Protein 8WKJ (pdb70)

Structure (mmCIF, N/CA/C/O backbone):
data_8WKJ
#
_entry.id   8WKJ
#
_cell.length_a   105.425
_cell.length_b   105.425
_cell.length_c   165.471
_cell.angle_alpha   90.000
_cell.angle_beta   90.000
_cell.angle_gamma   90.000
#
_symmetry.space_group_name_H-M   'I 41 2 2'
#
loop_
_entity.id
_entity.type
_entity.pdbx_description
1 polymer Aminotransferase
2 non-polymer "PYRIDOXAL-5'-PHOSPHATE"
3 water water
#
loop_
_atom_site.group_PDB
_atom_site.id
_atom_site.type_symbol
_atom_site.label_atom_id
_atom_site.label_alt_id
_atom_site.label_comp_id
_atom_site.label_asym_id
_atom_site.label_entity_id
_atom_site.label_seq_id
_atom_site.pdbx_PDB_ins_code
_atom_site.Cartn_x
_atom_site.Cartn_y
_atom_site.Cartn_z
_atom_site.occupancy
_atom_site.B_iso_or_equiv
_atom_site.auth_seq_id
_atom_site.auth_comp_id
_atom_site.auth_asym_id
_atom_site.auth_atom_id
_atom_site.pdbx_PDB_model_num
ATOM 1 N N . MET A 1 8 ? -26.051 -52.302 15.893 1.000 43.739 1 MET A N 1
ATOM 2 C CA . MET A 1 8 ? -24.842 -51.624 16.357 1.000 42.658 1 MET A CA 1
ATOM 3 C C . MET A 1 8 ? -23.874 -51.358 15.216 1.000 35.454 1 MET A C 1
ATOM 4 O O . MET A 1 8 ? -23.664 -52.210 14.355 1.000 42.066 1 MET A O 1
ATOM 9 N N . ASP A 1 9 ? -23.292 -50.165 15.223 1.000 34.694 2 ASP A N 1
ATOM 10 C CA . ASP A 1 9 ? -22.213 -49.854 14.305 1.000 33.875 2 ASP A CA 1
ATOM 11 C C . ASP A 1 9 ? -20.991 -50.705 14.625 1.000 36.544 2 ASP A C 1
ATOM 12 O O . ASP A 1 9 ? -20.707 -51.024 15.783 1.000 34.333 2 ASP A O 1
ATOM 17 N N . ILE A 1 10 ? -20.276 -51.095 13.574 1.000 30.283 3 ILE A N 1
ATOM 18 C CA . ILE A 1 10 ? -19.013 -51.793 13.764 1.000 29.211 3 ILE A CA 1
ATOM 19 C C . ILE A 1 10 ? -18.002 -50.817 14.349 1.000 27.877 3 ILE A C 1
ATOM 20 O O . ILE A 1 10 ? -17.791 -49.722 13.813 1.000 27.030 3 ILE A O 1
ATOM 25 N N . ALA A 1 11 ? -17.394 -51.197 15.470 1.000 23.308 4 ALA A N 1
ATOM 26 C CA . ALA A 1 11 ? -16.361 -50.378 16.086 1.000 24.069 4 ALA A CA 1
ATOM 27 C C . ALA A 1 11 ? -15.056 -50.476 15.305 1.000 26.382 4 ALA A C 1
ATOM 28 O O . ALA A 1 11 ? -14.772 -51.479 14.640 1.000 27.466 4 ALA A O 1
ATOM 30 N N . LEU A 1 12 ? -14.245 -49.424 15.406 1.000 24.553 5 LEU A N 1
ATOM 31 C CA . LEU A 1 12 ? -12.961 -49.369 14.723 1.000 19.610 5 LEU A CA 1
ATOM 32 C C . LEU A 1 12 ? -11.820 -49.618 15.705 1.000 22.655 5 LEU A C 1
ATOM 33 O O . LEU A 1 12 ? -11.893 -49.240 16.877 1.000 24.316 5 LEU A O 1
ATOM 38 N N . ALA A 1 13 ? -10.769 -50.278 15.213 1.000 19.960 6 ALA A N 1
ATOM 39 C CA . ALA A 1 13 ? -9.593 -50.545 16.030 1.000 18.344 6 ALA A CA 1
ATOM 40 C C . ALA A 1 13 ? -9.069 -49.265 16.672 1.000 22.182 6 ALA A C 1
ATOM 41 O O . ALA A 1 13 ? -9.103 -48.181 16.081 1.000 21.584 6 ALA A O 1
ATOM 43 N N . LYS A 1 14 ? -8.551 -49.404 17.892 1.000 19.287 7 LYS A N 1
ATOM 44 C CA . LYS A 1 14 ? -7.962 -48.257 18.573 1.000 20.989 7 LYS A CA 1
ATOM 45 C C . LYS A 1 14 ? -6.860 -47.604 17.737 1.000 18.455 7 LYS A C 1
ATOM 46 O O . LYS A 1 14 ? -6.730 -46.373 17.737 1.000 20.763 7 LYS A O 1
ATOM 52 N N . ARG A 1 15 ? -6.061 -48.399 17.009 1.000 18.889 8 ARG A N 1
ATOM 53 C CA . ARG A 1 15 ? -4.958 -47.794 16.264 1.000 20.692 8 ARG A CA 1
ATOM 54 C C . ARG A 1 15 ? -5.463 -46.870 15.157 1.000 19.552 8 ARG A C 1
ATOM 55 O O . ARG A 1 15 ? -4.833 -45.844 14.872 1.000 21.181 8 ARG A O 1
ATOM 63 N N . VAL A 1 16 ? -6.590 -47.199 14.531 1.000 19.473 9 VAL A N 1
ATOM 64 C CA . VAL A 1 16 ? -7.045 -46.368 13.419 1.000 22.158 9 VAL A CA 1
ATOM 65 C C . VAL A 1 16 ? -7.770 -45.125 13.937 1.000 26.869 9 VAL A C 1
ATOM 66 O O . VAL A 1 16 ? -7.859 -44.119 13.223 1.000 25.421 9 VAL A O 1
ATOM 70 N N . GLN A 1 17 ? -8.229 -45.133 15.186 1.000 23.316 10 GLN A N 1
ATOM 71 C CA . GLN A 1 17 ? -8.765 -43.914 15.781 1.000 25.335 10 GLN A CA 1
ATOM 72 C C . GLN A 1 17 ? -7.684 -42.874 16.047 1.000 24.306 10 GLN A C 1
ATOM 73 O O . GLN A 1 17 ? -8.011 -41.702 16.275 1.000 31.206 10 GLN A O 1
ATOM 79 N N . LYS A 1 18 ? -6.409 -43.261 15.992 1.000 26.440 11 LYS A N 1
ATOM 80 C CA . LYS A 1 18 ? -5.313 -42.327 16.214 1.000 27.090 11 LYS A CA 1
ATOM 81 C C . LYS A 1 18 ? -5.053 -41.421 15.022 1.000 25.474 11 LYS A C 1
ATOM 82 O O . LYS A 1 18 ? -4.360 -40.411 15.174 1.000 28.361 11 LYS A O 1
ATOM 88 N N . VAL A 1 19 ? -5.559 -41.761 13.841 1.000 25.603 12 VAL A N 1
ATOM 89 C CA . VAL A 1 19 ? -5.162 -41.066 12.625 1.000 30.172 12 VAL A CA 1
ATOM 90 C C . VAL A 1 19 ? -6.375 -40.380 12.009 1.000 38.765 12 VAL A C 1
ATOM 91 O O . VAL A 1 19 ? -7.512 -40.823 12.178 1.000 34.354 12 VAL A O 1
ATOM 95 N N . LYS A 1 20 ? -6.118 -39.257 11.303 1.000 64.650 13 LYS A N 1
ATOM 96 C CA . LYS A 1 20 ? -7.061 -38.481 10.507 1.000 80.446 13 LYS A CA 1
ATOM 97 C C . LYS A 1 20 ? -6.721 -38.635 9.028 1.000 93.177 13 LYS A C 1
ATOM 98 O O . LYS A 1 20 ? -5.544 -38.535 8.659 1.000 97.754 13 LYS A O 1
ATOM 104 N N . SER A 1 22 ? -5.768 -38.809 5.073 1.000 74.477 15 SER A N 1
ATOM 105 C CA . SER A 1 22 ? -4.729 -38.124 4.301 1.000 77.649 15 SER A CA 1
ATOM 106 C C . SER A 1 22 ? -5.260 -36.865 3.622 1.000 75.422 15 SER A C 1
ATOM 107 O O . SER A 1 22 ? -6.029 -36.958 2.655 1.000 71.101 15 SER A O 1
ATOM 110 N N . PRO A 1 23 ? -4.866 -35.673 4.086 1.000 68.548 16 PRO A N 1
ATOM 111 C CA . PRO A 1 23 ? -5.440 -34.435 3.526 1.000 68.300 16 PRO A CA 1
ATOM 112 C C . PRO A 1 23 ? -4.918 -34.061 2.140 1.000 59.410 16 PRO A C 1
ATOM 113 O O . PRO A 1 23 ? -5.542 -33.217 1.481 1.000 53.427 16 PRO A O 1
ATOM 117 N N . THR A 1 24 ? -3.808 -34.643 1.674 1.000 55.930 17 THR A N 1
ATOM 118 C CA . THR A 1 24 ? -3.398 -34.409 0.290 1.000 54.691 17 THR A CA 1
ATOM 119 C C . THR A 1 24 ? -4.298 -35.163 -0.683 1.000 63.558 17 THR A C 1
ATOM 120 O O . THR A 1 24 ? -4.735 -34.603 -1.696 1.000 58.999 17 THR A O 1
ATOM 124 N N . LEU A 1 25 ? -4.586 -36.435 -0.395 1.000 71.482 18 LEU A N 1
ATOM 125 C CA . LEU A 1 25 ? -5.541 -37.179 -1.208 1.000 75.246 18 LEU A CA 1
ATOM 126 C C . LEU A 1 25 ? -6.967 -36.669 -1.021 1.000 68.550 18 LEU A C 1
ATOM 127 O O . LEU A 1 25 ? -7.809 -36.878 -1.903 1.000 73.275 18 LEU A O 1
ATOM 132 N N . ALA A 1 26 ? -7.250 -35.992 0.096 1.000 49.732 19 ALA A N 1
ATOM 133 C CA . ALA A 1 26 ? -8.579 -35.435 0.330 1.000 52.201 19 ALA A CA 1
ATOM 134 C C . ALA A 1 26 ? -8.820 -34.179 -0.504 1.000 52.738 19 ALA A C 1
ATOM 135 O O . ALA A 1 26 ? -9.902 -34.012 -1.079 1.000 55.236 19 ALA A O 1
ATOM 137 N N . VAL A 1 27 ? -7.838 -33.270 -0.559 1.000 42.576 20 VAL A N 1
ATOM 138 C CA . VAL A 1 27 ? -7.948 -32.119 -1.455 1.000 42.329 20 VAL A CA 1
ATOM 139 C C . VAL A 1 27 ? -8.120 -32.595 -2.893 1.000 46.198 20 VAL A C 1
ATOM 140 O O . VAL A 1 27 ? -8.909 -32.032 -3.665 1.000 44.647 20 VAL A O 1
ATOM 144 N N . ALA A 1 28 ? -7.401 -33.658 -3.268 1.000 44.784 21 ALA A N 1
ATOM 145 C CA . ALA A 1 28 ? -7.520 -34.191 -4.622 1.000 49.982 21 ALA A CA 1
ATOM 146 C C . ALA A 1 28 ? -8.939 -34.665 -4.905 1.000 48.901 21 ALA A C 1
ATOM 147 O O . ALA A 1 28 ? -9.459 -34.462 -6.009 1.000 43.845 21 ALA A O 1
ATOM 149 N N . ALA A 1 29 ? -9.582 -35.292 -3.914 1.000 55.309 22 ALA A N 1
ATOM 150 C CA . ALA A 1 29 ? -10.946 -35.778 -4.097 1.000 61.615 22 ALA A CA 1
ATOM 151 C C . ALA A 1 29 ? -11.944 -34.626 -4.146 1.000 60.989 22 ALA A C 1
ATOM 152 O O . ALA A 1 29 ? -12.920 -34.678 -4.905 1.000 57.294 22 ALA A O 1
ATOM 154 N N . LYS A 1 30 ? -11.722 -33.580 -3.343 1.000 60.576 23 LYS A N 1
ATOM 155 C CA . LYS A 1 30 ? -12.598 -32.413 -3.400 1.000 65.942 23 LYS A CA 1
ATOM 156 C C . LYS A 1 30 ? -12.438 -31.665 -4.722 1.000 57.025 23 LYS A C 1
ATOM 157 O O . LYS A 1 30 ? -13.428 -31.204 -5.305 1.000 47.561 23 LYS A O 1
ATOM 163 N N . ALA A 1 31 ? -11.202 -31.538 -5.213 1.000 48.264 24 ALA A N 1
ATOM 164 C CA . ALA A 1 31 ? -10.978 -30.851 -6.484 1.000 48.758 24 ALA A CA 1
ATOM 165 C C . ALA A 1 31 ? -11.640 -31.598 -7.639 1.000 53.946 24 ALA A C 1
ATOM 166 O O . ALA A 1 31 ? -12.306 -30.992 -8.488 1.000 49.606 24 ALA A O 1
ATOM 168 N N . ALA A 1 32 ? -11.460 -32.923 -7.689 1.000 46.777 25 ALA A N 1
ATOM 169 C CA . ALA A 1 32 ? -12.100 -33.722 -8.727 1.000 52.246 25 ALA A CA 1
ATOM 170 C C . ALA A 1 32 ? -13.614 -33.617 -8.640 1.000 55.054 25 ALA A C 1
ATOM 171 O O . ALA A 1 32 ? -14.305 -33.624 -9.667 1.000 45.821 25 ALA A O 1
ATOM 173 N N . GLN A 1 33 ? -14.133 -33.493 -7.419 1.000 62.489 26 GLN A N 1
ATOM 174 C CA . GLN A 1 33 ? -15.571 -33.407 -7.205 1.000 74.214 26 GLN A CA 1
ATOM 175 C C . GLN A 1 33 ? -16.131 -32.087 -7.732 1.000 69.606 26 GLN A C 1
ATOM 176 O O . GLN A 1 33 ? -17.127 -32.075 -8.464 1.000 63.466 26 GLN A O 1
ATOM 182 N N . MET A 1 34 ? -15.498 -30.963 -7.379 1.000 63.015 27 MET A N 1
ATOM 183 C CA . MET A 1 34 ? -15.992 -29.662 -7.832 1.000 61.407 27 MET A CA 1
ATOM 184 C C . MET A 1 34 ? -15.807 -29.469 -9.333 1.000 51.643 27 MET A C 1
ATOM 185 O O . MET A 1 34 ? -16.620 -28.789 -9.975 1.000 51.298 27 MET A O 1
ATOM 190 N N . LYS A 1 35 ? -14.747 -30.047 -9.908 1.000 43.158 28 LYS A N 1
ATOM 191 C CA . LYS A 1 35 ? -14.637 -30.089 -11.364 1.000 49.711 28 LYS A CA 1
ATOM 192 C C . LYS A 1 35 ? -15.788 -30.880 -11.971 1.000 56.786 28 LYS A C 1
ATOM 193 O O . LYS A 1 35 ? -16.311 -30.516 -13.031 1.000 58.952 28 LYS A O 1
ATOM 199 N N . ALA A 1 36 ? -16.199 -31.966 -11.306 1.000 57.670 29 ALA A N 1
ATOM 200 C CA . ALA A 1 36 ? -17.307 -32.771 -11.811 1.000 60.873 29 ALA A CA 1
ATOM 201 C C . ALA A 1 36 ? -18.609 -31.979 -11.850 1.000 63.455 29 ALA A C 1
ATOM 202 O O . ALA A 1 36 ? -19.424 -32.175 -12.757 1.000 63.963 29 ALA A O 1
ATOM 204 N N . GLN A 1 37 ? -18.825 -31.077 -10.887 1.000 47.714 30 GLN A N 1
ATOM 205 C CA . GLN A 1 37 ? -20.001 -30.210 -10.930 1.000 56.020 30 GLN A CA 1
ATOM 206 C C . GLN A 1 37 ? -19.935 -29.152 -12.015 1.000 55.383 30 GLN A C 1
ATOM 207 O O . GLN A 1 37 ? -20.865 -28.344 -12.115 1.000 59.118 30 GLN A O 1
ATOM 213 N N . GLY A 1 38 ? -18.867 -29.112 -12.801 1.000 45.829 31 GLY A N 1
ATOM 214 C CA . GLY A 1 38 ? -18.759 -28.144 -1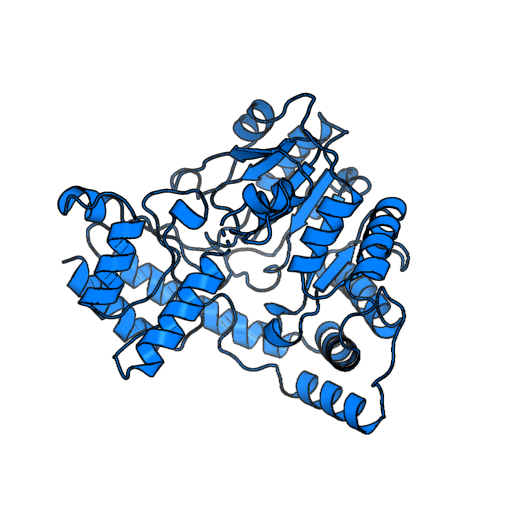3.868 1.000 44.842 31 GLY A CA 1
ATOM 215 C C . GLY A 1 38 ? -18.167 -26.806 -13.483 1.000 49.243 31 GLY A C 1
ATOM 216 O O . GLY A 1 38 ? -18.217 -25.876 -14.294 1.000 42.542 31 GLY A O 1
ATOM 217 N N . LEU A 1 39 ? -17.600 -26.677 -12.286 1.000 44.545 32 LEU A N 1
ATOM 218 C CA . LEU A 1 39 ? -17.070 -25.392 -11.857 1.000 47.192 32 LEU A CA 1
ATOM 219 C C . LEU A 1 39 ? -15.659 -25.171 -12.402 1.000 36.081 32 LEU A C 1
ATOM 220 O O . LEU A 1 39 ? -14.963 -26.107 -12.805 1.000 35.065 32 LEU A O 1
ATOM 225 N N . ASP A 1 40 ? -15.241 -23.903 -12.398 1.000 38.663 33 ASP A N 1
ATOM 226 C CA . ASP A 1 40 ? -13.961 -23.479 -12.971 1.000 37.007 33 ASP A CA 1
ATOM 227 C C . ASP A 1 40 ? -12.882 -23.629 -11.902 1.000 33.130 33 ASP A C 1
ATOM 228 O O . ASP A 1 40 ? -12.572 -22.691 -11.166 1.000 38.226 33 ASP A O 1
ATOM 233 N N . ILE A 1 41 ? -12.288 -24.820 -11.835 1.000 30.819 34 ILE A N 1
ATOM 234 C CA . ILE A 1 41 ? -11.360 -25.201 -10.772 1.000 27.756 34 ILE A CA 1
ATOM 235 C C . ILE A 1 41 ? -9.976 -25.419 -11.367 1.000 33.441 34 ILE A C 1
ATOM 236 O O . ILE A 1 41 ? -9.827 -26.128 -12.369 1.000 34.091 34 ILE A O 1
ATOM 241 N N . ILE A 1 42 ? -8.959 -24.828 -10.743 1.000 27.903 35 ILE A N 1
ATOM 242 C CA . ILE A 1 42 ? -7.565 -25.129 -11.057 1.000 25.714 35 ILE A CA 1
ATOM 243 C C . ILE A 1 42 ? -6.967 -25.852 -9.863 1.000 28.869 35 ILE A C 1
ATOM 244 O O . ILE A 1 42 ? -6.980 -25.326 -8.744 1.000 30.201 35 ILE A O 1
ATOM 249 N N . GLY A 1 43 ? -6.431 -27.041 -10.102 1.000 28.369 36 GLY A N 1
ATOM 250 C CA . GLY A 1 43 ? -5.866 -27.839 -9.037 1.000 30.575 36 GLY A CA 1
ATOM 251 C C . GLY A 1 43 ? -4.381 -27.616 -8.857 1.000 35.141 36 GLY A C 1
ATOM 252 O O . GLY A 1 43 ? -3.568 -28.119 -9.641 1.000 37.765 36 GLY A O 1
ATOM 253 N N . LEU A 1 44 ? -4.016 -26.847 -7.830 1.000 23.958 37 LEU A N 1
ATOM 254 C CA . LEU A 1 44 ? -2.624 -26.667 -7.438 1.000 21.534 37 LEU A CA 1
ATOM 255 C C . LEU A 1 44 ? -2.261 -27.525 -6.232 1.000 22.318 37 LEU A C 1
ATOM 256 O O . LEU A 1 44 ? -1.278 -27.237 -5.535 1.000 25.332 37 LEU A O 1
ATOM 261 N N . GLY A 1 45 ? -3.035 -28.574 -5.965 1.000 21.300 38 GLY A N 1
ATOM 262 C CA . GLY A 1 45 ? -2.752 -29.448 -4.848 1.000 23.287 38 GLY A CA 1
ATOM 263 C C . GLY A 1 45 ? -2.163 -30.782 -5.244 1.000 22.653 38 GLY A C 1
ATOM 264 O O . GLY A 1 45 ? -1.990 -31.643 -4.374 1.000 23.792 38 GLY A O 1
ATOM 265 N N . THR A 1 46 ? -1.821 -30.978 -6.517 1.000 24.271 39 THR A N 1
ATOM 266 C CA . THR A 1 46 ? -1.465 -32.303 -7.006 1.000 26.524 39 THR A CA 1
ATOM 267 C C . THR A 1 46 ? -0.132 -32.775 -6.425 1.000 25.514 39 THR A C 1
ATOM 268 O O . THR A 1 46 ? 0.745 -31.977 -6.082 1.000 24.900 39 THR A O 1
ATOM 272 N N . GLY A 1 47 ? 0.002 -34.093 -6.290 1.000 21.679 40 GLY A N 1
ATOM 273 C CA . GLY A 1 47 ? 1.207 -34.664 -5.728 1.000 23.950 40 GLY A CA 1
ATOM 274 C C . GLY A 1 47 ? 1.913 -35.573 -6.711 1.000 23.258 40 GLY A C 1
ATOM 275 O O . GLY A 1 47 ? 2.623 -36.497 -6.308 1.000 24.308 40 GLY A O 1
ATOM 276 N N . GLU A 1 48 ? 1.732 -35.320 -8.005 1.000 22.000 41 GLU A N 1
ATOM 277 C CA . GLU A 1 48 ? 2.319 -36.159 -9.041 1.000 21.963 41 GLU A CA 1
ATOM 278 C C . GLU A 1 48 ? 2.667 -35.290 -10.234 1.000 22.879 41 GLU A C 1
ATOM 279 O O . GLU A 1 48 ? 2.046 -34.243 -10.447 1.000 23.324 41 GLU A O 1
ATOM 285 N N . PRO A 1 49 ? 3.627 -35.717 -11.053 1.000 22.700 42 PRO A N 1
ATOM 286 C CA . PRO A 1 49 ? 3.904 -35.014 -12.312 1.000 23.055 42 PRO A CA 1
ATOM 287 C C . PRO A 1 49 ? 2.692 -34.980 -13.232 1.000 24.356 42 PRO A C 1
ATOM 288 O O . PRO A 1 49 ? 1.887 -35.915 -13.274 1.000 25.658 42 PRO A O 1
ATOM 292 N N . ASP A 1 50 ? 2.585 -33.894 -14.007 1.000 21.418 43 ASP A N 1
ATOM 293 C CA . ASP A 1 50 ? 1.544 -33.840 -15.028 1.000 22.205 43 ASP A CA 1
ATOM 294 C C . ASP A 1 50 ? 1.932 -34.619 -16.282 1.000 25.037 43 ASP A C 1
ATOM 295 O O . ASP A 1 50 ? 1.050 -35.058 -17.027 1.000 27.556 43 ASP A O 1
ATOM 300 N N . PHE A 1 51 ? 3.228 -34.787 -16.528 1.000 22.213 44 PHE A N 1
ATOM 301 C CA . PHE A 1 51 ? 3.703 -35.572 -17.660 1.000 23.995 44 PHE A CA 1
ATOM 302 C C . PHE A 1 51 ? 3.217 -37.013 -17.545 1.000 22.626 44 PHE A C 1
ATOM 303 O O . PHE A 1 51 ? 3.090 -37.554 -16.445 1.000 23.737 44 PHE A O 1
ATOM 311 N N . ASP A 1 52 ? 2.954 -37.637 -18.700 1.000 20.052 45 ASP A N 1
ATOM 312 C CA . ASP A 1 52 ? 2.648 -39.067 -18.734 1.000 20.631 45 ASP A CA 1
ATOM 313 C C . ASP A 1 52 ? 3.925 -39.885 -18.521 1.000 24.513 45 ASP A C 1
ATOM 314 O O . ASP A 1 52 ? 5.050 -39.382 -18.619 1.000 23.361 45 ASP A O 1
ATOM 319 N N . THR A 1 53 ? 3.739 -41.163 -18.218 1.000 20.373 46 THR A N 1
ATOM 320 C CA . THR A 1 53 ? 4.863 -42.084 -18.161 1.000 20.068 46 THR A CA 1
ATOM 321 C C . THR A 1 53 ? 5.603 -42.070 -19.498 1.000 20.724 46 THR A C 1
ATOM 322 O O . THR A 1 53 ? 4.959 -42.144 -20.554 1.000 21.745 46 THR A O 1
ATOM 326 N N . PRO A 1 54 ? 6.936 -41.976 -19.499 1.000 22.076 47 PRO A N 1
ATOM 327 C CA . PRO A 1 54 ? 7.691 -41.984 -20.761 1.000 24.495 47 PRO A CA 1
ATOM 328 C C . PRO A 1 54 ? 7.370 -43.195 -21.638 1.000 24.661 47 PRO A C 1
ATOM 329 O O . PRO A 1 54 ? 7.088 -44.296 -21.151 1.000 22.258 47 PRO A O 1
ATOM 333 N N . GLN A 1 55 ? 7.424 -42.974 -22.959 1.000 23.198 48 GLN A N 1
ATOM 334 C CA . GLN A 1 55 ? 6.968 -43.986 -23.912 1.000 21.160 48 GLN A CA 1
ATOM 335 C C . GLN A 1 55 ? 7.764 -45.287 -23.807 1.000 23.032 48 GLN A C 1
ATOM 336 O O . GLN A 1 55 ? 7.195 -46.378 -23.945 1.000 22.192 48 GLN A O 1
ATOM 342 N N . HIS A 1 56 ? 9.080 -45.209 -23.580 1.000 24.556 49 HIS A N 1
ATOM 343 C CA . HIS A 1 56 ? 9.843 -46.458 -23.533 1.000 23.074 49 HIS A CA 1
ATOM 344 C C . HIS A 1 56 ? 9.447 -47.309 -22.334 1.000 24.003 49 HIS A C 1
ATOM 345 O O . HIS A 1 56 ? 9.507 -48.543 -22.401 1.000 24.345 49 HIS A O 1
ATOM 352 N N . ILE A 1 57 ? 9.032 -46.672 -21.240 1.000 21.368 50 ILE A N 1
ATOM 353 C CA . ILE A 1 57 ? 8.533 -47.429 -20.094 1.000 18.673 50 ILE A CA 1
ATOM 354 C C . ILE A 1 57 ? 7.172 -48.043 -20.408 1.000 23.374 50 ILE A C 1
ATOM 355 O O . ILE A 1 57 ? 6.918 -49.216 -20.103 1.000 22.969 50 ILE A O 1
ATOM 360 N N . LYS A 1 58 ? 6.274 -47.266 -21.022 1.000 19.884 51 LYS A N 1
ATOM 361 C CA . LYS A 1 58 ? 4.991 -47.813 -21.453 1.000 18.352 51 LYS A CA 1
ATOM 362 C C . LYS A 1 58 ? 5.183 -49.025 -22.353 1.000 24.606 51 LYS A C 1
ATOM 363 O O . LYS A 1 58 ? 4.497 -50.040 -22.196 1.000 22.805 51 LYS A O 1
ATOM 369 N N . LEU A 1 59 ? 6.114 -48.933 -23.308 1.000 23.221 52 LEU A N 1
ATOM 370 C CA . LEU A 1 59 ? 6.313 -50.032 -24.247 1.000 23.158 52 LEU A CA 1
ATOM 371 C C . LEU A 1 59 ? 6.792 -51.286 -23.532 1.000 23.579 52 LEU A C 1
ATOM 372 O O . LEU A 1 59 ? 6.418 -52.404 -23.908 1.000 25.690 52 LEU A O 1
ATOM 377 N N . ALA A 1 60 ? 7.632 -51.119 -22.505 1.000 22.208 53 ALA A N 1
ATOM 378 C CA . ALA A 1 60 ? 8.091 -52.265 -21.729 1.000 22.726 53 ALA A CA 1
ATOM 379 C C . ALA A 1 60 ? 6.946 -52.895 -20.955 1.000 24.116 53 ALA A C 1
ATOM 380 O O . ALA A 1 60 ? 6.897 -54.123 -20.800 1.000 24.732 53 ALA A O 1
ATOM 382 N N . ALA A 1 61 ? 6.024 -52.072 -20.449 1.000 20.268 54 ALA A N 1
ATOM 383 C CA . ALA A 1 61 ? 4.864 -52.624 -19.758 1.000 19.408 54 ALA A CA 1
ATOM 384 C C . ALA A 1 61 ? 3.975 -53.388 -20.728 1.000 27.106 54 ALA A C 1
ATOM 385 O O . ALA A 1 61 ? 3.529 -54.501 -20.427 1.000 23.329 54 ALA A O 1
ATOM 387 N N . ILE A 1 62 ? 3.739 -52.824 -21.911 1.000 21.105 55 ILE A N 1
ATOM 388 C CA . ILE A 1 62 ? 2.909 -53.510 -22.891 1.000 19.771 55 ILE A CA 1
ATOM 389 C C . ILE A 1 62 ? 3.562 -54.822 -23.316 1.000 23.492 55 ILE A C 1
ATOM 390 O O . ILE A 1 62 ? 2.886 -55.851 -23.447 1.000 22.708 55 ILE A O 1
ATOM 395 N N . SER A 1 63 ? 4.888 -54.821 -23.504 1.000 24.811 56 SER A N 1
ATOM 396 C CA . SER A 1 63 ? 5.581 -56.057 -23.870 1.000 21.808 56 SER A CA 1
ATOM 397 C C . SER A 1 63 ? 5.431 -57.117 -22.789 1.000 23.803 56 SER A C 1
ATOM 398 O O . SER A 1 63 ? 5.309 -58.312 -23.093 1.000 23.374 56 SER A O 1
ATOM 401 N N . ALA A 1 64 ? 5.462 -56.699 -21.516 1.000 21.060 57 ALA A N 1
ATOM 402 C CA . ALA A 1 64 ? 5.272 -57.640 -20.412 1.000 22.866 57 ALA A CA 1
ATOM 403 C C . ALA A 1 64 ? 3.862 -58.217 -20.410 1.000 21.855 57 ALA A C 1
ATOM 404 O O . ALA A 1 64 ? 3.670 -59.405 -20.127 1.000 22.655 57 ALA A O 1
ATOM 406 N N . ILE A 1 65 ? 2.859 -57.386 -20.700 1.000 22.874 58 ILE A N 1
ATOM 407 C CA . ILE A 1 65 ? 1.484 -57.876 -20.769 1.000 21.750 58 ILE A CA 1
ATOM 408 C C . ILE A 1 65 ? 1.362 -58.912 -21.874 1.000 22.011 58 ILE A C 1
ATOM 409 O O . ILE A 1 65 ? 0.805 -59.999 -21.683 1.000 23.395 58 ILE A O 1
ATOM 414 N N . GLU A 1 66 ? 1.906 -58.591 -23.047 1.000 22.897 59 GLU A N 1
ATOM 415 C CA . GLU A 1 66 ? 1.818 -59.506 -24.177 1.000 21.250 59 GLU A CA 1
ATOM 416 C C . GLU A 1 66 ? 2.576 -60.797 -23.902 1.000 25.624 59 GLU A C 1
ATOM 417 O O . GLU A 1 66 ? 2.173 -61.867 -24.372 1.000 30.851 59 GLU A O 1
ATOM 423 N N . ALA A 1 67 ? 3.654 -60.729 -23.123 1.000 24.169 60 ALA A N 1
ATOM 424 C CA . ALA A 1 67 ? 4.424 -61.931 -22.821 1.000 26.358 60 ALA A CA 1
ATOM 425 C C . ALA A 1 67 ? 3.801 -62.789 -21.724 1.000 28.938 60 ALA A C 1
ATOM 426 O O . ALA A 1 67 ? 4.318 -63.876 -21.447 1.000 29.106 60 ALA A O 1
ATOM 428 N N . GLY A 1 68 ? 2.721 -62.336 -21.091 1.000 26.708 61 GLY A N 1
ATOM 429 C CA . GLY A 1 68 ? 2.103 -63.116 -20.033 1.000 22.603 61 GLY A CA 1
ATOM 430 C C . GLY A 1 68 ? 2.763 -62.989 -18.678 1.000 24.324 61 GLY A C 1
ATOM 431 O O . GLY A 1 68 ? 2.692 -63.923 -17.865 1.000 25.179 61 GLY A O 1
ATOM 432 N N . ASP A 1 69 ? 3.390 -61.846 -18.402 1.000 24.137 62 ASP A N 1
ATOM 433 C CA . ASP A 1 69 ? 4.030 -61.576 -17.115 1.000 23.948 62 ASP A CA 1
ATOM 434 C C . ASP A 1 69 ? 2.983 -61.130 -16.092 1.000 22.750 62 ASP A C 1
ATOM 435 O O . ASP A 1 69 ? 3.037 -60.036 -15.528 1.000 23.495 62 ASP A O 1
ATOM 440 N N . THR A 1 70 ? 2.026 -62.028 -15.854 1.000 22.761 63 THR A N 1
ATOM 441 C CA . THR A 1 70 ? 0.808 -61.725 -15.112 1.000 21.024 63 THR A CA 1
ATOM 442 C C . THR A 1 70 ? 0.678 -62.554 -13.839 1.000 20.002 63 THR A C 1
ATOM 443 O O . THR A 1 70 ? -0.438 -62.712 -13.321 1.000 21.995 63 THR A O 1
ATOM 447 N N . LYS A 1 71 ? 1.782 -63.094 -13.332 1.000 19.202 64 LYS A N 1
ATOM 448 C CA . LYS A 1 71 ? 1.790 -64.043 -12.225 1.000 22.803 64 LYS A CA 1
ATOM 449 C C . LYS A 1 71 ? 2.387 -63.415 -10.975 1.000 22.113 64 LYS A C 1
ATOM 450 O O . LYS A 1 71 ? 3.041 -62.371 -11.026 1.000 20.497 64 LYS A O 1
ATOM 456 N N . TYR A 1 72 ? 2.188 -64.094 -9.842 1.000 19.150 65 TYR A N 1
ATOM 457 C CA . TYR A 1 72 ? 2.970 -63.770 -8.656 1.000 18.858 65 TYR A CA 1
ATOM 458 C C . TYR A 1 72 ? 4.458 -63.790 -8.991 1.000 19.223 65 TYR A C 1
ATOM 459 O O . TYR A 1 72 ? 4.927 -64.586 -9.810 1.000 21.695 65 TYR A O 1
ATOM 468 N N . THR A 1 73 ? 5.199 -62.908 -8.342 1.000 20.284 66 THR A N 1
ATOM 469 C CA . THR A 1 73 ? 6.647 -62.853 -8.417 1.000 19.018 66 THR A CA 1
ATOM 470 C C . THR A 1 73 ? 7.197 -63.015 -7.004 1.000 20.129 66 THR A C 1
ATOM 471 O O . THR A 1 73 ? 6.442 -63.092 -6.027 1.000 21.095 66 THR A O 1
ATOM 475 N N . ALA A 1 74 ? 8.523 -63.052 -6.889 1.000 20.624 67 ALA A N 1
ATOM 476 C CA . ALA A 1 74 ? 9.131 -62.892 -5.572 1.000 18.163 67 ALA A CA 1
ATOM 477 C C . ALA A 1 74 ? 8.522 -61.677 -4.890 1.000 20.839 67 ALA A C 1
ATOM 478 O O . ALA A 1 74 ? 8.339 -60.631 -5.516 1.000 20.137 67 ALA A O 1
ATOM 480 N N . VAL A 1 75 ? 8.193 -61.825 -3.602 1.000 19.226 68 VAL A N 1
ATOM 481 C CA . VAL A 1 75 ? 7.482 -60.765 -2.890 1.000 23.048 68 VAL A CA 1
ATOM 482 C C . VAL A 1 75 ? 8.263 -59.463 -2.941 1.000 20.345 68 VAL A C 1
ATOM 483 O O . VAL A 1 75 ? 7.677 -58.378 -3.066 1.000 20.000 68 VAL A O 1
ATOM 487 N N . ASP A 1 76 ? 9.592 -59.549 -2.863 1.000 19.105 69 ASP A N 1
ATOM 488 C CA . ASP A 1 76 ? 10.449 -58.377 -2.779 1.000 18.223 69 ASP A CA 1
ATOM 489 C C . ASP A 1 76 ? 10.927 -57.879 -4.145 1.000 17.771 69 ASP A C 1
ATOM 490 O O . ASP A 1 76 ? 11.781 -56.990 -4.201 1.000 18.434 69 ASP A O 1
ATOM 495 N N . GLY A 1 77 ? 10.386 -58.418 -5.236 1.000 18.958 70 GLY A N 1
ATOM 496 C CA . GLY A 1 77 ? 10.686 -57.919 -6.566 1.000 17.692 70 GLY A CA 1
ATOM 497 C C . GLY A 1 77 ? 11.367 -58.942 -7.452 1.000 17.423 70 GLY A C 1
ATOM 498 O O . GLY A 1 77 ? 12.187 -59.733 -6.976 1.000 19.358 70 GLY A O 1
ATOM 499 N N . ILE A 1 78 ? 11.024 -58.936 -8.745 1.000 18.844 71 ILE A N 1
ATOM 500 C CA . ILE A 1 78 ? 11.727 -59.789 -9.702 1.000 17.599 71 ILE A CA 1
ATOM 501 C C . ILE A 1 78 ? 13.214 -59.452 -9.694 1.000 21.632 71 ILE A C 1
ATOM 502 O O . ILE A 1 78 ? 13.619 -58.313 -9.428 1.000 21.295 71 ILE A O 1
ATOM 507 N N . VAL A 1 79 ? 14.042 -60.454 -9.996 1.000 22.705 72 VAL A N 1
ATOM 508 C CA . VAL A 1 79 ? 15.479 -60.261 -9.838 1.000 21.716 72 VAL A CA 1
ATOM 509 C C . VAL A 1 79 ? 15.991 -59.157 -10.759 1.000 20.108 72 VAL A C 1
ATOM 510 O O . VAL A 1 79 ? 16.903 -58.410 -10.386 1.000 22.755 72 VAL A O 1
ATOM 514 N N . GLU A 1 80 ? 15.398 -59.006 -11.952 1.000 22.666 73 GLU A N 1
ATOM 515 C CA . GLU A 1 80 ? 15.829 -57.931 -12.847 1.000 20.945 73 GLU A CA 1
ATOM 516 C C . GLU A 1 80 ? 15.603 -56.564 -12.228 1.000 20.879 73 GLU A C 1
ATOM 517 O O . GLU A 1 80 ? 16.361 -55.627 -12.505 1.000 22.282 73 GLU A O 1
ATOM 523 N N . LEU A 1 81 ? 14.558 -56.422 -11.408 1.000 19.729 74 LEU A N 1
ATOM 524 C CA . LEU A 1 81 ? 14.294 -55.119 -10.809 1.000 19.223 74 LEU A CA 1
ATOM 525 C C . LEU A 1 81 ? 15.155 -54.903 -9.574 1.000 20.358 74 LEU A C 1
ATOM 526 O O . LEU A 1 81 ? 15.675 -53.807 -9.370 1.000 19.437 74 LEU A O 1
ATOM 531 N N . LYS A 1 82 ? 15.340 -55.943 -8.753 1.000 20.013 75 LYS A N 1
ATOM 532 C CA . LYS A 1 82 ? 16.254 -55.807 -7.624 1.000 22.982 75 LYS A CA 1
ATOM 533 C C . LYS A 1 82 ? 17.668 -55.498 -8.105 1.000 21.439 75 LYS A C 1
ATOM 534 O O . LYS A 1 82 ? 18.371 -54.683 -7.497 1.000 22.492 75 LYS A O 1
ATOM 540 N N . GLU A 1 83 ? 18.089 -56.116 -9.214 1.000 19.508 76 GLU A N 1
ATOM 541 C CA . GLU A 1 83 ? 19.396 -55.800 -9.788 1.000 21.855 76 GLU A CA 1
ATOM 542 C C . GLU A 1 83 ? 19.446 -54.367 -10.314 1.000 25.385 76 GLU A C 1
ATOM 543 O O . GLU A 1 83 ? 20.457 -53.673 -10.147 1.000 22.921 76 GLU A O 1
ATOM 549 N N . ALA A 1 84 ? 18.375 -53.910 -10.968 1.000 19.744 77 ALA A N 1
ATOM 550 C CA . ALA A 1 84 ? 18.351 -52.533 -11.455 1.000 19.592 77 ALA A CA 1
ATOM 551 C C . ALA A 1 84 ? 18.445 -51.539 -10.306 1.000 22.858 77 ALA A C 1
ATOM 552 O O . ALA A 1 84 ? 19.083 -50.488 -10.432 1.000 21.824 77 ALA A O 1
ATOM 554 N N . VAL A 1 85 ? 17.799 -51.850 -9.182 1.000 19.987 78 VAL A N 1
ATOM 555 C CA . VAL A 1 85 ? 17.887 -50.994 -8.001 1.000 18.839 78 VAL A CA 1
ATOM 556 C C . VAL A 1 85 ? 19.305 -50.993 -7.449 1.000 20.950 78 VAL A C 1
ATOM 557 O O . VAL A 1 85 ? 19.863 -49.939 -7.122 1.000 22.155 78 VAL A O 1
ATOM 561 N N . LYS A 1 86 ? 19.900 -52.181 -7.318 1.000 18.081 79 LYS A N 1
ATOM 562 C CA . LYS A 1 86 ? 21.283 -52.277 -6.858 1.000 23.813 79 LYS A CA 1
ATOM 563 C C . LYS A 1 86 ? 22.207 -51.414 -7.711 1.000 24.745 79 LYS A C 1
ATOM 564 O O . LYS A 1 86 ? 23.029 -50.644 -7.191 1.000 22.492 79 LYS A O 1
ATOM 570 N N . ASN A 1 87 ? 22.073 -51.520 -9.033 1.000 22.108 80 ASN A N 1
ATOM 571 C CA . ASN A 1 87 ? 22.935 -50.755 -9.925 1.000 21.326 80 ASN A CA 1
ATOM 572 C C . ASN A 1 87 ? 22.633 -49.262 -9.845 1.000 21.089 80 ASN A C 1
ATOM 573 O O . ASN A 1 87 ? 23.547 -48.437 -9.934 1.000 25.169 80 ASN A O 1
ATOM 578 N N . LYS A 1 88 ? 21.360 -48.898 -9.665 1.000 20.395 81 LYS 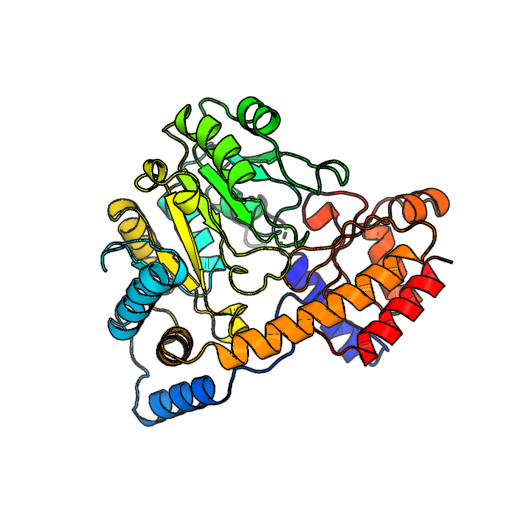A N 1
ATOM 579 C CA . LYS A 1 88 ? 21.001 -47.491 -9.521 1.000 20.168 81 LYS A CA 1
ATOM 580 C C . LYS A 1 88 ? 21.657 -46.878 -8.290 1.000 22.700 81 LYS A C 1
ATOM 581 O O . LYS A 1 88 ? 22.164 -45.751 -8.342 1.000 22.600 81 LYS A O 1
ATOM 587 N N . PHE A 1 89 ? 21.624 -47.583 -7.158 1.000 20.134 82 PHE A N 1
ATOM 588 C CA . PHE A 1 89 ? 22.207 -47.014 -5.943 1.000 21.563 82 PHE A CA 1
ATOM 589 C C . PHE A 1 89 ? 23.711 -46.831 -6.089 1.000 24.911 82 PHE A C 1
ATOM 590 O O . PHE A 1 89 ? 24.275 -45.857 -5.578 1.000 23.527 82 PHE A O 1
ATOM 598 N N . LYS A 1 90 ? 24.376 -47.745 -6.801 1.000 21.926 83 LYS A N 1
ATOM 599 C CA . LYS A 1 90 ? 25.816 -47.606 -7.013 1.000 23.092 83 LYS A CA 1
ATOM 600 C C . LYS A 1 90 ? 26.112 -46.474 -7.986 1.000 22.045 83 LYS A C 1
ATOM 601 O O . LYS A 1 90 ? 26.984 -45.628 -7.737 1.000 24.211 83 LYS A O 1
ATOM 607 N N . ARG A 1 91 ? 25.376 -46.441 -9.095 1.000 22.292 84 ARG A N 1
ATOM 608 C CA . ARG A 1 91 ? 25.627 -45.488 -10.171 1.000 31.512 84 ARG A CA 1
ATOM 609 C C . ARG A 1 91 ? 25.321 -44.057 -9.736 1.000 25.916 84 ARG A C 1
ATOM 610 O O . ARG A 1 91 ? 26.137 -43.146 -9.941 1.000 25.345 84 ARG A O 1
ATOM 618 N N . ASP A 1 92 ? 24.153 -43.843 -9.123 1.000 25.145 85 ASP A N 1
ATOM 619 C CA . ASP A 1 92 ? 23.676 -42.516 -8.739 1.000 24.956 85 ASP A CA 1
ATOM 620 C C . ASP A 1 92 ? 24.204 -42.052 -7.388 1.000 25.674 85 ASP A C 1
ATOM 621 O O . ASP A 1 92 ? 24.518 -40.869 -7.221 1.000 26.266 85 ASP A O 1
ATOM 626 N N . ASN A 1 93 ? 24.275 -42.946 -6.406 1.000 24.498 86 ASN A N 1
ATOM 627 C CA . ASN A 1 93 ? 24.494 -42.540 -5.027 1.000 24.787 86 ASN A CA 1
ATOM 628 C C . ASN A 1 93 ? 25.785 -43.074 -4.426 1.000 26.316 86 ASN A C 1
ATOM 629 O O . ASN A 1 93 ? 26.059 -42.803 -3.251 1.000 24.982 86 ASN A O 1
ATOM 634 N N . GLU A 1 94 ? 26.585 -43.807 -5.199 1.000 22.784 87 GLU A N 1
ATOM 635 C CA . GLU A 1 94 ? 27.834 -44.398 -4.717 1.000 24.103 87 GLU A CA 1
ATOM 636 C C . GLU A 1 94 ? 27.606 -45.210 -3.447 1.000 23.834 87 GLU A C 1
ATOM 637 O O . GLU A 1 94 ? 28.385 -45.150 -2.492 1.000 29.454 87 GLU A O 1
ATOM 643 N N . LEU A 1 95 ? 26.519 -45.979 -3.436 1.000 21.529 88 LEU A N 1
ATOM 644 C CA . LEU A 1 95 ? 26.181 -46.852 -2.322 1.000 23.319 88 LEU A CA 1
ATOM 645 C C . LEU A 1 95 ? 26.174 -48.300 -2.787 1.000 25.332 88 LEU A C 1
ATOM 646 O O . LEU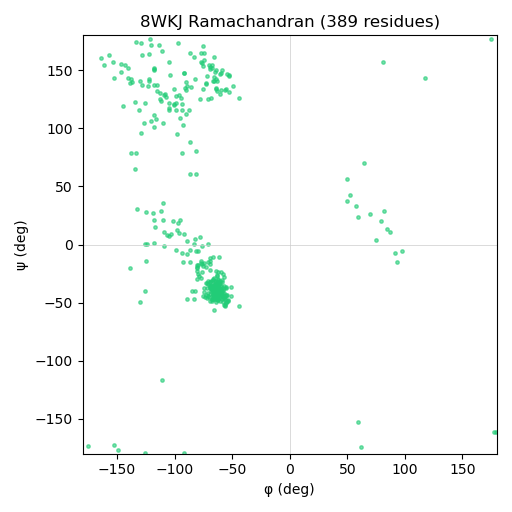 A 1 95 ? 25.629 -48.613 -3.848 1.000 24.958 88 LEU A O 1
ATOM 651 N N . ASP A 1 96 ? 26.751 -49.180 -1.968 1.000 23.040 89 ASP A N 1
ATOM 652 C CA . ASP A 1 96 ? 26.873 -50.601 -2.274 1.000 22.347 89 ASP A CA 1
ATOM 653 C C . ASP A 1 96 ? 25.857 -51.391 -1.456 1.000 23.519 89 ASP A C 1
ATOM 654 O O . ASP A 1 96 ? 25.923 -51.398 -0.222 1.000 25.935 89 ASP A O 1
ATOM 659 N N . TYR A 1 97 ? 24.927 -52.057 -2.142 1.000 24.321 90 TYR A N 1
ATOM 660 C CA . TYR A 1 97 ? 23.931 -52.906 -1.501 1.000 23.340 90 TYR A CA 1
ATOM 661 C C . TYR A 1 97 ? 23.897 -54.267 -2.173 1.000 24.013 90 TYR A C 1
ATOM 662 O O . TYR A 1 97 ? 24.022 -54.366 -3.397 1.000 29.896 90 TYR A O 1
ATOM 671 N N . GLN A 1 98 ? 23.737 -55.311 -1.366 1.000 22.503 91 GLN A N 1
ATOM 672 C CA . GLN A 1 98 ? 23.522 -56.650 -1.891 1.000 25.361 91 GLN A CA 1
ATOM 673 C C . GLN A 1 98 ? 22.033 -56.866 -2.143 1.000 22.068 91 GLN A C 1
ATOM 674 O O . GLN A 1 98 ? 21.183 -56.119 -1.654 1.000 21.526 91 GLN A O 1
ATOM 680 N N . LEU A 1 99 ? 21.720 -57.913 -2.910 1.000 23.242 92 LEU A N 1
ATOM 681 C CA . LEU A 1 99 ? 20.321 -58.180 -3.220 1.000 23.845 92 LEU A CA 1
ATOM 682 C C . LEU A 1 99 ? 19.500 -58.432 -1.959 1.000 26.203 92 LEU A C 1
ATOM 683 O O . LEU A 1 99 ? 18.320 -58.064 -1.907 1.000 22.845 92 LEU A O 1
ATOM 688 N N . ASN A 1 100 ? 20.095 -59.030 -0.923 1.000 22.992 93 ASN A N 1
ATOM 689 C CA . ASN A 1 100 ? 19.315 -59.255 0.290 1.000 20.292 93 ASN A CA 1
ATOM 690 C C . ASN A 1 100 ? 19.164 -58.001 1.136 1.000 24.298 93 ASN A C 1
ATOM 691 O O . ASN A 1 100 ? 18.589 -58.078 2.229 1.000 23.069 93 ASN A O 1
ATOM 696 N N . GLN A 1 101 ? 19.626 -56.852 0.638 1.000 20.079 94 GLN A N 1
ATOM 697 C CA . GLN A 1 101 ? 19.410 -55.564 1.285 1.000 19.442 94 GLN A CA 1
ATOM 698 C C . GLN A 1 101 ? 18.386 -54.704 0.560 1.000 18.281 94 GLN A C 1
ATOM 699 O O . GLN A 1 101 ? 18.244 -53.528 0.897 1.000 18.439 94 GLN A O 1
ATOM 705 N N . ILE A 1 102 ? 17.691 -55.249 -0.440 1.000 19.163 95 ILE A N 1
ATOM 706 C CA . ILE A 1 102 ? 16.817 -54.472 -1.310 1.000 16.310 95 ILE A CA 1
ATOM 707 C C . ILE A 1 102 ? 15.409 -55.049 -1.256 1.000 16.123 95 ILE A C 1
ATOM 708 O O . ILE A 1 102 ? 15.223 -56.275 -1.276 1.000 18.205 95 ILE A O 1
ATOM 713 N N . LEU A 1 103 ? 14.421 -54.154 -1.170 1.000 18.244 96 LEU A N 1
ATOM 714 C CA . LEU A 1 103 ? 13.009 -54.518 -1.155 1.000 17.278 96 LEU A CA 1
ATOM 715 C C . LEU A 1 103 ? 12.253 -53.604 -2.107 1.000 15.970 96 LEU A C 1
ATOM 716 O O . LEU A 1 103 ? 12.297 -52.375 -1.957 1.000 18.065 96 LEU A O 1
ATOM 721 N N . VAL A 1 104 ? 11.564 -54.197 -3.088 1.000 15.694 97 VAL A N 1
ATOM 722 C CA . VAL A 1 104 ? 10.634 -53.463 -3.946 1.000 15.523 97 VAL A CA 1
ATOM 723 C C . VAL A 1 104 ? 9.251 -53.538 -3.307 1.000 19.100 97 VAL A C 1
ATOM 724 O O . VAL A 1 104 ? 8.826 -54.611 -2.866 1.000 18.607 97 VAL A O 1
ATOM 728 N N . SER A 1 105 ? 8.544 -52.403 -3.251 1.000 18.479 98 SER A N 1
ATOM 729 C CA . SER A 1 105 ? 7.261 -52.317 -2.557 1.000 17.186 98 SER A CA 1
ATOM 730 C C . SER A 1 105 ? 6.223 -51.602 -3.422 1.000 19.171 98 SER A C 1
ATOM 731 O O . SER A 1 105 ? 6.530 -51.067 -4.493 1.000 18.513 98 SER A O 1
ATOM 734 N N . VAL A 1 106 ? 4.980 -51.585 -2.925 1.000 16.147 99 VAL A N 1
ATOM 735 C CA . VAL A 1 106 ? 3.835 -50.983 -3.622 1.000 13.804 99 VAL A CA 1
ATOM 736 C C . VAL A 1 106 ? 3.854 -49.480 -3.383 1.000 18.407 99 VAL A C 1
ATOM 737 O O . VAL A 1 106 ? 3.125 -48.960 -2.524 1.000 19.402 99 VAL A O 1
ATOM 741 N N . GLY A 1 107 ? 4.683 -48.775 -4.140 1.000 17.128 100 GLY A N 1
ATOM 742 C CA . GLY A 1 107 ? 4.928 -47.374 -3.890 1.000 17.981 100 GLY A CA 1
ATOM 743 C C . GLY A 1 107 ? 5.937 -47.159 -2.773 1.000 19.231 100 GLY A C 1
ATOM 744 O O . GLY A 1 107 ? 6.175 -48.022 -1.928 1.000 19.544 100 GLY A O 1
ATOM 745 N N . GLY A 1 108 ? 6.561 -45.976 -2.792 1.000 17.818 101 GLY A N 1
ATOM 746 C CA . GLY A 1 108 ? 7.396 -45.583 -1.670 1.000 17.478 101 GLY A CA 1
ATOM 747 C C . GLY A 1 108 ? 6.614 -45.430 -0.376 1.000 19.213 101 GLY A C 1
ATOM 748 O O . GLY A 1 108 ? 7.168 -45.602 0.717 1.000 19.215 101 GLY A O 1
ATOM 749 N N . LYS A 1 109 ? 5.319 -45.116 -0.471 1.000 17.765 102 LYS A N 1
ATOM 750 C CA . LYS A 1 109 ? 4.498 -45.101 0.740 1.000 17.407 102 LYS A CA 1
ATOM 751 C C . LYS A 1 109 ? 4.548 -46.449 1.442 1.000 16.215 102 LYS A C 1
ATOM 752 O O . LYS A 1 109 ? 4.657 -46.510 2.672 1.000 18.836 102 LYS A O 1
ATOM 758 N N . GLN A 1 110 ? 4.493 -47.549 0.676 1.000 16.570 103 GLN A N 1
ATOM 759 C CA . GLN A 1 110 ? 4.545 -48.859 1.325 1.000 16.497 103 GLN A CA 1
ATOM 760 C C . GLN A 1 110 ? 5.929 -49.162 1.884 1.000 16.818 103 GLN A C 1
ATOM 761 O O . GLN A 1 110 ? 6.036 -49.823 2.919 1.000 18.552 103 GLN A O 1
ATOM 767 N N . SER A 1 111 ? 6.998 -48.698 1.229 1.000 17.594 104 SER A N 1
ATOM 768 C CA . SER A 1 111 ? 8.310 -48.813 1.855 1.000 16.944 104 SER A CA 1
ATOM 769 C C . SER A 1 111 ? 8.284 -48.198 3.250 1.000 19.252 104 SER A C 1
ATOM 770 O O . SER A 1 111 ? 8.740 -48.805 4.229 1.000 20.342 104 SER A O 1
ATOM 773 N N . CYS A 1 112 ? 7.738 -46.982 3.353 1.000 16.291 105 CYS A N 1
ATOM 774 C CA . CYS A 1 112 ? 7.711 -46.285 4.639 1.000 16.534 105 CYS A CA 1
ATOM 775 C C . CYS A 1 112 ? 6.813 -47.002 5.638 1.000 17.755 105 CYS A C 1
ATOM 776 O O . CYS A 1 112 ? 7.165 -47.145 6.819 1.000 17.005 105 CYS A O 1
ATOM 779 N N . TYR A 1 113 ? 5.639 -47.442 5.184 1.000 15.883 106 TYR A N 1
ATOM 780 C CA . TYR A 1 113 ? 4.699 -48.111 6.078 1.000 14.975 106 TYR A CA 1
ATOM 781 C C . TYR A 1 113 ? 5.262 -49.448 6.552 1.000 16.684 106 TYR A C 1
ATOM 782 O O . TYR A 1 113 ? 5.202 -49.772 7.748 1.000 15.873 106 TYR A O 1
ATOM 791 N N . ASN A 1 114 ? 5.826 -50.237 5.627 1.000 16.878 107 ASN A N 1
ATOM 792 C CA . ASN A 1 114 ? 6.470 -51.498 6.003 1.000 16.162 107 ASN A CA 1
ATOM 793 C C . ASN A 1 114 ? 7.582 -51.270 7.020 1.000 17.178 107 ASN A C 1
ATOM 794 O O . ASN A 1 114 ? 7.744 -52.052 7.963 1.000 17.902 107 ASN A O 1
ATOM 799 N N . LEU A 1 115 ? 8.382 -50.225 6.816 1.000 16.923 108 LEU A N 1
ATOM 800 C CA . LEU A 1 115 ? 9.429 -49.876 7.768 1.000 16.531 108 LEU A CA 1
ATOM 801 C C . LEU A 1 115 ? 8.859 -49.660 9.167 1.000 17.073 108 LEU A C 1
ATOM 802 O O . LEU A 1 115 ? 9.358 -50.219 10.157 1.000 16.810 108 LEU A O 1
ATOM 807 N N . CYS A 1 116 ? 7.833 -48.823 9.279 1.000 14.752 109 CYS A N 1
ATOM 808 C CA . CYS A 1 116 ? 7.246 -48.567 10.595 1.000 15.760 109 CYS A CA 1
ATOM 809 C C . CYS A 1 116 ? 6.734 -49.854 11.235 1.000 17.921 109 CYS A C 1
ATOM 810 O O . CYS A 1 116 ? 6.963 -50.104 12.426 1.000 18.292 109 CYS A O 1
ATOM 813 N N . GLN A 1 117 ? 6.046 -50.692 10.456 1.000 17.247 110 GLN A N 1
ATOM 814 C CA . GLN A 1 117 ? 5.501 -51.920 11.022 1.000 15.965 110 GLN A CA 1
ATOM 815 C C . GLN A 1 117 ? 6.588 -52.937 11.350 1.000 18.889 110 GLN A C 1
ATOM 816 O O . GLN A 1 117 ? 6.424 -53.725 12.284 1.000 17.694 110 GLN A O 1
ATOM 822 N N . ALA A 1 118 ? 7.689 -52.951 10.588 1.000 15.707 111 ALA A N 1
ATOM 823 C CA . ALA A 1 118 ? 8.761 -53.909 10.835 1.000 16.581 111 ALA A CA 1
ATOM 824 C C . ALA A 1 118 ? 9.680 -53.507 11.978 1.000 17.115 111 ALA A C 1
ATOM 825 O O . ALA A 1 118 ? 10.400 -54.369 12.501 1.000 19.215 111 ALA A O 1
ATOM 827 N N . TYR A 1 119 ? 9.669 -52.234 12.381 1.000 16.249 112 TYR A N 1
ATOM 828 C CA . TYR A 1 119 ? 10.721 -51.703 13.248 1.000 16.223 112 TYR A CA 1
ATOM 829 C C . TYR A 1 119 ? 10.213 -51.046 14.528 1.000 18.836 112 TYR A C 1
ATOM 830 O O . TYR A 1 119 ? 10.826 -51.231 15.588 1.000 18.105 112 TYR A O 1
ATOM 839 N N . LEU A 1 120 ? 9.122 -50.288 14.466 1.000 18.207 113 LEU A N 1
ATOM 840 C CA . LEU A 1 120 ? 8.693 -49.465 15.595 1.000 15.128 113 LEU A CA 1
ATOM 841 C C . LEU A 1 120 ? 7.843 -50.265 16.574 1.000 18.708 113 LEU A C 1
ATOM 842 O O . LEU A 1 120 ? 6.931 -50.991 16.175 1.000 19.589 113 LEU A O 1
ATOM 847 N N . ASN A 1 121 ? 8.131 -50.090 17.875 1.000 17.068 114 ASN A N 1
ATOM 848 C CA . ASN A 1 121 ? 7.331 -50.668 18.947 1.000 17.226 114 ASN A CA 1
ATOM 849 C C . ASN A 1 121 ? 6.482 -49.592 19.598 1.000 17.457 114 ASN A C 1
ATOM 850 O O . ASN A 1 121 ? 6.820 -48.407 19.543 1.000 19.302 114 ASN A O 1
ATOM 855 N N . PRO A 1 122 ? 5.381 -49.965 20.239 1.000 20.792 115 PRO A N 1
ATOM 856 C CA . PRO A 1 122 ? 4.551 -48.963 20.912 1.000 18.307 115 PRO A CA 1
ATOM 857 C C . PRO A 1 122 ? 5.377 -48.101 21.859 1.000 15.970 115 PRO A C 1
ATOM 858 O O . PRO A 1 122 ? 6.192 -48.599 22.653 1.000 19.658 115 PRO A O 1
ATOM 862 N N . GLY A 1 123 ? 5.191 -46.792 21.743 1.000 18.752 116 GLY A N 1
ATOM 863 C CA . GLY A 1 123 ? 5.888 -45.840 22.573 1.000 23.290 116 GLY A CA 1
ATOM 864 C C . GLY A 1 123 ? 7.170 -45.293 21.988 1.000 21.534 116 GLY A C 1
ATOM 865 O O . GLY A 1 123 ? 7.680 -44.279 22.497 1.000 20.445 116 GLY A O 1
ATOM 866 N N . ASP A 1 124 ? 7.712 -45.928 20.946 1.000 18.100 117 ASP A N 1
ATOM 867 C CA . ASP A 1 124 ? 8.951 -45.446 20.347 1.000 16.265 117 ASP A CA 1
ATOM 868 C C . ASP A 1 124 ? 8.734 -44.063 19.756 1.000 18.413 117 ASP A C 1
ATOM 869 O O . ASP A 1 124 ? 7.749 -43.833 19.041 1.000 20.023 117 ASP A O 1
ATOM 874 N N . GLU A 1 125 ? 9.674 -43.146 20.015 1.000 17.971 118 GLU A N 1
ATOM 875 C CA . GLU A 1 125 ? 9.586 -41.804 19.449 1.000 18.747 118 GLU A CA 1
ATOM 876 C C . GLU A 1 125 ? 10.284 -41.727 18.093 1.000 19.273 118 GLU A C 1
ATOM 877 O O . GLU A 1 125 ? 11.352 -42.317 17.877 1.000 18.121 118 GLU A O 1
ATOM 883 N N . VAL A 1 126 ? 9.662 -40.995 17.175 1.000 15.852 119 VAL A N 1
ATOM 884 C CA . VAL A 1 126 ? 10.179 -40.826 15.827 1.000 15.570 119 VAL A CA 1
ATOM 885 C C . VAL A 1 126 ? 10.284 -39.336 15.556 1.000 18.234 119 VAL A C 1
ATOM 886 O O . VAL A 1 126 ? 9.279 -38.618 15.624 1.000 17.902 119 VAL A O 1
ATOM 890 N N . ILE A 1 127 ? 11.482 -38.868 15.233 1.000 19.737 120 ILE A N 1
ATOM 891 C CA . ILE A 1 127 ? 11.657 -37.455 14.931 1.000 19.144 120 ILE A CA 1
ATOM 892 C C . ILE A 1 127 ? 11.149 -37.190 13.522 1.000 18.479 120 ILE A C 1
ATOM 893 O O . ILE A 1 127 ? 11.563 -37.856 12.562 1.000 16.481 120 ILE A O 1
ATOM 898 N N . ILE A 1 128 ? 10.227 -36.234 13.403 1.000 17.549 121 ILE A N 1
ATOM 899 C CA . ILE A 1 128 ? 9.670 -35.854 12.103 1.000 15.873 121 ILE A CA 1
ATOM 900 C C . ILE A 1 128 ? 9.828 -34.350 11.939 1.000 18.497 121 ILE A C 1
ATOM 901 O O . ILE A 1 128 ? 9.101 -33.570 12.577 1.000 20.942 121 ILE A O 1
ATOM 906 N N . PRO A 1 129 ? 10.773 -33.898 11.125 1.000 19.342 122 PRO A N 1
ATOM 907 C CA . PRO A 1 129 ? 10.917 -32.455 10.910 1.000 20.903 122 PRO A CA 1
ATOM 908 C C . PRO A 1 129 ? 9.679 -31.898 10.232 1.000 20.279 122 PRO A C 1
ATOM 909 O O . PRO A 1 129 ? 9.159 -32.487 9.283 1.000 19.950 122 PRO A O 1
ATOM 913 N N . ALA A 1 130 ? 9.159 -30.697 10.781 1.000 18.571 123 ALA A N 1
ATOM 914 C CA . ALA A 1 130 ? 8.146 -29.970 10.028 1.000 18.979 123 ALA A CA 1
ATOM 915 C C . ALA A 1 130 ? 8.819 -28.927 9.137 1.000 20.547 123 ALA A C 1
ATOM 916 O O . ALA A 1 130 ? 9.890 -28.416 9.480 1.000 25.300 123 ALA A O 1
ATOM 918 N N . PRO A 1 131 ? 8.253 -28.619 7.956 1.000 20.068 124 PRO A N 1
ATOM 919 C CA . PRO A 1 131 ? 7.049 -29.237 7.397 1.000 17.294 124 PRO A CA 1
ATOM 920 C C . PRO A 1 131 ? 7.311 -30.659 6.915 1.000 17.586 124 PRO A C 1
ATOM 921 O O . PRO A 1 131 ? 8.356 -30.957 6.332 1.000 20.895 124 PRO A O 1
ATOM 925 N N . TYR A 1 132 ? 6.362 -31.541 7.184 1.000 19.258 125 TYR A N 1
ATOM 926 C CA . TYR A 1 132 ? 6.533 -32.955 6.897 1.000 20.360 125 TYR A CA 1
ATOM 927 C C . TYR A 1 132 ? 5.505 -33.418 5.880 1.000 20.323 125 TYR A C 1
ATOM 928 O O . TYR A 1 132 ? 4.387 -32.900 5.814 1.000 19.129 125 TYR A O 1
ATOM 937 N N . TRP A 1 133 ? 5.891 -34.418 5.096 1.000 17.528 126 TRP A N 1
ATOM 938 C CA . TRP A 1 133 ? 4.917 -35.123 4.277 1.000 18.479 126 TRP A CA 1
ATOM 939 C C . TRP A 1 133 ? 3.809 -35.651 5.177 1.000 18.531 126 TRP A C 1
ATOM 940 O O . TRP A 1 133 ? 4.083 -36.211 6.241 1.000 19.160 126 TRP A O 1
ATOM 951 N N . VAL A 1 134 ? 2.552 -35.456 4.758 1.000 18.571 127 VAL A N 1
ATOM 952 C CA . VAL A 1 134 ? 1.424 -35.687 5.663 1.000 20.458 127 VAL A CA 1
ATOM 953 C C . VAL A 1 134 ? 1.421 -37.106 6.220 1.000 20.166 127 VAL A C 1
ATOM 954 O O . VAL A 1 134 ? 0.925 -37.341 7.326 1.000 23.850 127 VAL A O 1
ATOM 958 N N . SER A 1 135 ? 1.967 -38.073 5.484 1.000 18.773 128 SER A N 1
ATOM 959 C CA . SER A 1 135 ? 1.809 -39.457 5.918 1.000 18.486 128 SER A CA 1
ATOM 960 C C . SER A 1 135 ? 2.777 -39.870 7.015 1.000 17.734 128 SER A C 1
ATOM 961 O O . SER A 1 135 ? 2.495 -40.854 7.708 1.000 19.039 128 SER A O 1
ATOM 964 N N . TYR A 1 136 ? 3.894 -39.159 7.200 1.000 17.181 129 TYR A N 1
ATOM 965 C CA . TYR A 1 136 ? 4.872 -39.623 8.188 1.000 17.407 129 TYR A CA 1
ATOM 966 C C . TYR A 1 136 ? 4.262 -39.798 9.570 1.000 14.947 129 TYR A C 1
ATOM 967 O O . TYR A 1 136 ? 4.430 -40.881 10.154 1.000 18.631 129 TYR A O 1
ATOM 976 N N . PRO A 1 137 ? 3.574 -38.807 10.162 1.000 17.070 130 PRO A N 1
ATOM 977 C CA . PRO A 1 137 ? 3.049 -39.030 11.522 1.000 16.770 130 PRO A CA 1
ATOM 978 C C . PRO A 1 137 ? 2.022 -40.136 11.574 1.000 17.084 130 PRO A C 1
ATOM 979 O O . PRO A 1 137 ? 1.981 -40.897 12.549 1.000 16.807 130 PRO A O 1
ATOM 983 N N . ASP A 1 138 ? 1.174 -40.238 10.548 1.000 16.857 131 ASP A N 1
ATOM 984 C CA . ASP A 1 138 ? 0.116 -41.236 10.588 1.000 18.789 131 ASP A CA 1
ATOM 985 C C . ASP A 1 138 ? 0.683 -42.649 10.470 1.000 18.150 131 ASP A C 1
ATOM 986 O O . ASP A 1 138 ? 0.182 -43.576 11.118 1.000 18.984 131 ASP A O 1
ATOM 991 N N . MET A 1 139 ? 1.722 -42.838 9.641 1.000 17.460 132 MET A N 1
ATOM 992 C CA . MET A 1 139 ? 2.350 -44.153 9.547 1.000 16.291 132 MET A CA 1
ATOM 993 C C . MET A 1 139 ? 3.022 -44.533 10.859 1.000 17.613 132 MET A C 1
ATOM 994 O O . MET A 1 139 ? 2.968 -45.696 11.283 1.000 18.431 132 MET A O 1
ATOM 999 N N . VAL A 1 140 ? 3.625 -43.553 11.534 1.000 17.455 133 VAL A N 1
ATOM 1000 C CA . VAL A 1 140 ? 4.215 -43.803 12.848 1.000 16.568 133 VAL A CA 1
ATOM 1001 C C . VAL A 1 140 ? 3.127 -44.173 13.850 1.000 17.355 133 VAL A C 1
ATOM 1002 O O . VAL A 1 140 ? 3.256 -45.142 14.612 1.000 17.331 133 VAL A O 1
ATOM 1006 N N . LEU A 1 141 ? 2.020 -43.427 13.842 1.000 17.149 134 LEU A N 1
ATOM 1007 C CA . LEU A 1 141 ? 0.960 -43.686 14.813 1.000 19.334 134 LEU A CA 1
ATOM 1008 C C . LEU A 1 141 ? 0.327 -45.057 14.606 1.000 18.102 134 LEU A C 1
ATOM 1009 O O . LEU A 1 141 ? -0.103 -45.692 15.573 1.000 17.310 134 LEU A O 1
ATOM 1014 N N . LEU A 1 142 ? 0.257 -45.524 13.359 1.000 15.544 135 LEU A N 1
ATOM 1015 C CA . LEU A 1 142 ? -0.334 -46.836 13.104 1.000 17.228 135 LEU A CA 1
ATOM 1016 C C . LEU A 1 142 ? 0.553 -47.973 13.598 1.000 17.481 135 LEU A C 1
ATOM 1017 O O . LEU A 1 142 ? 0.073 -49.109 13.719 1.000 18.905 135 LEU A O 1
ATOM 1022 N N . ALA A 1 143 ? 1.826 -47.699 13.895 1.000 16.262 136 ALA A N 1
ATOM 1023 C CA . ALA A 1 143 ? 2.701 -48.653 14.570 1.000 18.181 136 ALA A CA 1
ATOM 1024 C C . ALA A 1 143 ? 2.791 -48.372 16.065 1.000 19.060 136 ALA A C 1
ATOM 1025 O O . ALA A 1 143 ? 3.655 -48.939 16.748 1.000 19.597 136 ALA A O 1
ATOM 1027 N N . ASP A 1 144 ? 1.904 -47.518 16.572 1.000 17.026 137 ASP A N 1
ATOM 1028 C CA . ASP A 1 144 ? 1.870 -47.025 17.948 1.000 18.576 137 ASP A CA 1
ATOM 1029 C C . ASP A 1 144 ? 3.140 -46.290 18.340 1.000 18.226 137 ASP A C 1
ATOM 1030 O O . ASP A 1 144 ? 3.448 -46.168 19.535 1.000 19.318 137 ASP A O 1
ATOM 1035 N N . GLY A 1 145 ? 3.869 -45.770 17.348 1.000 19.131 138 GLY A N 1
ATOM 1036 C CA . GLY A 1 145 ? 4.955 -44.861 17.640 1.000 20.058 138 GLY A CA 1
ATOM 1037 C C . GLY A 1 145 ? 4.437 -43.481 18.027 1.000 19.521 138 GLY A C 1
ATOM 1038 O O . GLY A 1 145 ? 3.250 -43.170 17.908 1.000 18.615 138 GLY A O 1
ATOM 1039 N N . VAL A 1 146 ? 5.364 -42.650 18.493 1.000 19.029 139 VAL A N 1
ATOM 1040 C CA . VAL A 1 146 ? 5.053 -41.299 18.951 1.000 17.357 139 VAL A CA 1
ATOM 1041 C C . VAL A 1 146 ? 5.763 -40.294 18.053 1.000 19.868 139 VAL A C 1
ATOM 1042 O O . VAL A 1 146 ? 6.993 -40.153 18.134 1.000 18.084 139 VAL A O 1
ATOM 1046 N N . PRO A 1 147 ? 5.043 -39.577 17.192 1.000 17.134 140 PRO A N 1
ATOM 1047 C CA . PRO A 1 147 ? 5.675 -38.506 16.412 1.000 17.621 140 PRO A CA 1
ATOM 1048 C C . PRO A 1 147 ? 6.207 -37.411 17.321 1.000 19.526 140 PRO A C 1
ATOM 1049 O O . PRO A 1 147 ? 5.516 -36.944 18.232 1.000 19.589 140 PRO A O 1
ATOM 1053 N N . VAL A 1 148 ? 7.452 -37.013 17.069 1.000 20.439 141 VAL A N 1
ATOM 1054 C CA . VAL A 1 148 ? 8.085 -35.882 17.746 1.000 17.757 141 VAL A CA 1
ATOM 1055 C C . VAL A 1 148 ? 8.455 -34.880 16.659 1.000 19.455 141 VAL A C 1
ATOM 1056 O O . VAL A 1 148 ? 9.385 -35.119 15.878 1.000 20.060 141 VAL A O 1
ATOM 1060 N N . ILE A 1 149 ? 7.706 -33.782 16.582 1.000 18.360 142 ILE A N 1
ATOM 1061 C CA . ILE A 1 149 ? 7.830 -32.815 15.488 1.000 18.723 142 ILE A CA 1
ATOM 1062 C C . ILE A 1 149 ? 8.847 -31.750 15.866 1.000 21.861 142 ILE A C 1
ATOM 1063 O O . ILE A 1 149 ? 8.788 -31.185 16.967 1.000 22.568 142 ILE A O 1
ATOM 1068 N N . ILE A 1 150 ? 9.759 -31.442 14.948 1.000 20.071 143 ILE A N 1
ATOM 1069 C CA . ILE A 1 150 ? 10.630 -30.279 15.095 1.000 22.166 143 ILE A CA 1
ATOM 1070 C C . ILE A 1 150 ? 10.132 -29.200 14.145 1.000 20.347 143 ILE A C 1
ATOM 1071 O O . ILE A 1 150 ? 10.178 -29.370 12.923 1.000 21.263 143 ILE A O 1
ATOM 1076 N N . GLU A 1 151 ? 9.673 -28.084 14.701 1.000 21.508 144 GLU A N 1
ATOM 1077 C CA . GLU A 1 151 ? 9.140 -27.012 13.872 1.000 22.342 144 GLU A CA 1
ATOM 1078 C C . GLU A 1 151 ? 10.277 -26.151 13.334 1.000 20.995 144 GLU A C 1
ATOM 1079 O O . GLU A 1 151 ? 11.265 -25.908 14.028 1.000 24.629 144 GLU A O 1
ATOM 1085 N N . THR A 1 152 ? 10.138 -25.704 12.079 1.000 21.195 145 THR A N 1
ATOM 1086 C CA . THR A 1 152 ? 11.135 -24.864 11.429 1.000 20.581 145 THR A CA 1
ATOM 1087 C C . THR A 1 152 ? 10.458 -23.625 10.853 1.000 27.595 145 THR A C 1
ATOM 1088 O O . THR A 1 152 ? 9.239 -23.581 10.682 1.000 26.324 145 THR A O 1
ATOM 1092 N N . THR A 1 153 ? 11.272 -22.622 10.552 1.000 27.343 146 THR A N 1
ATOM 1093 C CA . THR A 1 153 ? 10.825 -21.325 10.070 1.000 24.903 146 THR A CA 1
ATOM 1094 C C . THR A 1 153 ? 11.458 -21.008 8.719 1.000 25.529 146 THR A C 1
ATOM 1095 O O . THR A 1 153 ? 12.461 -21.623 8.334 1.000 28.872 146 THR A O 1
ATOM 1099 N N . PRO A 1 154 ? 10.915 -20.025 7.989 1.000 26.772 147 PRO A N 1
ATOM 1100 C CA . PRO A 1 154 ? 11.579 -19.574 6.750 1.000 28.030 147 PRO A CA 1
ATOM 1101 C C . PRO A 1 154 ? 12.990 -19.064 6.970 1.000 33.030 147 PRO A C 1
ATOM 1102 O O . PRO A 1 154 ? 13.830 -19.204 6.073 1.000 31.514 147 PRO A O 1
ATOM 1106 N N . ALA A 1 155 ? 13.275 -18.453 8.125 1.000 31.775 148 ALA A N 1
ATOM 1107 C CA . ALA A 1 155 ? 14.629 -17.977 8.387 1.000 36.060 148 ALA A CA 1
ATOM 1108 C C . ALA A 1 155 ? 15.628 -19.122 8.447 1.000 34.562 148 ALA A C 1
ATOM 1109 O O . ALA A 1 155 ? 16.831 -18.898 8.255 1.000 34.151 148 ALA A O 1
ATOM 1111 N N . GLN A 1 156 ? 15.156 -20.337 8.720 1.000 29.003 149 GLN A N 1
ATOM 1112 C CA . GLN A 1 156 ? 15.972 -21.538 8.646 1.000 30.275 149 GLN A CA 1
ATOM 1113 C C . GLN A 1 156 ? 15.819 -22.256 7.314 1.000 25.032 149 GLN A C 1
ATOM 1114 O O . GLN A 1 156 ? 16.318 -23.377 7.171 1.000 24.945 149 GLN A O 1
ATOM 1120 N N . ARG A 1 157 ? 15.151 -21.629 6.341 1.000 26.340 150 ARG A N 1
ATOM 1121 C CA . ARG A 1 157 ? 14.793 -22.273 5.073 1.000 22.890 150 ARG A CA 1
ATOM 1122 C C . ARG A 1 157 ? 14.118 -23.622 5.324 1.000 26.930 150 ARG A C 1
ATOM 1123 O O . ARG A 1 157 ? 14.327 -24.598 4.602 1.000 23.416 150 ARG A O 1
ATOM 1131 N N . TYR A 1 158 ? 13.302 -23.675 6.379 1.000 24.587 151 TYR A N 1
ATOM 1132 C CA . TYR A 1 158 ? 12.492 -24.853 6.707 1.000 22.803 151 TYR A CA 1
ATOM 1133 C C . TYR A 1 158 ? 13.334 -26.113 6.905 1.000 24.432 151 TYR A C 1
ATOM 1134 O O . TYR A 1 158 ? 12.887 -27.233 6.602 1.000 21.589 151 TYR A O 1
ATOM 1143 N N . LYS A 1 159 ? 14.546 -25.944 7.428 1.000 22.740 152 LYS A N 1
ATOM 1144 C CA . LYS A 1 159 ? 15.450 -27.048 7.717 1.000 24.498 152 LYS A CA 1
ATOM 1145 C C . LYS A 1 159 ? 15.823 -27.047 9.194 1.000 23.800 152 LYS A C 1
ATOM 1146 O O . LYS A 1 159 ? 16.016 -25.985 9.797 1.000 27.780 152 LYS A O 1
ATOM 1152 N N . ILE A 1 160 ? 15.903 -28.238 9.780 1.000 23.977 153 ILE A N 1
ATOM 1153 C CA . ILE A 1 160 ? 16.303 -28.327 11.179 1.000 19.995 153 ILE A CA 1
ATOM 1154 C C . ILE A 1 160 ? 17.808 -28.121 11.296 1.000 24.948 153 ILE A C 1
ATOM 1155 O O . ILE A 1 160 ? 18.573 -28.333 10.349 1.000 23.763 153 ILE A O 1
ATOM 1160 N N . ASN A 1 161 ? 18.244 -27.690 12.478 1.000 22.200 154 ASN A N 1
ATOM 1161 C CA . ASN A 1 161 ? 19.669 -27.611 12.758 1.000 21.434 154 ASN A CA 1
ATOM 1162 C C . ASN A 1 161 ? 20.044 -28.616 13.840 1.000 25.593 154 ASN A C 1
ATOM 1163 O O . ASN A 1 161 ? 19.186 -29.251 14.464 1.000 22.805 154 ASN A O 1
ATOM 1168 N N . ALA A 1 162 ? 21.354 -28.751 14.055 1.000 22.884 155 ALA A N 1
ATOM 1169 C CA . ALA A 1 162 ? 21.862 -29.805 14.928 1.000 25.698 155 ALA A CA 1
ATOM 1170 C C . ALA A 1 162 ? 21.437 -29.600 16.375 1.000 23.319 155 ALA A C 1
ATOM 1171 O O . ALA A 1 162 ? 21.301 -30.573 17.129 1.000 27.198 155 ALA A O 1
ATOM 1173 N N . GLN A 1 163 ? 21.232 -28.352 16.784 1.000 23.061 156 GLN A N 1
ATOM 1174 C CA . GLN A 1 163 ? 20.831 -28.096 18.160 1.000 25.922 156 GLN A CA 1
ATOM 1175 C C . GLN A 1 163 ? 19.371 -28.473 18.374 1.000 25.495 156 GLN A C 1
ATOM 1176 O O . GLN A 1 163 ? 19.016 -29.061 19.405 1.000 24.256 156 GLN A O 1
ATOM 1182 N N . GLN A 1 164 ? 18.509 -28.160 17.402 1.000 22.376 157 GLN A N 1
ATOM 1183 C CA . GLN A 1 164 ? 17.127 -28.623 17.469 1.000 20.697 157 GLN A CA 1
ATOM 1184 C C . GLN A 1 164 ? 17.054 -30.138 17.520 1.000 23.205 157 GLN A C 1
ATOM 1185 O O . GLN A 1 164 ? 16.237 -30.702 18.253 1.000 20.676 157 GLN A O 1
ATOM 1191 N N . LEU A 1 165 ? 17.861 -30.808 16.698 1.000 21.039 158 LEU A N 1
ATOM 1192 C CA . LEU A 1 165 ? 17.822 -32.265 16.650 1.000 21.382 158 LEU A CA 1
ATOM 1193 C C . LEU A 1 165 ? 18.237 -32.866 17.983 1.000 22.837 158 LEU A C 1
ATOM 1194 O O . LEU A 1 165 ? 17.560 -33.757 18.510 1.000 21.987 158 LEU A O 1
ATOM 1199 N N . GLU A 1 166 ? 19.349 -32.391 18.547 1.000 23.274 159 GLU A N 1
ATOM 1200 C CA . GLU A 1 166 ? 19.796 -32.932 19.823 1.000 23.295 159 GLU A CA 1
ATOM 1201 C C . GLU A 1 166 ? 18.753 -32.697 20.902 1.000 25.240 159 GLU A C 1
ATOM 1202 O O . GLU A 1 166 ? 18.494 -33.577 21.729 1.000 24.121 159 GLU A O 1
ATOM 1208 N N . GLN A 1 167 ? 18.122 -31.523 20.891 1.000 20.734 160 GLN A N 1
ATOM 1209 C CA . GLN A 1 167 ? 17.151 -31.204 21.928 1.000 22.518 160 GLN A CA 1
ATOM 1210 C C . GLN A 1 167 ? 15.920 -32.095 21.832 1.000 23.919 160 GLN A C 1
ATOM 1211 O O . GLN A 1 167 ? 15.355 -32.486 22.859 1.000 27.348 160 GLN A O 1
ATOM 1217 N N . ALA A 1 168 ? 15.518 -32.460 20.617 1.000 20.071 161 ALA A N 1
ATOM 1218 C CA . ALA A 1 168 ? 14.341 -33.299 20.423 1.000 21.703 161 ALA A CA 1
ATOM 1219 C C . ALA A 1 168 ? 14.583 -34.768 20.754 1.000 20.255 161 ALA A C 1
ATOM 1220 O O . ALA A 1 168 ? 13.621 -35.491 21.035 1.000 22.271 161 ALA A O 1
ATOM 1222 N N . ILE A 1 169 ? 15.831 -35.234 20.695 1.000 21.918 162 ILE A N 1
ATOM 1223 C CA . ILE A 1 169 ? 16.122 -36.643 20.948 1.000 18.042 162 ILE A CA 1
ATOM 1224 C C . ILE A 1 169 ? 15.977 -36.938 22.436 1.000 23.653 162 ILE A C 1
ATOM 1225 O O . ILE A 1 169 ? 16.384 -36.138 23.292 1.000 21.660 162 ILE A O 1
ATOM 1230 N N . THR A 1 170 ? 15.370 -38.077 22.751 1.000 21.016 163 THR A N 1
ATOM 1231 C CA . THR A 1 170 ? 15.253 -38.611 24.100 1.000 20.376 163 THR A CA 1
ATOM 1232 C C . THR A 1 170 ? 15.716 -40.057 24.096 1.000 20.150 163 THR A C 1
ATOM 1233 O O . THR A 1 170 ? 15.970 -40.639 23.034 1.000 21.889 163 THR A O 1
ATOM 1237 N N . PRO A 1 171 ? 15.815 -40.688 25.269 1.000 18.826 164 PRO A N 1
ATOM 1238 C CA . PRO A 1 171 ? 16.115 -42.130 25.292 1.000 19.521 164 PRO A CA 1
ATOM 1239 C C . PRO A 1 171 ? 15.061 -42.977 24.600 1.000 20.371 164 PRO A C 1
ATOM 1240 O O . PRO A 1 171 ? 15.297 -44.173 24.385 1.000 20.655 164 PRO A O 1
ATOM 1244 N N . LYS A 1 172 ? 13.908 -42.409 24.256 1.000 19.402 165 LYS A N 1
ATOM 1245 C CA . LYS A 1 172 ? 12.873 -43.163 23.567 1.000 18.157 165 LYS A CA 1
ATOM 1246 C C . LYS A 1 172 ? 12.948 -43.017 22.057 1.000 17.778 165 LYS A C 1
ATOM 1247 O O . LYS A 1 172 ? 12.214 -43.714 21.349 1.000 19.623 165 LYS A O 1
ATOM 1253 N N . THR A 1 173 ? 13.807 -42.134 21.548 1.000 19.995 166 THR A N 1
ATOM 1254 C CA . THR A 1 173 ? 13.890 -41.925 20.105 1.000 18.176 166 THR A CA 1
ATOM 1255 C C . THR A 1 173 ? 14.520 -43.134 19.431 1.000 19.439 166 THR A C 1
ATOM 1256 O O . THR A 1 173 ? 15.636 -43.537 19.780 1.000 18.729 166 THR A O 1
ATOM 1260 N N . ARG A 1 174 ? 13.822 -43.705 18.442 1.000 17.168 167 ARG A N 1
ATOM 1261 C CA . ARG A 1 174 ? 14.395 -44.826 17.711 1.000 17.505 167 ARG A CA 1
ATOM 1262 C C . ARG A 1 174 ? 14.427 -44.634 16.205 1.000 18.068 167 ARG A C 1
ATOM 1263 O O . ARG A 1 174 ? 14.921 -45.522 15.505 1.000 19.242 167 ARG A O 1
ATOM 1271 N N . MET A 1 175 ? 13.955 -43.502 15.690 1.000 16.899 168 MET A N 1
ATOM 1272 C CA . MET A 1 175 ? 13.943 -43.319 14.242 1.000 16.081 168 MET A CA 1
ATOM 1273 C C . MET A 1 175 ? 13.815 -41.839 13.919 1.000 18.818 168 MET A C 1
ATOM 1274 O O . MET A 1 175 ? 13.299 -41.058 14.722 1.000 18.910 168 MET A O 1
ATOM 1279 N N . ILE A 1 176 ? 14.302 -41.463 12.739 1.000 17.013 169 ILE A N 1
ATOM 1280 C CA . ILE A 1 176 ? 14.102 -40.127 12.191 1.000 16.739 169 ILE A CA 1
ATOM 1281 C C . ILE A 1 176 ? 13.813 -40.284 10.706 1.000 19.105 169 ILE A C 1
ATOM 1282 O O . ILE A 1 176 ? 14.400 -41.145 10.044 1.000 18.115 169 ILE A O 1
ATOM 1287 N N . PHE A 1 177 ? 12.862 -39.496 10.202 1.000 17.549 170 PHE A N 1
ATOM 1288 C CA . PHE A 1 1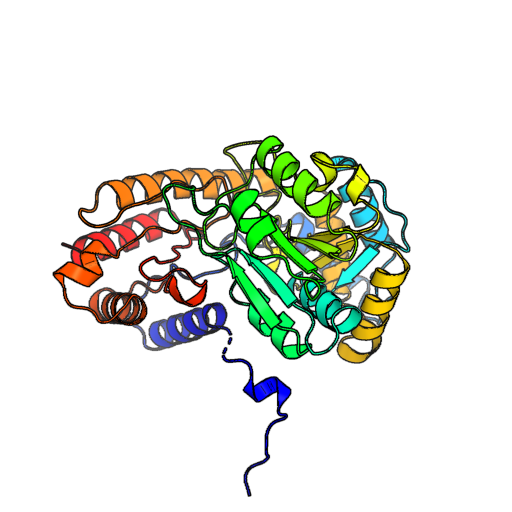77 ? 12.675 -39.329 8.768 1.000 18.410 170 PHE A CA 1
ATOM 1289 C C . PHE A 1 177 ? 13.446 -38.097 8.310 1.000 22.766 170 PHE A C 1
ATOM 1290 O O . PHE A 1 177 ? 13.240 -37.002 8.846 1.000 24.708 170 PHE A O 1
ATOM 1298 N N . LEU A 1 178 ? 14.314 -38.271 7.309 1.000 17.194 171 LEU A N 1
ATOM 1299 C CA . LEU A 1 178 ? 15.007 -37.164 6.648 1.000 17.597 171 LEU A CA 1
ATOM 1300 C C . LEU A 1 178 ? 14.593 -37.163 5.186 1.000 21.276 171 LEU A C 1
ATOM 1301 O O . LEU A 1 178 ? 14.990 -38.060 4.432 1.000 21.682 171 LEU A O 1
ATOM 1306 N N . ASN A 1 179 ? 13.831 -36.144 4.776 1.000 16.786 172 ASN A N 1
ATOM 1307 C CA . ASN A 1 179 ? 13.195 -36.102 3.457 1.000 19.929 172 ASN A CA 1
ATOM 1308 C C . ASN A 1 179 ? 13.747 -34.899 2.699 1.000 22.518 172 ASN A C 1
ATOM 1309 O O . ASN A 1 179 ? 13.328 -33.761 2.936 1.000 19.987 172 ASN A O 1
ATOM 1314 N N . SER A 1 180 ? 14.693 -35.151 1.792 1.000 16.928 173 SER A N 1
ATOM 1315 C CA . SER A 1 180 ? 15.398 -34.070 1.110 1.000 15.010 173 SER A CA 1
ATOM 1316 C C . SER A 1 180 ? 15.706 -34.475 -0.326 1.000 22.490 173 SER A C 1
ATOM 1317 O O . SER A 1 180 ? 16.4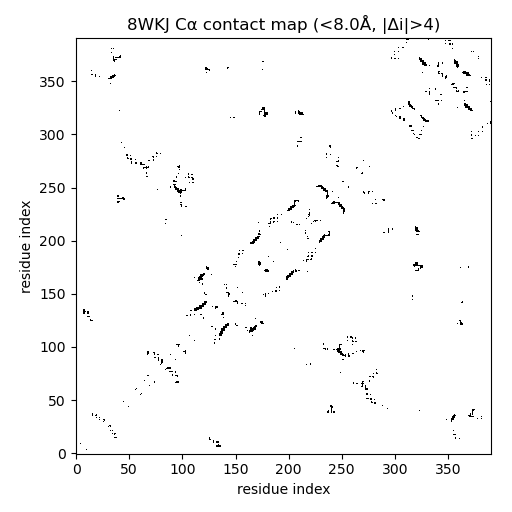15 -35.462 -0.540 1.000 27.277 173 SER A O 1
ATOM 1320 N N . PRO A 1 181 ? 15.202 -33.752 -1.339 1.000 19.618 174 PRO A N 1
ATOM 1321 C CA . PRO A 1 181 ? 14.347 -32.557 -1.280 1.000 17.705 174 PRO A CA 1
ATOM 1322 C C . PRO A 1 181 ? 12.978 -32.846 -0.654 1.000 20.039 174 PRO A C 1
ATOM 1323 O O . PRO A 1 181 ? 12.458 -33.966 -0.742 1.000 20.692 174 PRO A O 1
ATOM 1327 N N . SER A 1 182 ? 12.416 -31.834 -0.004 1.000 19.581 175 SER A N 1
ATOM 1328 C CA . SER A 1 182 ? 11.261 -32.014 0.864 1.000 17.371 175 SER A CA 1
ATOM 1329 C C . SER A 1 182 ? 9.936 -31.877 0.131 1.000 18.771 175 SER A C 1
ATOM 1330 O O . SER A 1 182 ? 9.741 -30.962 -0.667 1.000 19.415 175 SER A O 1
ATOM 1333 N N . ASN A 1 183 ? 9.022 -32.782 0.436 1.000 19.110 176 ASN A N 1
ATOM 1334 C CA . ASN A 1 183 ? 7.598 -32.515 0.326 1.000 19.279 176 ASN A CA 1
ATOM 1335 C C . ASN A 1 183 ? 7.151 -32.040 1.697 1.000 17.513 176 ASN A C 1
ATOM 1336 O O . ASN A 1 183 ? 7.213 -32.825 2.648 1.000 20.239 176 ASN A O 1
ATOM 1341 N N . PRO A 1 184 ? 6.687 -30.788 1.861 1.000 19.873 177 PRO A N 1
ATOM 1342 C CA . PRO A 1 184 ? 6.166 -29.836 0.873 1.000 18.186 177 PRO A CA 1
ATOM 1343 C C . PRO A 1 184 ? 7.008 -28.612 0.540 1.000 17.560 177 PRO A C 1
ATOM 1344 O O . PRO A 1 184 ? 6.554 -27.799 -0.269 1.000 20.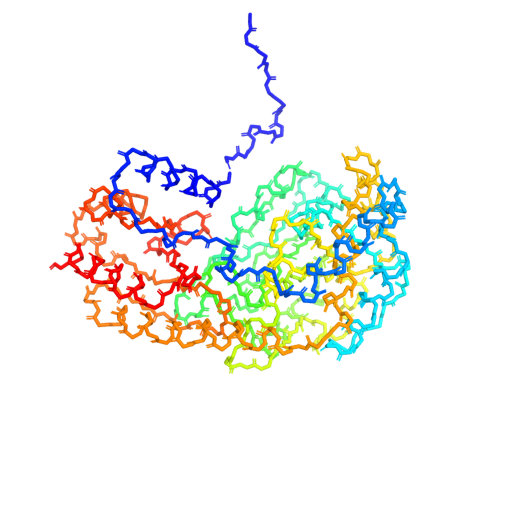102 177 PRO A O 1
ATOM 1348 N N . SER A 1 185 ? 8.175 -28.435 1.165 1.000 18.389 178 SER A N 1
ATOM 1349 C CA . SER A 1 185 ? 8.869 -27.162 1.024 1.000 18.168 178 SER A CA 1
ATOM 1350 C C . SER A 1 185 ? 9.660 -27.052 -0.274 1.000 20.437 178 SER A C 1
ATOM 1351 O O . SER A 1 185 ? 9.956 -25.933 -0.710 1.000 22.011 178 SER A O 1
ATOM 1354 N N . GLY A 1 186 ? 10.025 -28.174 -0.889 1.000 18.744 179 GLY A N 1
ATOM 1355 C CA . GLY A 1 186 ? 10.913 -28.146 -2.038 1.000 18.010 179 GLY A CA 1
ATOM 1356 C C . GLY A 1 186 ? 12.367 -27.887 -1.708 1.000 22.692 179 GLY A C 1
ATOM 1357 O O . GLY A 1 186 ? 13.186 -27.776 -2.632 1.000 20.987 179 GLY A O 1
ATOM 1358 N N . ILE A 1 187 ? 12.719 -27.791 -0.424 1.000 19.531 180 ILE A N 1
ATOM 1359 C CA . ILE A 1 187 ? 14.064 -27.419 0.005 1.000 21.432 180 ILE A CA 1
ATOM 1360 C C . ILE A 1 187 ? 14.898 -28.677 0.205 1.000 21.529 180 ILE A C 1
ATOM 1361 O O . ILE A 1 187 ? 14.386 -29.715 0.623 1.000 21.289 180 ILE A O 1
ATOM 1366 N N . ALA A 1 188 ? 16.202 -28.578 -0.069 1.000 21.166 181 ALA A N 1
ATOM 1367 C CA . ALA A 1 188 ? 17.131 -29.684 0.129 1.000 25.227 181 ALA A CA 1
ATOM 1368 C C . ALA A 1 188 ? 18.253 -29.277 1.074 1.000 21.818 181 ALA A C 1
ATOM 1369 O O . ALA A 1 188 ? 18.738 -28.142 1.021 1.000 22.987 181 ALA A O 1
ATOM 1371 N N . TYR A 1 189 ? 18.679 -30.212 1.921 1.000 22.126 182 TYR A N 1
ATOM 1372 C CA . TYR A 1 189 ? 19.858 -29.982 2.751 1.000 20.323 182 TYR A CA 1
ATOM 1373 C C . TYR A 1 189 ? 21.120 -30.015 1.894 1.000 24.561 182 TYR A C 1
ATOM 1374 O O . TYR A 1 189 ? 21.209 -30.782 0.930 1.000 23.076 182 TYR A O 1
ATOM 1383 N N . THR A 1 190 ? 22.101 -29.181 2.248 1.000 21.339 183 THR A N 1
ATOM 1384 C CA . THR A 1 190 ? 23.431 -29.310 1.668 1.000 21.500 183 THR A CA 1
ATOM 1385 C C . THR A 1 190 ? 24.167 -30.474 2.323 1.000 24.303 183 THR A C 1
ATOM 1386 O O . THR A 1 190 ? 23.776 -30.974 3.382 1.000 22.029 183 THR A O 1
ATOM 1390 N N . GLN A 1 191 ? 25.254 -30.907 1.682 1.000 23.669 184 GLN A N 1
ATOM 1391 C CA . GLN A 1 191 ? 26.022 -32.009 2.252 1.000 30.298 184 GLN A CA 1
ATOM 1392 C C . GLN A 1 191 ? 26.547 -31.651 3.638 1.000 24.519 184 GLN A C 1
ATOM 1393 O O . GLN A 1 191 ? 26.532 -32.487 4.551 1.000 27.743 184 GLN A O 1
ATOM 1399 N N . ASN A 1 192 ? 26.988 -30.405 3.827 1.000 26.564 185 ASN A N 1
ATOM 1400 C CA . ASN A 1 192 ? 27.527 -30.036 5.134 1.000 23.977 185 ASN A CA 1
ATOM 1401 C C . ASN A 1 192 ? 26.436 -29.982 6.193 1.000 24.629 185 ASN A C 1
ATOM 1402 O O . ASN A 1 192 ? 26.683 -30.310 7.359 1.000 26.566 185 ASN A O 1
ATOM 1407 N N . GLU A 1 193 ? 25.234 -29.536 5.821 1.000 25.824 186 GLU A N 1
ATOM 1408 C CA . GLU A 1 193 ? 24.117 -29.576 6.760 1.000 23.482 186 GLU A CA 1
ATOM 1409 C C . GLU A 1 193 ? 23.820 -31.007 7.190 1.000 26.827 186 GLU A C 1
ATOM 1410 O O . GLU A 1 193 ? 23.595 -31.276 8.376 1.000 24.616 186 GLU A O 1
ATOM 1416 N N . LEU A 1 194 ? 23.831 -31.943 6.241 1.000 23.063 187 LEU A N 1
ATOM 1417 C CA . LEU A 1 194 ? 23.614 -33.344 6.586 1.000 23.016 187 LEU A CA 1
ATOM 1418 C C . LEU A 1 194 ? 24.747 -33.887 7.447 1.000 22.276 187 LEU A C 1
ATOM 1419 O O . LEU A 1 194 ? 24.516 -34.708 8.345 1.000 25.629 187 LEU A O 1
ATOM 1424 N N . LYS A 1 195 ? 25.980 -33.446 7.181 1.000 23.890 188 LYS A N 1
ATOM 1425 C CA . LYS A 1 195 ? 27.108 -33.813 8.031 1.000 25.319 188 LYS A CA 1
ATOM 1426 C C . LYS A 1 195 ? 26.884 -33.377 9.473 1.000 28.267 188 LYS A C 1
ATOM 1427 O O . LYS A 1 195 ? 27.167 -34.135 10.409 1.000 26.106 188 LYS A O 1
ATOM 1433 N N . GLU A 1 196 ? 26.386 -32.151 9.674 1.000 28.411 189 GLU A N 1
ATOM 1434 C CA . GLU A 1 196 ? 26.162 -31.674 11.034 1.000 25.166 189 GLU A CA 1
ATOM 1435 C C . GLU A 1 196 ? 25.043 -32.454 11.709 1.000 23.816 189 GLU A C 1
ATOM 1436 O O . GLU A 1 196 ? 25.126 -32.763 12.903 1.000 27.080 189 GLU A O 1
ATOM 1442 N N . LEU A 1 197 ? 23.996 -32.806 10.962 1.000 20.205 190 LEU A N 1
ATOM 1443 C CA . LEU A 1 197 ? 22.972 -33.668 11.542 1.000 20.881 190 LEU A CA 1
ATOM 1444 C C . LEU A 1 197 ? 23.529 -35.052 11.832 1.000 22.716 190 LEU A C 1
ATOM 1445 O O . LEU A 1 197 ? 23.209 -35.649 12.864 1.000 25.216 190 LEU A O 1
ATOM 1450 N N . GLY A 1 198 ? 24.351 -35.585 10.924 1.000 24.056 191 GLY A N 1
ATOM 1451 C CA . GLY A 1 198 ? 24.939 -36.895 11.156 1.000 26.337 191 GLY A CA 1
ATOM 1452 C C . GLY A 1 198 ? 25.788 -36.949 12.411 1.000 25.545 191 GLY A C 1
ATOM 1453 O O . GLY A 1 198 ? 25.810 -37.963 13.114 1.000 26.098 191 GLY A O 1
ATOM 1454 N N . ASP A 1 199 ? 26.499 -35.859 12.709 1.000 26.345 192 ASP A N 1
ATOM 1455 C CA . ASP A 1 199 ? 27.331 -35.818 13.907 1.000 28.161 192 ASP A CA 1
ATOM 1456 C C . ASP A 1 199 ? 26.485 -35.942 15.168 1.000 24.261 192 ASP A C 1
ATOM 1457 O O . ASP A 1 199 ? 26.908 -36.563 16.151 1.000 25.974 192 ASP A O 1
ATOM 1462 N N . VAL A 1 200 ? 25.286 -35.360 15.157 1.000 22.047 193 VAL A N 1
ATOM 1463 C CA . VAL A 1 200 ? 24.357 -35.566 16.265 1.000 23.763 193 VAL A CA 1
ATOM 1464 C C . VAL A 1 200 ? 23.877 -37.009 16.285 1.000 24.627 193 VAL A C 1
ATOM 1465 O O . VAL A 1 200 ? 23.853 -37.662 17.337 1.000 24.527 193 VAL A O 1
ATOM 1469 N N . LEU A 1 201 ? 23.486 -37.532 15.118 1.000 21.782 194 LEU A N 1
ATOM 1470 C CA . LEU A 1 201 ? 22.943 -38.884 15.072 1.000 22.347 194 LEU A CA 1
ATOM 1471 C C . LEU A 1 201 ? 23.982 -39.917 15.495 1.000 23.416 194 LEU A C 1
ATOM 1472 O O . LEU A 1 201 ? 23.633 -40.935 16.097 1.000 22.984 194 LEU A O 1
ATOM 1477 N N . LYS A 1 202 ? 25.264 -39.664 15.220 1.000 24.440 195 LYS A N 1
ATOM 1478 C CA . LYS A 1 202 ? 26.296 -40.595 15.664 1.000 25.674 195 LYS A CA 1
ATOM 1479 C C . LYS A 1 202 ? 26.347 -40.720 17.180 1.000 27.343 195 LYS A C 1
ATOM 1480 O O . LYS A 1 202 ? 26.813 -41.747 17.687 1.000 27.195 195 LYS A O 1
ATOM 1486 N N . LYS A 1 203 ? 25.872 -39.708 17.912 1.000 26.524 196 LYS A N 1
ATOM 1487 C CA . LYS A 1 203 ? 25.834 -39.747 19.369 1.000 24.371 196 LYS A CA 1
ATOM 1488 C C . LYS A 1 203 ? 24.646 -40.519 19.926 1.000 29.859 196 LYS A C 1
ATOM 1489 O O . LYS A 1 203 ? 24.564 -40.695 21.148 1.000 28.877 196 LYS A O 1
ATOM 1495 N N . HIS A 1 204 ? 23.724 -40.976 19.080 1.000 28.185 197 HIS A N 1
ATOM 1496 C CA . HIS A 1 204 ? 22.507 -41.652 19.527 1.000 25.985 197 HIS A CA 1
ATOM 1497 C C . HIS A 1 204 ? 22.309 -42.908 18.690 1.000 25.724 197 HIS A C 1
ATOM 1498 O O . HIS A 1 204 ? 21.487 -42.938 17.761 1.000 25.843 197 HIS A O 1
ATOM 1505 N N . PRO A 1 205 ? 23.041 -43.981 19.009 1.000 26.437 198 PRO A N 1
ATOM 1506 C CA . PRO A 1 205 ? 23.073 -45.147 18.116 1.000 22.395 198 PRO A CA 1
ATOM 1507 C C . PRO A 1 205 ? 21.773 -45.935 18.047 1.000 24.003 198 PRO A C 1
ATOM 1508 O O . PRO A 1 205 ? 21.645 -46.777 17.151 1.000 25.500 198 PRO A O 1
ATOM 1512 N N . GLN A 1 206 ? 20.796 -45.705 18.921 1.000 25.640 199 GLN A N 1
ATOM 1513 C CA . GLN A 1 206 ? 19.585 -46.484 18.706 1.000 27.453 199 GLN A CA 1
ATOM 1514 C C . GLN A 1 206 ? 18.661 -45.871 17.652 1.000 23.074 199 GLN A C 1
ATOM 1515 O O . GLN A 1 206 ? 17.633 -46.479 17.334 1.000 24.332 199 GLN A O 1
ATOM 1521 N N . ILE A 1 207 ? 19.031 -44.743 17.039 1.000 21.089 200 ILE A N 1
ATOM 1522 C CA . ILE A 1 207 ? 18.163 -44.070 16.071 1.000 17.239 200 ILE A CA 1
ATOM 1523 C C . ILE A 1 207 ? 18.456 -44.595 14.671 1.000 23.484 200 ILE A C 1
ATOM 1524 O O . ILE A 1 207 ? 19.526 -44.346 14.113 1.000 21.308 200 ILE A O 1
ATOM 1529 N N . LEU A 1 208 ? 17.491 -45.309 14.101 1.000 18.184 201 LEU A N 1
ATOM 1530 C CA . LEU A 1 208 ? 17.537 -45.683 12.696 1.000 19.287 201 LEU A CA 1
ATOM 1531 C C . LEU A 1 208 ? 17.207 -44.468 11.841 1.000 18.697 201 LEU A C 1
ATOM 1532 O O . LEU A 1 208 ? 16.254 -43.739 12.125 1.000 18.010 201 LEU A O 1
ATOM 1537 N N . ILE A 1 209 ? 17.996 -44.247 10.795 1.000 17.192 202 ILE A N 1
ATOM 1538 C CA . ILE A 1 209 ? 17.831 -43.091 9.924 1.000 16.210 202 ILE A CA 1
ATOM 1539 C C . ILE A 1 209 ? 17.106 -43.557 8.670 1.000 20.984 202 ILE A C 1
ATOM 1540 O O . ILE A 1 209 ? 17.574 -44.469 7.980 1.000 20.884 202 ILE A O 1
ATOM 1545 N N . ALA A 1 210 ? 15.946 -42.960 8.394 1.000 16.889 203 ALA A N 1
ATOM 1546 C CA . ALA A 1 210 ? 15.154 -43.294 7.215 1.000 17.102 203 ALA A CA 1
ATOM 1547 C C . ALA A 1 210 ? 15.256 -42.093 6.287 1.000 19.268 203 ALA A C 1
ATOM 1548 O O . ALA A 1 210 ? 14.641 -41.056 6.543 1.000 18.605 203 ALA A O 1
ATOM 1550 N N . THR A 1 211 ? 16.058 -42.210 5.228 1.000 16.741 204 THR A N 1
ATOM 1551 C CA . THR A 1 211 ? 16.261 -41.086 4.314 1.000 16.360 204 THR A CA 1
ATOM 1552 C C . THR A 1 211 ? 15.351 -41.292 3.109 1.000 19.855 204 THR A C 1
ATOM 1553 O O . THR A 1 211 ? 15.479 -42.283 2.386 1.000 17.478 204 THR A O 1
ATOM 1557 N N . ASP A 1 212 ? 14.391 -40.383 2.942 1.000 18.057 205 ASP A N 1
ATOM 1558 C CA . ASP A 1 212 ? 13.344 -40.517 1.936 1.000 19.026 205 ASP A CA 1
ATOM 1559 C C . ASP A 1 212 ? 13.788 -39.688 0.742 1.000 19.084 205 ASP A C 1
ATOM 1560 O O . ASP A 1 212 ? 13.569 -38.475 0.689 1.000 18.986 205 ASP A O 1
ATOM 1565 N N . ASP A 1 213 ? 14.422 -40.367 -0.209 1.000 17.381 206 ASP A N 1
ATOM 1566 C CA . ASP A 1 213 ? 15.059 -39.763 -1.365 1.000 18.165 206 ASP A CA 1
ATOM 1567 C C . ASP A 1 213 ? 14.150 -39.755 -2.592 1.000 17.789 206 ASP A C 1
ATOM 1568 O O . ASP A 1 213 ? 14.650 -39.642 -3.718 1.000 19.108 206 ASP A O 1
ATOM 1573 N N . MET A 1 214 ? 12.831 -39.868 -2.387 1.000 16.531 207 MET A N 1
ATOM 1574 C CA . MET A 1 214 ? 11.867 -39.971 -3.488 1.000 20.681 207 MET A CA 1
ATOM 1575 C C . MET A 1 214 ? 12.050 -38.875 -4.543 1.000 18.679 207 MET A C 1
ATOM 1576 O O . MET A 1 214 ? 11.887 -39.124 -5.744 1.000 19.679 207 MET A O 1
ATOM 1581 N N . TYR A 1 215 ? 12.398 -37.658 -4.124 1.000 20.866 208 TYR A N 1
ATOM 1582 C CA . TYR A 1 215 ? 12.521 -36.542 -5.055 1.000 16.610 208 TYR A CA 1
ATOM 1583 C C . TYR A 1 215 ? 13.964 -36.301 -5.501 1.000 19.789 208 TYR A C 1
ATOM 1584 O O . TYR A 1 215 ? 14.269 -35.229 -6.040 1.000 19.394 208 TYR A O 1
ATOM 1593 N N . GLU A 1 216 ? 14.837 -37.302 -5.333 1.000 17.792 209 GLU A N 1
ATOM 1594 C CA . GLU A 1 216 ? 16.262 -37.198 -5.654 1.000 20.084 209 GLU A CA 1
ATOM 1595 C C . GLU A 1 216 ? 16.564 -36.517 -6.988 1.000 22.263 209 GLU A C 1
ATOM 1596 O O . GLU A 1 216 ? 17.393 -35.601 -7.056 1.000 21.568 209 GLU A O 1
ATOM 1602 N N . HIS A 1 217 ? 15.940 -36.991 -8.073 1.000 18.265 210 HIS A N 1
ATOM 1603 C CA . HIS A 1 217 ? 16.245 -36.465 -9.400 1.000 19.984 210 HIS A CA 1
ATOM 1604 C C . HIS A 1 217 ? 15.629 -35.096 -9.656 1.000 21.845 210 HIS A C 1
ATOM 1605 O O . HIS A 1 217 ? 16.070 -34.393 -10.577 1.000 23.253 210 HIS A O 1
ATOM 1612 N N . ILE A 1 218 ? 14.626 -34.701 -8.880 1.000 20.318 211 ILE A N 1
ATOM 1613 C CA . ILE A 1 218 ? 13.916 -33.436 -9.135 1.000 20.421 211 ILE A CA 1
ATOM 1614 C C . ILE A 1 218 ? 14.596 -32.383 -8.269 1.000 22.955 211 ILE A C 1
ATOM 1615 O O . ILE A 1 218 ? 14.119 -31.981 -7.206 1.000 20.531 211 ILE A O 1
ATOM 1620 N N . ILE A 1 219 ? 15.740 -31.911 -8.750 1.000 20.637 212 ILE A N 1
ATOM 1621 C CA . ILE A 1 219 ? 16.557 -30.961 -8.009 1.000 21.005 212 ILE A CA 1
ATOM 1622 C C . ILE A 1 219 ? 17.349 -30.152 -9.021 1.000 24.640 212 ILE A C 1
ATOM 1623 O O . ILE A 1 219 ? 17.757 -30.667 -10.065 1.000 24.782 212 ILE A O 1
ATOM 1628 N N . TRP A 1 220 ? 17.525 -28.867 -8.734 1.000 20.371 213 TRP A N 1
ATOM 1629 C CA . TRP A 1 220 ? 18.254 -27.998 -9.654 1.000 20.916 213 TRP A CA 1
ATOM 1630 C C . TRP A 1 220 ? 19.197 -27.037 -8.963 1.000 27.772 213 TRP A C 1
ATOM 1631 O O . TRP A 1 220 ? 20.137 -26.562 -9.613 1.000 29.280 213 TRP A O 1
ATOM 1642 N N . SER A 1 221 ? 19.020 -26.749 -7.674 1.000 27.545 214 SER A N 1
ATOM 1643 C CA . SER A 1 221 ? 19.856 -25.745 -7.028 1.000 33.388 214 SER A CA 1
ATOM 1644 C C . SER A 1 221 ? 21.215 -26.295 -6.625 1.000 33.133 214 SER A C 1
ATOM 1645 O O . SER A 1 221 ? 22.148 -25.513 -6.401 1.000 34.296 214 SER A O 1
ATOM 1648 N N . GLN A 1 222 ? 21.346 -27.614 -6.557 1.000 29.598 215 GLN A N 1
ATOM 1649 C CA . GLN A 1 222 ? 22.557 -28.283 -6.110 1.000 32.841 215 GLN A CA 1
ATOM 1650 C C . GLN A 1 222 ? 22.480 -29.735 -6.548 1.000 31.809 215 GLN A C 1
ATOM 1651 O O . GLN A 1 222 ? 21.388 -30.236 -6.844 1.000 29.954 215 GLN A O 1
ATOM 1657 N N . PRO A 1 223 ? 23.610 -30.437 -6.604 1.000 30.554 216 PRO A N 1
ATOM 1658 C CA . PRO A 1 223 ? 23.550 -31.886 -6.826 1.000 31.517 216 PRO A CA 1
ATOM 1659 C C . PRO A 1 223 ? 22.870 -32.560 -5.646 1.000 29.388 216 PRO A C 1
ATOM 1660 O O . PRO A 1 223 ? 22.946 -32.087 -4.512 1.000 30.443 216 PRO A O 1
ATOM 1664 N N . PHE A 1 224 ? 22.173 -33.659 -5.925 1.000 26.906 217 PHE A N 1
ATOM 1665 C CA . PHE A 1 224 ? 21.553 -34.411 -4.841 1.000 23.724 217 PHE A CA 1
ATOM 1666 C C . PHE A 1 224 ? 22.615 -35.030 -3.940 1.000 24.050 217 PHE A C 1
ATOM 1667 O O . PHE A 1 224 ? 23.633 -35.541 -4.410 1.000 30.006 217 PHE A O 1
ATOM 1675 N N . THR A 1 225 ? 22.354 -35.005 -2.636 1.000 24.195 218 THR A N 1
ATOM 1676 C CA . THR A 1 225 ? 23.193 -35.691 -1.665 1.000 25.732 218 THR A CA 1
ATOM 1677 C C . THR A 1 225 ? 22.288 -36.184 -0.545 1.000 24.390 218 THR A C 1
ATOM 1678 O O . THR A 1 225 ? 21.265 -35.562 -0.247 1.000 24.753 218 THR A O 1
ATOM 1682 N N . ASN A 1 226 ? 22.644 -37.319 0.063 1.000 21.245 219 ASN A N 1
ATOM 1683 C CA . ASN A 1 226 ? 21.888 -37.772 1.223 1.000 19.721 219 ASN A CA 1
ATOM 1684 C C . ASN A 1 226 ? 22.826 -38.018 2.403 1.000 20.202 219 ASN A C 1
ATOM 1685 O O . ASN A 1 226 ? 24.046 -37.824 2.323 1.000 22.492 219 ASN A O 1
ATOM 1690 N N . ILE A 1 227 ? 22.223 -38.446 3.513 1.000 21.432 220 ILE A N 1
ATOM 1691 C CA . ILE A 1 227 ? 22.929 -38.572 4.786 1.000 22.953 220 ILE A CA 1
ATOM 1692 C C . ILE A 1 227 ? 24.116 -39.520 4.676 1.000 24.964 220 ILE A C 1
ATOM 1693 O O . ILE A 1 227 ? 25.130 -39.337 5.361 1.000 24.095 220 ILE A O 1
ATOM 1698 N N . LEU A 1 228 ? 24.032 -40.527 3.800 1.000 26.630 221 LEU A N 1
ATOM 1699 C CA . LEU A 1 228 ? 25.124 -41.488 3.682 1.000 24.008 221 LEU A CA 1
ATOM 1700 C C . LEU A 1 228 ? 26.272 -40.958 2.834 1.000 25.616 221 LEU A C 1
ATOM 1701 O O . LEU A 1 228 ? 27.424 -41.361 3.042 1.000 23.661 221 LEU A O 1
ATOM 1706 N N . ASN A 1 229 ? 25.984 -40.087 1.864 1.000 21.858 222 ASN A N 1
ATOM 1707 C CA . ASN A 1 229 ? 27.060 -39.364 1.199 1.000 21.976 222 ASN A CA 1
ATOM 1708 C C . ASN A 1 229 ? 27.806 -38.487 2.193 1.000 24.148 222 ASN A C 1
ATOM 1709 O O . ASN A 1 229 ? 29.039 -38.408 2.164 1.000 24.640 222 ASN A O 1
ATOM 1714 N N . ALA A 1 230 ? 27.067 -37.827 3.090 1.000 23.340 223 ALA A N 1
ATOM 1715 C CA . ALA A 1 230 ? 27.689 -36.930 4.061 1.000 23.111 223 ALA A CA 1
ATOM 1716 C C . ALA A 1 230 ? 28.407 -37.705 5.158 1.000 31.041 223 ALA A C 1
ATOM 1717 O O . ALA A 1 230 ? 29.480 -37.293 5.620 1.000 30.896 223 ALA A O 1
ATOM 1719 N N . CYS A 1 231 ? 27.828 -38.824 5.583 1.000 26.382 224 CYS A N 1
ATOM 1720 C CA . CYS A 1 231 ? 28.298 -39.582 6.744 1.000 26.427 224 CYS A CA 1
ATOM 1721 C C . CYS A 1 231 ? 28.261 -41.062 6.430 1.000 27.469 224 CYS A C 1
ATOM 1722 O O . CYS A 1 231 ? 27.345 -41.778 6.858 1.000 26.403 224 CYS A O 1
ATOM 1725 N N . PRO A 1 232 ? 29.255 -41.567 5.695 1.000 27.132 225 PRO A N 1
ATOM 1726 C CA . PRO A 1 232 ? 29.245 -42.995 5.338 1.000 27.187 225 PRO A CA 1
ATOM 1727 C C . PRO A 1 232 ? 29.206 -43.921 6.534 1.000 28.614 225 PRO A C 1
ATOM 1728 O O . PRO A 1 232 ? 28.721 -45.050 6.405 1.000 26.808 225 PRO A O 1
ATOM 1732 N N . GLU A 1 233 ? 29.689 -43.480 7.696 1.000 28.319 226 GLU A N 1
ATOM 1733 C CA . GLU A 1 233 ? 29.698 -44.323 8.883 1.000 28.114 226 GLU A CA 1
ATOM 1734 C C . GLU A 1 233 ? 28.303 -44.642 9.412 1.000 27.703 226 GLU A C 1
ATOM 1735 O O . GLU A 1 233 ? 28.184 -45.512 10.277 1.000 30.456 226 GLU A O 1
ATOM 1741 N N . LEU A 1 234 ? 27.249 -43.982 8.922 1.000 22.903 227 LEU A N 1
ATOM 1742 C CA . LEU A 1 234 ? 25.880 -44.291 9.337 1.000 23.098 227 LEU A CA 1
ATOM 1743 C C . LEU A 1 234 ? 25.231 -45.374 8.482 1.000 22.229 227 LEU A C 1
ATOM 1744 O O . LEU A 1 234 ? 24.064 -45.715 8.712 1.000 22.747 227 LEU A O 1
ATOM 1749 N N . TYR A 1 235 ? 25.976 -45.942 7.529 1.000 25.371 228 TYR A N 1
ATOM 1750 C CA . TYR A 1 235 ? 25.431 -46.947 6.615 1.000 22.039 228 TYR A CA 1
ATOM 1751 C C . TYR A 1 235 ? 24.706 -48.080 7.339 1.000 22.940 228 TYR A C 1
ATOM 1752 O O . TYR A 1 235 ? 23.632 -48.513 6.907 1.000 21.068 228 TYR A O 1
ATOM 1761 N N . ASP A 1 236 ? 25.280 -48.598 8.424 1.000 20.958 229 ASP A N 1
ATOM 1762 C CA . ASP A 1 236 ? 24.696 -49.774 9.052 1.000 22.063 229 ASP A CA 1
ATOM 1763 C C . ASP A 1 236 ? 23.443 -49.466 9.869 1.000 22.971 229 ASP A C 1
ATOM 1764 O O . ASP A 1 236 ? 22.836 -50.396 10.415 1.000 24.908 229 ASP A O 1
ATOM 1769 N N . ARG A 1 237 ? 23.029 -48.200 9.960 1.000 23.390 230 ARG A N 1
ATOM 1770 C CA . ARG A 1 237 ? 21.800 -47.856 10.667 1.000 22.176 230 ARG A CA 1
ATOM 1771 C C . ARG A 1 237 ? 20.941 -46.908 9.839 1.000 19.321 230 ARG A C 1
ATOM 1772 O O . ARG A 1 237 ? 20.193 -46.100 10.390 1.000 21.558 230 ARG A O 1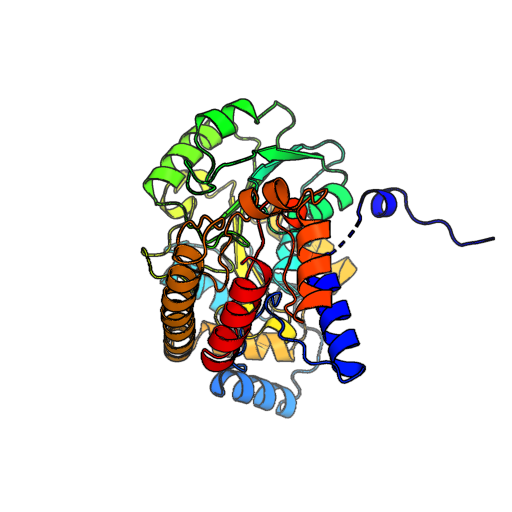
ATOM 1780 N N . THR A 1 238 ? 21.016 -47.010 8.512 1.000 19.597 231 THR A N 1
ATOM 1781 C CA . THR A 1 238 ? 20.233 -46.160 7.625 1.000 18.200 231 THR A CA 1
ATOM 1782 C C . THR A 1 238 ? 19.486 -47.028 6.628 1.000 21.495 231 THR A C 1
ATOM 1783 O O . THR A 1 238 ? 20.044 -47.985 6.091 1.000 21.726 231 THR A O 1
ATOM 1787 N N . ILE A 1 239 ? 18.225 -46.695 6.380 1.000 19.926 232 ILE A N 1
ATOM 1788 C CA . ILE A 1 239 ? 17.473 -47.288 5.284 1.000 18.823 232 ILE A CA 1
ATOM 1789 C C . ILE A 1 239 ? 17.214 -46.185 4.272 1.000 21.379 232 ILE A C 1
ATOM 1790 O O . ILE A 1 239 ? 16.772 -45.088 4.636 1.000 20.116 232 ILE A O 1
ATOM 1795 N N . VAL A 1 240 ? 17.521 -46.462 3.011 1.000 18.347 233 VAL A N 1
ATOM 1796 C CA . VAL A 1 240 ? 17.365 -45.500 1.930 1.000 16.460 233 VAL A CA 1
ATOM 1797 C C . VAL A 1 240 ? 16.059 -45.811 1.218 1.000 17.286 233 VAL A C 1
ATOM 1798 O O . VAL A 1 240 ? 15.863 -46.932 0.732 1.000 19.463 233 VAL A O 1
ATOM 1802 N N . LEU A 1 241 ? 15.161 -44.827 1.167 1.000 15.783 234 LEU A N 1
ATOM 1803 C CA . LEU A 1 241 ? 13.828 -44.987 0.594 1.000 17.242 234 LEU A CA 1
ATOM 1804 C C . LEU A 1 241 ? 13.752 -44.209 -0.713 1.000 18.836 234 LEU A C 1
ATOM 1805 O O . LEU A 1 241 ? 14.112 -43.029 -0.753 1.000 20.555 234 LEU A O 1
ATOM 1810 N N . ASN A 1 242 ? 13.301 -44.865 -1.779 1.000 18.531 235 ASN A N 1
ATOM 1811 C CA . ASN A 1 242 ? 13.241 -44.198 -3.079 1.000 17.302 235 ASN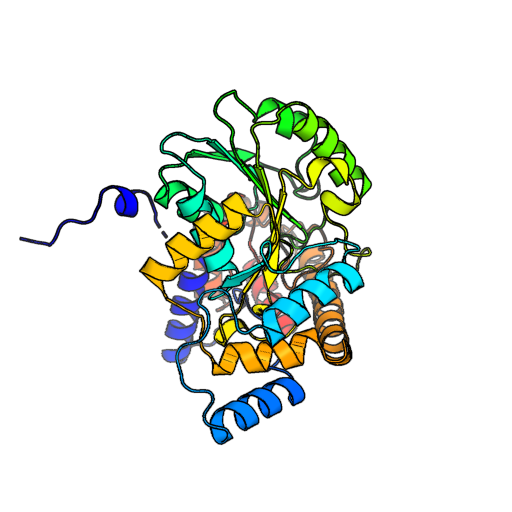 A CA 1
ATOM 1812 C C . ASN A 1 242 ? 12.127 -44.852 -3.894 1.000 18.439 235 ASN A C 1
ATOM 1813 O O . ASN A 1 242 ? 11.349 -45.657 -3.379 1.000 18.873 235 ASN A O 1
ATOM 1818 N N . GLY A 1 243 ? 12.019 -44.476 -5.160 1.000 20.066 236 GLY A N 1
ATOM 1819 C CA . GLY A 1 243 ? 11.000 -45.072 -6.001 1.000 17.555 236 GLY A CA 1
ATOM 1820 C C . GLY A 1 243 ? 10.981 -44.406 -7.357 1.000 19.210 236 GLY A C 1
ATOM 1821 O O . GLY A 1 243 ? 11.723 -43.457 -7.619 1.000 19.966 236 GLY A O 1
ATOM 1822 N N . VAL A 1 244 ? 10.108 -44.930 -8.225 1.000 17.157 237 VAL A N 1
ATOM 1823 C CA . VAL A 1 244 ? 10.005 -44.415 -9.588 1.000 17.289 237 VAL A CA 1
ATOM 1824 C C . VAL A 1 244 ? 8.847 -43.442 -9.758 1.000 18.621 237 VAL A C 1
ATOM 1825 O O . VAL A 1 244 ? 8.719 -42.849 -10.833 1.000 19.302 237 VAL A O 1
ATOM 1829 N N . SER A 1 245 ? 8.016 -43.240 -8.726 1.000 17.044 238 SER A N 1
ATOM 1830 C CA . SER A 1 245 ? 6.795 -42.444 -8.892 1.000 17.905 238 SER A CA 1
ATOM 1831 C C . SER A 1 245 ? 7.088 -41.060 -9.447 1.000 19.394 238 SER A C 1
ATOM 1832 O O . SER A 1 245 ? 6.424 -40.602 -10.382 1.000 20.084 238 SER A O 1
ATOM 1835 N N . LYS A 1 246 ? 8.041 -40.350 -8.847 1.000 17.755 239 LYS A N 1
ATOM 1836 C CA . LYS A 1 246 ? 8.206 -38.952 -9.233 1.000 18.402 239 LYS A CA 1
ATOM 1837 C C . LYS A 1 246 ? 9.174 -38.791 -10.400 1.000 17.778 239 LYS A C 1
ATOM 1838 O O . LYS A 1 246 ? 8.868 -38.081 -11.363 1.000 21.145 239 LYS A O 1
ATOM 1844 N N . ALA A 1 247 ? 10.335 -39.457 -10.342 1.000 18.773 240 ALA A N 1
ATOM 1845 C CA . ALA A 1 247 ? 11.344 -39.262 -11.382 1.000 19.326 240 ALA A CA 1
ATOM 1846 C C . ALA A 1 247 ? 10.843 -39.690 -12.751 1.000 20.026 240 ALA A C 1
ATOM 1847 O O . ALA A 1 247 ? 11.279 -39.136 -13.770 1.000 19.863 240 ALA A O 1
ATOM 1849 N N . TYR A 1 248 ? 9.949 -40.679 -12.807 1.000 19.792 241 TYR A N 1
ATOM 1850 C CA . TYR A 1 248 ? 9.513 -41.230 -14.084 1.000 21.353 241 TYR A CA 1
ATOM 1851 C C . TYR A 1 248 ? 8.024 -41.029 -14.338 1.000 19.594 241 TYR A C 1
ATOM 1852 O O . TYR A 1 248 ? 7.477 -41.661 -15.245 1.000 18.205 241 TYR A O 1
ATOM 1861 N N . ALA A 1 249 ? 7.366 -40.149 -13.581 1.000 18.860 242 ALA A N 1
ATOM 1862 C CA . ALA A 1 249 ? 5.936 -39.890 -13.744 1.000 20.147 242 ALA A CA 1
ATOM 1863 C C . ALA A 1 249 ? 5.152 -41.204 -13.774 1.000 20.305 242 ALA A C 1
ATOM 1864 O O . ALA A 1 249 ? 4.419 -41.517 -14.719 1.000 18.494 242 ALA A O 1
ATOM 1866 N N . MET A 1 250 ? 5.336 -41.984 -12.710 1.000 19.458 243 MET A N 1
ATOM 1867 C CA . MET A 1 250 ? 4.804 -43.339 -12.621 1.000 16.570 243 MET A CA 1
ATOM 1868 C C . MET A 1 250 ? 3.936 -43.526 -11.378 1.000 16.823 243 MET A C 1
ATOM 1869 O O . MET A 1 250 ? 3.811 -44.637 -10.860 1.000 18.905 243 MET A O 1
ATOM 1874 N N . THR A 1 251 ? 3.307 -42.449 -10.902 1.000 18.671 244 THR A N 1
ATOM 1875 C CA . THR A 1 251 ? 2.619 -42.526 -9.612 1.000 17.439 244 THR A CA 1
ATOM 1876 C C . THR A 1 251 ? 1.527 -43.592 -9.615 1.000 19.079 244 THR A C 1
ATOM 1877 O O . THR A 1 251 ? 1.320 -44.265 -8.606 1.000 19.331 244 THR A O 1
ATOM 1881 N N . GLY A 1 252 ? 0.828 -43.777 -10.737 1.000 18.229 245 GLY A N 1
ATOM 1882 C CA . GLY A 1 252 ? -0.258 -44.745 -10.734 1.000 18.708 245 GLY A CA 1
ATOM 1883 C C . GLY A 1 252 ? 0.194 -46.192 -10.709 1.000 20.297 245 GLY A C 1
ATOM 1884 O O . GLY A 1 252 ? -0.600 -47.069 -10.361 1.000 20.500 245 GLY A O 1
ATOM 1885 N N . TRP A 1 253 ? 1.451 -46.461 -11.077 1.000 18.376 246 TRP A N 1
ATOM 1886 C CA . TRP A 1 253 ? 1.919 -47.837 -11.195 1.000 15.494 246 TRP A CA 1
ATOM 1887 C C . TRP A 1 253 ? 2.244 -48.460 -9.847 1.000 17.978 246 TRP A C 1
ATOM 1888 O O . TRP A 1 253 ? 2.197 -49.688 -9.727 1.000 21.895 246 TRP A O 1
ATOM 1899 N N . ARG A 1 254 ? 2.605 -47.638 -8.850 1.000 17.386 247 ARG A N 1
ATOM 1900 C CA . ARG A 1 254 ? 2.889 -48.035 -7.460 1.000 16.312 247 ARG A CA 1
ATOM 1901 C C . ARG A 1 254 ? 4.114 -48.955 -7.359 1.000 18.223 247 ARG A C 1
ATOM 1902 O O . ARG A 1 254 ? 4.016 -50.133 -7.016 1.000 18.963 247 ARG A O 1
ATOM 1910 N N . ILE A 1 255 ? 5.291 -48.372 -7.602 1.000 17.710 248 ILE A N 1
ATOM 1911 C CA . ILE A 1 255 ? 6.556 -49.083 -7.395 1.000 16.289 248 ILE A CA 1
ATOM 1912 C C . ILE A 1 255 ? 7.485 -48.187 -6.590 1.000 16.797 248 ILE A C 1
ATOM 1913 O O . ILE A 1 255 ? 7.882 -47.113 -7.061 1.000 18.676 248 ILE A O 1
ATOM 1918 N N . GLY A 1 256 ? 7.829 -48.619 -5.374 1.000 17.120 249 GLY A N 1
ATOM 1919 C CA . GLY A 1 256 ? 8.881 -47.994 -4.604 1.000 17.965 249 GLY A CA 1
ATOM 1920 C C . GLY A 1 256 ? 9.955 -49.030 -4.314 1.000 16.210 249 GLY A C 1
ATOM 1921 O O . GLY A 1 256 ? 9.775 -50.230 -4.563 1.000 18.476 249 GLY A O 1
ATOM 1922 N N . TYR A 1 257 ? 11.074 -48.564 -3.766 1.000 17.907 250 TYR A N 1
ATOM 1923 C CA . TYR A 1 257 ? 12.106 -49.515 -3.380 1.000 17.789 250 TYR A CA 1
ATOM 1924 C C . TYR A 1 257 ? 12.934 -48.930 -2.249 1.000 19.350 250 TYR A C 1
ATOM 1925 O O . TYR A 1 257 ? 12.992 -47.715 -2.054 1.000 20.645 250 TYR A O 1
ATOM 1934 N N . ALA A 1 258 ? 13.563 -49.821 -1.492 1.000 16.518 251 ALA A N 1
ATOM 1935 C CA . ALA A 1 258 ? 14.353 -49.418 -0.343 1.000 17.989 251 ALA A CA 1
ATOM 1936 C C . ALA A 1 258 ? 15.578 -50.307 -0.247 1.000 20.560 251 ALA A C 1
ATOM 1937 O O . ALA A 1 258 ? 15.574 -51.448 -0.717 1.000 18.789 251 ALA A O 1
ATOM 1939 N N . ALA A 1 259 ? 16.628 -49.775 0.372 1.000 18.850 252 ALA A N 1
ATOM 1940 C CA . ALA A 1 259 ? 17.833 -50.547 0.626 1.000 18.660 252 ALA A CA 1
ATOM 1941 C C . ALA A 1 259 ? 18.307 -50.244 2.035 1.000 17.813 252 ALA A C 1
ATOM 1942 O O . ALA A 1 259 ? 18.254 -49.097 2.477 1.000 19.073 252 ALA A O 1
ATOM 1944 N N . GLY A 1 260 ? 18.765 -51.269 2.743 1.000 19.155 253 GLY A N 1
ATOM 1945 C CA . GLY A 1 260 ? 19.241 -51.070 4.088 1.000 20.142 253 GLY A CA 1
ATOM 1946 C C . GLY A 1 260 ? 19.700 -52.361 4.726 1.000 20.679 253 GLY A C 1
ATOM 1947 O O . GLY A 1 260 ? 19.956 -53.358 4.047 1.000 20.081 253 GLY A O 1
ATOM 1948 N N . PRO A 1 261 ? 19.794 -52.368 6.053 1.000 23.016 254 PRO A N 1
ATOM 1949 C CA . PRO A 1 261 ? 20.322 -53.548 6.755 1.000 22.013 254 PRO A CA 1
ATOM 1950 C C . PRO A 1 261 ? 19.485 -54.790 6.482 1.000 21.221 254 PRO A C 1
ATOM 1951 O O . PRO A 1 261 ? 18.256 -54.757 6.553 1.000 18.636 254 PRO A O 1
ATOM 1955 N N . ALA A 1 262 ? 20.167 -55.895 6.169 1.000 20.176 255 ALA A N 1
ATOM 1956 C CA . ALA A 1 262 ? 19.457 -57.102 5.748 1.000 20.876 255 ALA A CA 1
ATOM 1957 C C . ALA A 1 262 ? 18.408 -57.589 6.746 1.000 22.247 255 ALA A C 1
ATOM 1958 O O . ALA A 1 262 ? 17.312 -57.971 6.296 1.000 19.916 255 ALA A O 1
ATOM 1960 N N . PRO A 1 263 ? 18.651 -57.623 8.066 1.000 19.492 256 PRO A N 1
ATOM 1961 C CA . PRO A 1 263 ? 17.583 -58.096 8.970 1.000 21.179 256 PRO A CA 1
ATOM 1962 C C . PRO A 1 263 ? 16.335 -57.231 8.921 1.000 19.942 256 PRO A C 1
ATOM 1963 O O . PRO A 1 263 ? 15.209 -57.750 8.975 1.000 21.705 256 PRO A O 1
ATOM 1967 N N . LEU A 1 264 ? 16.513 -55.918 8.791 1.000 20.358 257 LEU A N 1
ATOM 1968 C CA . LEU A 1 264 ? 15.375 -55.012 8.716 1.000 20.289 257 LEU A CA 1
ATOM 1969 C C . LEU A 1 264 ? 14.628 -55.178 7.401 1.000 19.621 257 LEU A C 1
ATOM 1970 O O . LEU A 1 264 ? 13.392 -55.216 7.376 1.000 20.350 257 LEU A O 1
ATOM 1975 N N . ILE A 1 265 ? 15.368 -55.249 6.291 1.000 17.571 258 ILE A N 1
ATOM 1976 C CA . ILE A 1 265 ? 14.750 -55.450 4.983 1.000 17.092 258 ILE A CA 1
ATOM 1977 C C . ILE A 1 265 ? 13.965 -56.756 4.964 1.000 18.792 258 ILE A C 1
ATOM 1978 O O . ILE A 1 265 ? 12.863 -56.833 4.402 1.000 19.181 258 ILE A O 1
ATOM 1983 N N . ASN A 1 266 ? 14.508 -57.802 5.597 1.000 22.376 259 ASN A N 1
ATOM 1984 C CA . ASN A 1 266 ? 13.799 -59.076 5.639 1.000 22.629 259 ASN A CA 1
ATOM 1985 C C . ASN A 1 266 ? 12.524 -58.965 6.458 1.000 18.507 259 ASN A C 1
ATOM 1986 O O . ASN A 1 266 ? 11.503 -59.557 6.094 1.000 19.766 259 ASN A O 1
ATOM 1991 N N . ALA A 1 267 ? 12.556 -58.197 7.553 1.000 17.015 260 ALA A N 1
ATOM 1992 C CA . ALA A 1 267 ? 11.348 -57.987 8.347 1.000 20.647 260 ALA A CA 1
ATOM 1993 C C . ALA A 1 267 ? 10.316 -57.170 7.578 1.000 20.358 260 ALA A C 1
ATOM 1994 O O . ALA A 1 267 ? 9.109 -57.420 7.682 1.000 19.668 260 ALA A O 1
ATOM 1996 N N . MET A 1 268 ? 10.766 -56.170 6.823 1.000 18.313 261 MET A N 1
ATOM 1997 C CA . MET A 1 268 ? 9.841 -55.433 5.964 1.000 19.097 261 MET A CA 1
ATOM 1998 C C . MET A 1 268 ? 9.244 -56.341 4.895 1.000 17.744 261 MET A C 1
ATOM 1999 O O . MET A 1 268 ? 8.055 -56.233 4.563 1.000 18.968 261 MET A O 1
ATOM 2004 N N . LYS A 1 269 ? 10.055 -57.238 4.339 1.000 17.207 262 LYS A N 1
ATOM 2005 C CA . LYS A 1 269 ? 9.539 -58.213 3.383 1.000 17.197 262 LYS A CA 1
ATOM 2006 C C . LYS A 1 269 ? 8.504 -59.116 4.040 1.000 20.039 262 LYS A C 1
ATOM 2007 O O . LYS A 1 269 ? 7.508 -59.492 3.415 1.000 18.908 262 LYS A O 1
ATOM 2013 N N . THR A 1 270 ? 8.716 -59.463 5.312 1.000 20.360 263 THR A N 1
ATOM 2014 C CA . THR A 1 270 ? 7.728 -60.269 6.023 1.000 20.168 263 THR A CA 1
ATOM 2015 C C . THR A 1 270 ? 6.394 -59.533 6.133 1.000 20.550 263 THR A C 1
ATOM 2016 O O . THR A 1 270 ? 5.335 -60.115 5.867 1.000 22.484 263 THR A O 1
ATOM 2020 N N . ILE A 1 271 ? 6.418 -58.253 6.526 1.000 19.279 264 ILE A N 1
ATOM 2021 C CA . ILE A 1 271 ? 5.180 -57.469 6.558 1.000 19.689 264 ILE A CA 1
ATOM 2022 C C . ILE A 1 271 ? 4.524 -57.472 5.182 1.000 20.663 264 ILE A C 1
ATOM 2023 O O . ILE A 1 271 ? 3.317 -57.703 5.040 1.000 19.437 264 ILE A O 1
ATOM 2028 N N . GLN A 1 272 ? 5.321 -57.226 4.146 1.000 18.836 265 GLN A N 1
ATOM 2029 C CA . GLN A 1 272 ? 4.774 -57.152 2.795 1.000 16.828 265 GLN A CA 1
ATOM 2030 C C . GLN A 1 272 ? 4.173 -58.483 2.368 1.000 16.807 265 GLN A C 1
ATOM 2031 O O . GLN A 1 272 ? 3.150 -58.520 1.674 1.000 19.087 265 GLN A O 1
ATOM 2037 N N . SER A 1 273 ? 4.786 -59.591 2.785 1.000 17.673 266 SER A N 1
ATOM 2038 C CA . SER A 1 273 ? 4.306 -60.908 2.390 1.000 17.718 266 SER A CA 1
ATOM 2039 C C . SER A 1 273 ? 2.972 -61.243 3.042 1.000 21.795 266 SER A C 1
ATOM 2040 O O . SER A 1 273 ? 2.276 -62.144 2.574 1.000 23.379 266 SER A O 1
ATOM 2043 N N . GLN A 1 274 ? 2.591 -60.522 4.097 1.000 19.139 267 GLN A N 1
ATOM 2044 C CA . GLN A 1 274 ? 1.311 -60.737 4.759 1.000 18.184 267 GLN A CA 1
ATOM 2045 C C . GLN A 1 274 ? 0.337 -59.601 4.508 1.000 20.010 267 GLN A C 1
ATOM 2046 O O . GLN A 1 274 ? -0.724 -59.554 5.143 1.000 21.308 267 GLN A O 1
ATOM 2052 N N . SER A 1 275 ? 0.650 -58.700 3.578 1.000 19.187 268 SER A N 1
ATOM 2053 C CA . SER A 1 275 ? -0.244 -57.575 3.330 1.000 15.991 268 SER A CA 1
ATOM 2054 C C . SER A 1 275 ? -0.559 -57.406 1.845 1.000 20.508 268 SER A C 1
ATOM 2055 O O . SER A 1 275 ? -1.724 -57.287 1.481 1.000 24.392 268 SER A O 1
ATOM 2058 N N . THR A 1 276 ? 0.444 -57.394 0.971 1.000 19.189 269 THR A N 1
ATOM 2059 C CA . THR A 1 276 ? 0.181 -57.193 -0.450 1.000 16.978 269 THR A CA 1
ATOM 2060 C C . THR A 1 276 ? 0.736 -58.279 -1.348 1.000 17.649 269 THR A C 1
ATOM 2061 O O . THR A 1 276 ? 0.347 -58.324 -2.522 1.000 18.600 269 THR A O 1
ATOM 2065 N N . SER A 1 277 ? 1.629 -59.130 -0.847 1.000 17.515 270 SER A N 1
ATOM 2066 C CA . SER A 1 277 ? 2.469 -59.976 -1.709 1.000 18.642 270 SER A CA 1
ATOM 2067 C C . SER A 1 277 ? 3.276 -59.031 -2.602 1.000 16.305 270 SER A C 1
ATOM 2068 O O . SER A 1 277 ? 3.548 -57.884 -2.225 1.000 17.657 270 SER A O 1
ATOM 2071 N N . ASN A 1 278 ? 3.663 -59.488 -3.791 1.000 20.045 271 ASN A N 1
ATOM 2072 C CA . ASN A 1 278 ? 4.490 -58.666 -4.663 1.000 18.423 271 ASN A CA 1
ATOM 2073 C C . ASN A 1 278 ? 3.708 -57.477 -5.225 1.000 17.605 271 ASN A C 1
ATOM 2074 O O . ASN A 1 278 ? 2.486 -57.526 -5.358 1.000 16.336 271 ASN A O 1
ATOM 2079 N N . PRO A 1 279 ? 4.398 -56.399 -5.580 1.000 16.023 272 PRO A N 1
ATOM 2080 C CA . PRO A 1 279 ? 3.751 -55.337 -6.367 1.000 16.939 272 PRO A CA 1
ATOM 2081 C C . PRO A 1 279 ? 3.389 -55.846 -7.754 1.000 18.989 272 PRO A C 1
ATOM 2082 O O . PRO A 1 279 ? 3.918 -56.847 -8.227 1.000 20.524 272 PRO A O 1
ATOM 2086 N N . CYS A 1 280 ? 2.474 -55.127 -8.408 1.000 17.028 273 CYS A N 1
ATOM 2087 C CA . CYS A 1 280 ? 1.999 -55.501 -9.738 1.000 17.718 273 CYS A CA 1
ATOM 2088 C C . CYS A 1 280 ? 3.146 -55.912 -10.657 1.000 18.863 273 CYS A C 1
ATOM 2089 O O . CYS A 1 280 ? 4.120 -55.172 -10.835 1.000 19.415 273 CYS A O 1
ATOM 2092 N N . SER A 1 281 ? 3.017 -57.107 -11.241 1.000 19.955 274 SER A N 1
ATOM 2093 C CA . SER A 1 281 ? 4.103 -57.663 -12.041 1.000 19.250 274 SER A CA 1
ATOM 2094 C C . SER A 1 281 ? 4.386 -56.812 -13.269 1.000 20.192 274 SER A C 1
ATOM 2095 O O . SER A 1 281 ? 5.542 -56.673 -13.683 1.000 20.721 274 SER A O 1
ATOM 2098 N N . ILE A 1 282 ? 3.338 -56.267 -13.890 1.000 19.597 275 ILE A N 1
ATOM 2099 C CA . ILE A 1 282 ? 3.532 -55.418 -15.064 1.000 18.097 275 ILE A CA 1
ATOM 2100 C C . ILE A 1 282 ? 4.265 -54.146 -14.670 1.000 22.613 275 ILE A C 1
ATOM 2101 O O . ILE A 1 282 ? 5.178 -53.688 -15.369 1.000 21.818 275 ILE A O 1
ATOM 2106 N N . ALA A 1 283 ? 3.883 -53.563 -13.533 1.000 19.065 276 ALA A N 1
ATOM 2107 C CA . ALA A 1 283 ? 4.547 -52.355 -13.059 1.000 19.097 276 ALA A CA 1
ATOM 2108 C C . ALA A 1 283 ? 6.014 -52.618 -12.749 1.000 18.131 276 ALA A C 1
ATOM 2109 O O . ALA A 1 283 ? 6.863 -51.751 -12.965 1.000 18.002 276 ALA A O 1
ATOM 2111 N N . GLN A 1 284 ? 6.332 -53.805 -12.233 1.000 19.729 277 GLN A N 1
ATOM 2112 C CA . GLN A 1 284 ? 7.729 -54.126 -11.969 1.000 19.708 277 GLN A CA 1
ATOM 2113 C C . GLN A 1 284 ? 8.552 -54.117 -13.252 1.000 19.818 277 GLN A C 1
ATOM 2114 O O . GLN A 1 284 ? 9.661 -53.572 -13.281 1.000 19.142 277 GLN A O 1
ATOM 2120 N N . ARG A 1 285 ? 8.016 -54.705 -14.329 1.000 19.073 278 ARG A N 1
ATOM 2121 C CA . ARG A 1 285 ? 8.731 -54.693 -15.604 1.000 16.613 278 ARG A CA 1
ATOM 2122 C C . ARG A 1 285 ? 8.855 -53.274 -16.151 1.000 23.571 278 ARG A C 1
ATOM 2123 O O . ARG A 1 285 ? 9.874 -52.917 -16.754 1.000 21.318 278 ARG A O 1
ATOM 2131 N N . ALA A 1 286 ? 7.819 -52.456 -15.968 1.000 18.747 279 ALA A N 1
ATOM 2132 C CA . ALA A 1 286 ? 7.919 -51.051 -16.351 1.000 20.866 279 ALA A CA 1
ATOM 2133 C C . ALA A 1 286 ? 9.046 -50.356 -15.589 1.000 21.684 279 ALA A C 1
ATOM 2134 O O . ALA A 1 286 ? 9.826 -49.591 -16.174 1.000 20.297 279 ALA A O 1
ATOM 2136 N N . ALA A 1 287 ? 9.171 -50.640 -14.285 1.000 19.171 280 ALA A N 1
ATOM 2137 C CA . ALA A 1 287 ? 10.208 -49.993 -13.485 1.000 18.773 280 ALA A CA 1
ATOM 2138 C C . ALA A 1 287 ? 11.607 -50.445 -13.886 1.000 20.776 280 ALA A C 1
ATOM 2139 O O . ALA A 1 287 ? 12.563 -49.673 -13.758 1.000 20.179 280 ALA A O 1
ATOM 2141 N N . VAL A 1 288 ? 11.762 -51.690 -14.342 1.000 20.642 281 VAL A N 1
ATOM 2142 C CA . VAL A 1 288 ? 13.062 -52.115 -14.851 1.000 20.268 281 VAL A CA 1
ATOM 2143 C C . VAL A 1 288 ? 13.472 -51.217 -16.010 1.000 23.700 281 VAL A C 1
ATOM 2144 O O . VAL A 1 288 ? 14.612 -50.742 -16.089 1.000 20.560 281 VAL A O 1
ATOM 2148 N N . ALA A 1 289 ? 12.539 -50.980 -16.931 1.000 19.579 282 ALA A N 1
ATOM 2149 C CA . ALA A 1 289 ? 12.850 -50.153 -18.092 1.000 21.605 282 ALA A CA 1
ATOM 2150 C C . ALA A 1 289 ? 13.180 -48.732 -17.684 1.000 21.516 282 ALA A C 1
ATOM 2151 O O . ALA A 1 289 ? 14.028 -48.089 -18.316 1.000 23.466 282 ALA A O 1
ATOM 2153 N N . ALA A 1 290 ? 12.527 -48.228 -16.633 1.000 19.939 283 ALA A N 1
ATOM 2154 C CA . ALA A 1 290 ? 12.807 -46.882 -16.141 1.000 17.415 283 ALA A CA 1
ATOM 2155 C C . ALA A 1 290 ? 14.220 -46.788 -15.572 1.000 19.421 283 ALA A C 1
ATOM 2156 O O . ALA A 1 290 ? 15.024 -45.953 -16.002 1.000 21.045 283 ALA A O 1
ATOM 2158 N N . LEU A 1 291 ? 14.539 -47.643 -14.599 1.000 18.510 284 LEU A N 1
ATOM 2159 C CA . LEU A 1 291 ? 15.827 -47.549 -13.918 1.000 18.855 284 LEU A CA 1
ATOM 2160 C C . LEU A 1 291 ? 16.997 -47.834 -14.850 1.000 19.223 284 LEU A C 1
ATOM 2161 O O . LEU A 1 291 ? 18.074 -47.255 -14.678 1.000 24.761 284 LEU A O 1
ATOM 2166 N N . ASN A 1 292 ? 16.821 -48.733 -15.818 1.000 18.992 285 ASN A N 1
ATOM 2167 C CA . ASN A 1 292 ? 17.903 -49.108 -16.722 1.000 21.139 285 ASN A CA 1
ATOM 2168 C C . ASN A 1 292 ? 17.977 -48.223 -17.959 1.000 25.777 285 ASN A C 1
ATOM 2169 O O . ASN A 1 292 ? 18.928 -48.347 -18.738 1.000 25.832 285 ASN A O 1
ATOM 2174 N N . GLY A 1 293 ? 16.996 -47.350 -18.162 1.000 22.495 286 GLY A N 1
ATOM 2175 C CA . GLY A 1 293 ? 16.950 -46.515 -19.339 1.000 24.208 286 GLY A CA 1
ATOM 2176 C C . GLY A 1 293 ? 17.626 -45.177 -19.131 1.000 24.827 286 GLY A C 1
ATOM 2177 O O . GLY A 1 293 ? 18.156 -44.861 -18.069 1.000 24.363 286 GLY A O 1
ATOM 2178 N N . SER A 1 294 ? 17.583 -44.377 -20.188 1.000 24.987 287 SER A N 1
ATOM 2179 C CA . SER A 1 294 ? 18.252 -43.087 -20.204 1.000 24.132 287 SER A CA 1
ATOM 2180 C C . SER A 1 294 ? 17.576 -42.104 -19.252 1.000 26.224 287 SER A C 1
ATOM 2181 O O . SER A 1 294 ? 16.383 -42.211 -18.952 1.000 25.700 287 SER A O 1
ATOM 2184 N N . ASN A 1 295 ? 18.362 -41.146 -18.760 1.000 24.508 288 ASN A N 1
ATOM 2185 C CA . ASN A 1 295 ? 17.829 -40.076 -17.922 1.000 26.095 288 ASN A CA 1
ATOM 2186 C C . ASN A 1 295 ? 17.201 -38.948 -18.733 1.000 26.027 288 ASN A C 1
ATOM 2187 O O . ASN A 1 295 ? 16.804 -37.932 -18.145 1.000 27.227 288 ASN A O 1
ATOM 2192 N N . GLU A 1 296 ? 17.118 -39.091 -20.062 1.000 23.850 289 GLU A N 1
ATOM 2193 C CA . GLU A 1 296 ? 16.676 -37.981 -20.906 1.000 21.666 289 GLU A CA 1
ATOM 2194 C C . GLU A 1 296 ? 15.291 -37.487 -20.499 1.000 21.858 289 GLU A C 1
ATOM 2195 O O . GLU A 1 296 ? 15.054 -36.275 -20.395 1.000 24.898 289 GLU A O 1
ATOM 2201 N N . SER A 1 297 ? 14.360 -38.413 -20.263 1.000 21.887 290 SER A N 1
ATOM 2202 C CA . SER A 1 297 ? 13.004 -38.006 -19.906 1.000 22.624 290 SER A CA 1
ATOM 2203 C C . SER A 1 297 ? 12.954 -37.379 -18.518 1.000 24.156 290 SER A C 1
ATOM 2204 O O . SER A 1 297 ? 12.126 -36.497 -18.267 1.000 22.961 290 SER A O 1
ATOM 2207 N N . ILE A 1 298 ? 13.821 -37.823 -17.605 1.000 20.752 291 ILE A N 1
ATOM 2208 C CA . ILE A 1 298 ? 13.908 -37.180 -16.301 1.000 18.665 291 ILE A CA 1
ATOM 2209 C C . ILE A 1 298 ? 14.296 -35.720 -16.472 1.000 23.877 291 ILE A C 1
ATOM 2210 O O . ILE A 1 298 ? 13.661 -34.817 -15.915 1.000 24.900 291 ILE A O 1
ATOM 2215 N N . GLU A 1 299 ? 15.338 -35.470 -17.267 1.000 23.627 292 GLU A N 1
ATOM 2216 C CA . GLU A 1 299 ? 15.842 -34.113 -17.436 1.000 24.527 292 GLU A CA 1
ATOM 2217 C C . GLU A 1 299 ? 14.797 -33.214 -18.079 1.000 25.790 292 GLU A C 1
ATOM 2218 O O . GLU A 1 299 ? 14.652 -32.044 -17.695 1.000 25.135 292 GLU A O 1
ATOM 2224 N N . GLU A 1 300 ? 14.057 -33.745 -19.057 1.000 26.814 293 GLU A N 1
ATOM 2225 C CA . GLU A 1 300 ? 12.981 -32.980 -19.676 1.000 25.516 293 GLU A CA 1
ATOM 2226 C C . GLU A 1 300 ? 11.960 -32.541 -18.636 1.000 23.961 293 GLU A C 1
ATOM 2227 O O . GLU A 1 300 ? 11.559 -31.368 -18.593 1.000 26.685 293 GLU A O 1
ATOM 2233 N N . MET A 1 301 ? 11.559 -33.469 -17.762 1.000 20.452 294 MET A N 1
ATOM 2234 C CA . MET A 1 301 ? 10.541 -33.165 -16.765 1.000 21.084 294 MET A CA 1
ATOM 2235 C C . MET A 1 301 ? 11.078 -32.220 -15.697 1.000 23.545 294 MET A C 1
ATOM 2236 O O . MET A 1 301 ? 10.383 -31.290 -15.277 1.000 24.832 294 MET A O 1
ATOM 2241 N N . VAL A 1 302 ? 12.315 -32.439 -15.250 1.000 21.924 295 VAL A N 1
ATOM 2242 C CA . VAL A 1 302 ? 12.877 -31.597 -14.199 1.000 20.534 295 VAL A CA 1
ATOM 2243 C C . VAL A 1 302 ? 13.117 -30.184 -14.717 1.000 20.168 295 VAL A C 1
ATOM 2244 O O . VAL A 1 302 ? 12.895 -29.196 -14.001 1.000 24.227 295 VAL A O 1
ATOM 2248 N N . ASN A 1 303 ? 13.565 -30.057 -15.967 1.000 22.018 296 ASN A N 1
ATOM 2249 C CA . ASN A 1 303 ? 13.702 -28.735 -16.571 1.000 24.053 296 ASN A CA 1
ATOM 2250 C C . ASN A 1 303 ? 12.366 -27.997 -16.591 1.000 25.764 296 ASN A C 1
ATOM 2251 O O . ASN A 1 303 ? 12.313 -26.789 -16.337 1.000 25.569 296 ASN A O 1
ATOM 2256 N N . ALA A 1 304 ? 11.279 -28.708 -16.893 1.000 22.274 297 ALA A N 1
ATOM 2257 C CA . ALA A 1 304 ? 9.956 -28.089 -16.893 1.000 25.624 297 ALA A CA 1
ATOM 2258 C C . ALA A 1 304 ? 9.577 -27.604 -15.500 1.000 27.414 297 ALA A C 1
ATOM 2259 O O . ALA A 1 304 ? 9.095 -26.479 -15.328 1.000 24.987 297 ALA A O 1
ATOM 2261 N N . PHE A 1 305 ? 9.779 -28.447 -14.487 1.000 22.292 298 PHE A N 1
ATOM 2262 C CA . PHE A 1 305 ? 9.471 -28.030 -13.121 1.000 19.331 298 PHE A CA 1
ATOM 2263 C C . PHE A 1 305 ? 10.312 -26.828 -12.719 1.000 18.394 298 PHE A C 1
ATOM 2264 O O . PHE A 1 305 ? 9.830 -25.919 -12.036 1.000 22.505 298 PHE A O 1
ATOM 2272 N N . HIS A 1 306 ? 11.576 -26.807 -13.139 1.000 20.826 299 HIS A N 1
ATOM 2273 C CA . HIS A 1 306 ? 12.462 -25.711 -12.773 1.000 23.074 299 HIS A CA 1
ATOM 2274 C C . HIS A 1 306 ? 11.951 -24.391 -13.331 1.000 22.103 299 HIS A C 1
ATOM 2275 O O . HIS A 1 306 ? 11.872 -23.388 -12.614 1.000 18.226 299 HIS A O 1
ATOM 2282 N N . GLN A 1 307 ? 11.592 -24.371 -14.616 1.000 24.219 300 GLN A N 1
ATOM 2283 C CA . GLN A 1 307 ? 11.146 -23.115 -15.207 1.000 19.863 300 GLN A CA 1
ATOM 2284 C C . GLN A 1 307 ? 9.807 -22.689 -14.628 1.000 21.076 300 GLN A C 1
ATOM 2285 O O . GLN A 1 307 ? 9.575 -21.494 -14.409 1.000 21.168 300 GLN A O 1
ATOM 2291 N N . ARG A 1 308 ? 8.912 -23.651 -14.370 1.000 19.981 301 ARG A N 1
ATOM 2292 C CA . ARG A 1 308 ? 7.641 -23.310 -13.738 1.000 19.229 301 ARG A CA 1
ATOM 2293 C C . ARG A 1 308 ? 7.858 -22.790 -12.328 1.000 19.826 301 ARG A C 1
ATOM 2294 O O . ARG A 1 308 ? 7.211 -21.822 -11.912 1.000 20.768 301 ARG A O 1
ATOM 2302 N N . HIS A 1 309 ? 8.751 -23.434 -11.571 1.000 18.729 302 HIS A N 1
ATOM 2303 C CA . HIS A 1 309 ? 9.055 -22.957 -10.226 1.000 19.310 302 HIS A CA 1
ATOM 2304 C C . HIS A 1 309 ? 9.489 -21.503 -10.244 1.000 19.658 302 HIS A C 1
ATOM 2305 O O . HIS A 1 309 ? 9.025 -20.691 -9.435 1.000 21.108 302 HIS A O 1
ATOM 2312 N N . ASP A 1 310 ? 10.430 -21.168 -11.125 1.000 18.986 303 ASP A N 1
ATOM 2313 C CA . ASP A 1 310 ? 10.953 -19.810 -11.127 1.000 21.603 303 ASP A CA 1
ATOM 2314 C C . ASP A 1 310 ? 9.855 -18.813 -11.463 1.000 21.442 303 ASP A C 1
ATOM 2315 O O . ASP A 1 310 ? 9.818 -17.710 -10.907 1.000 21.795 303 ASP A O 1
ATOM 2320 N N . TYR A 1 311 ? 8.931 -19.191 -12.352 1.000 20.252 304 TYR A N 1
ATOM 2321 C CA . TYR A 1 311 ? 7.796 -18.322 -12.635 1.000 19.813 304 TYR A CA 1
ATOM 2322 C C . TYR A 1 311 ? 6.909 -18.149 -11.405 1.000 21.639 304 TYR A C 1
ATOM 2323 O O . TYR A 1 311 ? 6.551 -17.023 -11.032 1.000 20.552 304 TYR A O 1
ATOM 2332 N N . VAL A 1 312 ? 6.536 -19.259 -10.765 1.000 18.318 305 VAL A N 1
ATOM 2333 C CA . VAL A 1 312 ? 5.626 -19.185 -9.626 1.000 19.223 305 VAL A CA 1
ATOM 2334 C C . VAL A 1 312 ? 6.266 -18.406 -8.482 1.000 20.634 305 VAL A C 1
ATOM 2335 O O . VAL A 1 312 ? 5.615 -17.568 -7.840 1.000 21.608 305 VAL A O 1
ATOM 2339 N N . ALA A 1 313 ? 7.551 -18.660 -8.211 1.000 20.602 306 ALA A N 1
ATOM 2340 C CA . ALA A 1 313 ? 8.216 -17.961 -7.111 1.000 24.648 306 ALA A CA 1
ATOM 2341 C C . ALA A 1 313 ? 8.230 -16.459 -7.347 1.000 26.845 306 ALA A C 1
ATOM 2342 O O . ALA A 1 313 ? 8.002 -15.673 -6.420 1.000 23.650 306 ALA A O 1
ATOM 2344 N N . ASP A 1 314 ? 8.492 -16.047 -8.588 1.000 20.542 307 ASP A N 1
ATOM 2345 C CA . ASP A 1 314 ? 8.484 -14.632 -8.927 1.000 22.268 307 ASP A CA 1
ATOM 2346 C C . ASP A 1 314 ? 7.092 -14.029 -8.745 1.000 24.413 307 ASP A C 1
ATOM 2347 O O . ASP A 1 314 ? 6.954 -12.935 -8.186 1.000 23.995 307 ASP A O 1
ATOM 2352 N N . ARG A 1 315 ? 6.045 -14.730 -9.202 1.000 21.610 308 ARG A N 1
ATOM 2353 C CA . ARG A 1 315 ? 4.682 -14.231 -9.011 1.000 24.282 308 ARG A CA 1
ATOM 2354 C C . ARG A 1 315 ? 4.326 -14.137 -7.534 1.000 27.340 308 ARG A C 1
ATOM 2355 O O . ARG A 1 315 ? 3.697 -13.161 -7.102 1.000 25.885 308 ARG A O 1
ATOM 2363 N N . LEU A 1 316 ? 4.699 -15.150 -6.742 1.000 23.542 309 LEU A N 1
ATOM 2364 C CA . LEU A 1 316 ? 4.398 -15.104 -5.313 1.000 21.466 309 LEU A CA 1
ATOM 2365 C C . LEU A 1 316 ? 5.114 -13.940 -4.635 1.000 28.311 309 LEU A C 1
ATOM 2366 O O . LEU A 1 316 ? 4.525 -13.244 -3.798 1.000 27.314 309 LEU A O 1
ATOM 2371 N N . GLN A 1 317 ? 6.386 -13.720 -4.986 1.000 28.288 310 GLN A N 1
ATOM 2372 C CA . GLN A 1 317 ? 7.156 -12.616 -4.414 1.000 32.728 310 GLN A CA 1
ATOM 2373 C C . GLN A 1 317 ? 6.452 -11.283 -4.621 1.000 33.651 310 GLN A C 1
ATOM 2374 O O . GLN A 1 317 ? 6.479 -10.412 -3.743 1.000 36.610 310 GLN A O 1
ATOM 2380 N N . SER A 1 318 ? 5.809 -11.109 -5.772 1.000 25.324 311 SER A N 1
ATOM 2381 C CA . SER A 1 318 ? 5.180 -9.845 -6.118 1.000 28.680 311 SER A CA 1
ATOM 2382 C C . SER A 1 318 ? 3.852 -9.608 -5.412 1.000 30.706 311 SER A C 1
ATOM 2383 O O . SER A 1 318 ? 3.353 -8.478 -5.442 1.000 33.059 311 SER A O 1
ATOM 2386 N N . ILE A 1 319 ? 3.256 -10.622 -4.800 1.000 25.845 312 ILE A N 1
ATOM 2387 C CA . ILE A 1 319 ? 1.959 -10.461 -4.149 1.000 24.134 312 ILE A CA 1
ATOM 2388 C C . ILE A 1 319 ? 2.187 -9.985 -2.722 1.000 25.887 312 ILE A C 1
ATOM 2389 O O . ILE A 1 319 ? 2.771 -10.703 -1.905 1.000 24.540 312 ILE A O 1
ATOM 2394 N N . ASP A 1 320 ? 1.723 -8.771 -2.418 1.000 27.285 313 ASP A N 1
ATOM 2395 C CA . ASP A 1 320 ? 1.889 -8.229 -1.073 1.000 25.421 313 ASP A CA 1
ATOM 2396 C C . ASP A 1 320 ? 1.199 -9.117 -0.048 1.000 29.132 313 ASP A C 1
ATOM 2397 O O . ASP A 1 320 ? 0.016 -9.438 -0.186 1.000 29.451 313 ASP A O 1
ATOM 2402 N N . GLY A 1 321 ? 1.931 -9.481 1.000 1.000 26.535 314 GLY A N 1
ATOM 2403 C CA . GLY A 1 321 ? 1.391 -10.319 2.044 1.000 25.237 314 GLY A CA 1
ATOM 2404 C C . GLY A 1 321 ? 1.730 -11.785 1.899 1.000 25.203 314 GLY A C 1
ATOM 2405 O O . GLY A 1 321 ? 1.398 -12.571 2.791 1.000 24.535 314 GLY A O 1
ATOM 2406 N N . ILE A 1 322 ? 2.367 -12.180 0.803 1.000 22.534 315 ILE A N 1
ATOM 2407 C CA . ILE A 1 322 ? 2.879 -13.538 0.643 1.000 21.113 315 ILE A CA 1
ATOM 2408 C C . ILE A 1 322 ? 4.393 -13.472 0.727 1.000 23.805 315 ILE A C 1
ATOM 2409 O O . ILE A 1 322 ? 5.018 -12.648 0.055 1.000 24.034 315 ILE A O 1
ATOM 2414 N N . GLU A 1 323 ? 4.982 -14.318 1.560 1.000 22.166 316 GLU A N 1
ATOM 2415 C CA . GLU A 1 323 ? 6.430 -14.406 1.670 1.000 25.111 316 GLU A CA 1
ATOM 2416 C C . GLU A 1 323 ? 6.839 -15.784 1.190 1.000 25.219 316 GLU A C 1
ATOM 2417 O O . GLU A 1 323 ? 6.183 -16.775 1.517 1.000 25.111 316 GLU A O 1
ATOM 2423 N N . VAL A 1 324 ? 7.899 -15.866 0.402 1.000 24.824 317 VAL A N 1
ATOM 2424 C CA . VAL A 1 324 ? 8.235 -17.167 -0.158 1.000 26.279 317 VAL A CA 1
ATOM 2425 C C . VAL A 1 324 ? 9.734 -17.403 -0.100 1.000 24.848 317 VAL A C 1
ATOM 2426 O O . VAL A 1 324 ? 10.538 -16.474 -0.248 1.000 23.921 317 VAL A O 1
ATOM 2430 N N . ILE A 1 325 ? 10.088 -18.652 0.173 1.000 21.310 318 ILE A N 1
ATOM 2431 C CA . ILE A 1 325 ? 11.455 -19.153 0.093 1.000 22.203 318 ILE A CA 1
ATOM 2432 C C . ILE A 1 325 ? 11.536 -20.000 -1.171 1.000 24.450 318 ILE A C 1
ATOM 2433 O O . ILE A 1 325 ? 10.779 -20.973 -1.291 1.000 27.001 318 ILE A O 1
ATOM 2438 N N . PRO A 1 326 ? 12.412 -19.681 -2.115 1.000 22.950 319 PRO A N 1
ATOM 2439 C CA . PRO A 1 326 ? 12.474 -20.483 -3.343 1.000 24.866 319 PRO A CA 1
ATOM 2440 C C . PRO A 1 326 ? 12.912 -21.905 -3.045 1.000 26.566 319 PRO A C 1
ATOM 2441 O O . PRO A 1 326 ? 13.759 -22.148 -2.183 1.000 26.437 319 PRO A O 1
ATOM 2445 N N . ALA A 1 327 ? 12.309 -22.846 -3.767 1.000 21.171 320 ALA A N 1
ATOM 2446 C CA . ALA A 1 327 ? 12.606 -24.261 -3.637 1.000 20.497 320 ALA A CA 1
ATOM 2447 C C . ALA A 1 327 ? 13.917 -24.613 -4.337 1.000 23.908 320 ALA A C 1
ATOM 2448 O O . ALA A 1 327 ? 14.381 -23.918 -5.250 1.000 23.816 320 ALA A O 1
ATOM 2450 N N . ASP A 1 328 ? 14.516 -25.716 -3.888 1.000 22.813 321 ASP A N 1
ATOM 2451 C CA . ASP A 1 328 ? 15.688 -26.300 -4.523 1.000 21.647 321 ASP A CA 1
ATOM 2452 C C . ASP A 1 328 ? 15.321 -27.358 -5.549 1.000 21.632 321 ASP A C 1
ATOM 2453 O O . ASP A 1 328 ? 16.166 -27.730 -6.370 1.000 22.084 321 ASP A O 1
ATOM 2458 N N . GLY A 1 329 ? 14.081 -27.824 -5.529 1.000 21.047 322 GLY A N 1
ATOM 2459 C CA . GLY A 1 329 ? 13.688 -28.953 -6.342 1.000 19.605 322 GLY A CA 1
ATOM 2460 C C . GLY A 1 329 ? 12.245 -29.288 -6.044 1.000 20.563 322 GLY A C 1
ATOM 2461 O O . GLY A 1 329 ? 11.513 -28.464 -5.493 1.000 24.156 322 GLY A O 1
ATOM 2462 N N . THR A 1 330 ? 11.850 -30.515 -6.396 1.000 18.336 323 THR A N 1
ATOM 2463 C CA . THR A 1 330 ? 10.463 -31.005 -6.354 1.000 18.063 323 THR A CA 1
ATOM 2464 C C . THR A 1 330 ? 9.558 -30.206 -7.292 1.000 20.223 323 THR A C 1
ATOM 2465 O O . THR A 1 330 ? 10.035 -29.363 -8.060 1.000 23.498 323 THR A O 1
ATOM 2469 N N . PHE A 1 331 ? 8.251 -30.477 -7.267 1.000 18.789 324 PHE A N 1
ATOM 2470 C CA . PHE A 1 331 ? 7.296 -29.626 -7.962 1.000 18.142 324 PHE A CA 1
ATOM 2471 C C . PHE A 1 331 ? 6.408 -28.870 -6.973 1.000 19.908 324 PHE A C 1
ATOM 2472 O O . PHE A 1 331 ? 5.271 -28.512 -7.293 1.000 18.547 324 PHE A O 1
ATOM 2480 N N . TYR A 1 332 ? 6.941 -28.596 -5.775 1.000 19.213 325 TYR A N 1
ATOM 2481 C CA . TYR A 1 332 ? 6.243 -27.859 -4.729 1.000 16.181 325 TYR A CA 1
ATOM 2482 C C . TYR A 1 332 ? 6.961 -26.567 -4.376 1.000 20.092 325 TYR A C 1
ATOM 2483 O O . TYR A 1 332 ? 8.186 -26.475 -4.451 1.000 19.629 325 TYR A O 1
ATOM 2492 N N . ILE A 1 333 ? 6.179 -25.593 -3.918 1.000 20.260 326 ILE A N 1
ATOM 2493 C CA . ILE A 1 333 ? 6.706 -24.408 -3.253 1.000 18.155 326 ILE A CA 1
ATOM 2494 C C . ILE A 1 333 ? 5.747 -24.109 -2.106 1.000 18.323 326 ILE A C 1
ATOM 2495 O O . ILE A 1 333 ? 4.566 -24.459 -2.165 1.000 19.594 326 ILE A O 1
ATOM 2500 N N . PHE A 1 334 ? 6.261 -23.479 -1.044 1.000 17.515 327 PHE A N 1
ATOM 2501 C CA . PHE A 1 334 ? 5.601 -23.472 0.262 1.000 16.234 327 PHE A CA 1
ATOM 2502 C C . PHE A 1 334 ? 5.599 -22.072 0.860 1.000 17.484 327 PHE A C 1
ATOM 2503 O O . PHE A 1 334 ? 6.206 -21.831 1.912 1.000 22.521 327 PHE A O 1
ATOM 2511 N N . PRO A 1 335 ? 4.904 -21.127 0.229 1.000 18.323 328 PRO A N 1
ATOM 2512 C CA . PRO A 1 335 ? 4.920 -19.748 0.725 1.000 18.426 328 PRO A CA 1
ATOM 2513 C C . PRO A 1 335 ? 4.084 -19.608 1.981 1.000 22.100 328 PRO A C 1
ATOM 2514 O O . PRO A 1 335 ? 3.197 -20.416 2.269 1.000 21.426 328 PRO A O 1
ATOM 2518 N N . SER A 1 336 ? 4.379 -18.555 2.739 1.000 19.068 329 SER A N 1
ATOM 2519 C CA . SER A 1 336 ? 3.571 -18.184 3.892 1.000 19.447 329 SER A CA 1
ATOM 2520 C C . SER A 1 336 ? 2.570 -17.111 3.493 1.000 23.621 329 SER A C 1
ATOM 2521 O O . SER A 1 336 ? 2.947 -16.085 2.913 1.000 22.595 329 SER A O 1
ATOM 2524 N N . VAL A 1 337 ? 1.301 -17.342 3.819 1.000 20.924 330 VAL A N 1
ATOM 2525 C CA . VAL A 1 337 ? 0.242 -16.358 3.619 1.000 17.797 330 VAL A CA 1
ATOM 2526 C C . VAL A 1 337 ? -0.254 -15.817 4.959 1.000 20.068 330 VAL A C 1
ATOM 2527 O O . VAL A 1 337 ? -1.366 -15.306 5.049 1.000 24.616 330 VAL A O 1
ATOM 2531 N N . GLN A 1 338 ? 0.567 -15.946 6.004 1.000 20.700 331 GLN A N 1
ATOM 2532 C CA . GLN A 1 338 ? 0.142 -15.548 7.344 1.000 21.853 331 GLN A CA 1
ATOM 2533 C C . GLN A 1 338 ? -0.295 -14.084 7.391 1.000 24.353 331 GLN A C 1
ATOM 2534 O O . GLN A 1 338 ? -1.239 -13.744 8.108 1.000 24.845 331 GLN A O 1
ATOM 2540 N N . ALA A 1 339 ? 0.364 -13.205 6.628 1.000 23.250 332 ALA A N 1
ATOM 2541 C CA . ALA A 1 339 ? -0.047 -11.801 6.623 1.000 26.693 332 ALA A CA 1
ATOM 2542 C C . ALA A 1 339 ? -1.434 -11.614 6.016 1.000 26.266 332 ALA A C 1
ATOM 2543 O O . ALA A 1 339 ? -2.183 -10.731 6.451 1.000 25.511 332 ALA A O 1
ATOM 2545 N N . ILE A 1 340 ? -1.789 -12.414 5.007 1.000 24.208 333 ILE A N 1
ATOM 2546 C CA . ILE A 1 340 ? -3.146 -12.365 4.466 1.000 24.063 333 ILE A CA 1
ATOM 2547 C C . ILE A 1 340 ? -4.140 -12.856 5.508 1.000 26.374 333 ILE A C 1
ATOM 2548 O O . ILE A 1 340 ? -5.184 -12.238 5.744 1.000 23.919 333 ILE A O 1
ATOM 2553 N N . ILE A 1 341 ? -3.826 -13.986 6.144 1.000 20.821 334 ILE A N 1
ATOM 2554 C CA . ILE A 1 341 ? -4.684 -14.523 7.195 1.000 22.866 334 ILE A CA 1
ATOM 2555 C C . ILE A 1 341 ? -4.941 -13.474 8.271 1.000 26.050 334 ILE A C 1
ATOM 2556 O O . ILE A 1 341 ? -6.081 -13.277 8.711 1.000 25.135 334 ILE A O 1
ATOM 2561 N N . GLU A 1 342 ? -3.897 -12.750 8.678 1.000 24.250 335 GLU A N 1
ATOM 2562 C CA . GLU A 1 342 ? -4.053 -11.807 9.783 1.000 26.427 335 GLU A CA 1
ATOM 2563 C C . GLU A 1 342 ? -4.841 -10.570 9.368 1.000 28.501 335 GLU A C 1
ATOM 2564 O O . GLU A 1 342 ? -5.717 -10.116 10.115 1.000 28.188 335 GLU A O 1
ATOM 2570 N N . LYS A 1 343 ? -4.562 -10.011 8.186 1.000 25.374 336 LYS A N 1
ATOM 2571 C CA . LYS A 1 343 ? -5.291 -8.810 7.780 1.000 24.645 336 LYS A CA 1
ATOM 2572 C C . LYS A 1 343 ? -6.772 -9.103 7.541 1.000 26.474 336 LYS A C 1
ATOM 2573 O O . LYS A 1 343 ? -7.620 -8.223 7.747 1.000 30.604 336 LYS A O 1
ATOM 2579 N N . ARG A 1 344 ? -7.102 -10.331 7.130 1.000 26.043 337 ARG A N 1
ATOM 2580 C CA . ARG A 1 344 ? -8.477 -10.720 6.857 1.000 24.266 337 ARG A CA 1
ATOM 2581 C C . ARG A 1 344 ? -9.213 -11.209 8.094 1.000 25.503 337 ARG A C 1
ATOM 2582 O O . ARG A 1 344 ? -10.442 -11.316 8.062 1.000 27.161 337 ARG A O 1
ATOM 2590 N N . GLY A 1 345 ? -8.493 -11.522 9.166 1.000 26.551 338 GLY A N 1
ATOM 2591 C CA . GLY A 1 345 ? -9.110 -12.160 10.310 1.000 29.646 338 GLY A CA 1
ATOM 2592 C C . GLY A 1 345 ? -9.547 -13.589 10.070 1.000 32.472 338 GLY A C 1
ATOM 2593 O O . GLY A 1 345 ? -10.482 -14.059 10.724 1.000 31.612 338 GLY A O 1
ATOM 2594 N N . TYR A 1 346 ? -8.908 -14.296 9.140 1.000 26.877 339 TYR A N 1
ATOM 2595 C CA . TYR A 1 346 ? -9.181 -15.717 9.001 1.000 25.843 339 TYR A CA 1
ATOM 2596 C C . TYR A 1 346 ? -8.667 -16.448 10.231 1.000 24.058 339 TYR A C 1
ATOM 2597 O O . TYR A 1 346 ? -7.714 -16.013 10.881 1.000 25.787 339 TYR A O 1
ATOM 2606 N N . ALA A 1 347 ? -9.315 -17.573 10.550 1.000 24.469 340 ALA A N 1
ATOM 2607 C CA . ALA A 1 347 ? -8.931 -18.316 11.748 1.000 29.498 340 ALA A CA 1
ATOM 2608 C C . ALA A 1 347 ? -7.560 -18.957 11.588 1.000 31.412 340 ALA A C 1
ATOM 2609 O O . ALA A 1 347 ? -6.781 -19.019 12.548 1.000 29.743 340 ALA A O 1
ATOM 2611 N N . ASN A 1 348 ? -7.241 -19.425 10.377 1.000 26.561 341 ASN A N 1
ATOM 2612 C CA . ASN A 1 348 ? -6.047 -20.223 10.133 1.000 23.295 341 ASN A CA 1
ATOM 2613 C C . ASN A 1 348 ? -5.913 -20.495 8.640 1.000 24.992 341 ASN A C 1
ATOM 2614 O O . ASN A 1 348 ? -6.704 -19.976 7.844 1.000 24.371 341 ASN A O 1
ATOM 2619 N N . ASP A 1 349 ? -4.941 -21.323 8.248 1.000 25.772 342 ASP A N 1
ATOM 2620 C CA . ASP A 1 349 ? -4.709 -21.566 6.826 1.000 25.624 342 ASP A CA 1
ATOM 2621 C C . ASP A 1 349 ? -5.725 -22.519 6.215 1.000 27.211 342 ASP A C 1
ATOM 2622 O O . ASP A 1 349 ? -5.825 -22.594 4.983 1.000 24.916 342 ASP A O 1
ATOM 2627 N N . ILE A 1 350 ? -6.471 -23.254 7.038 1.000 27.848 343 ILE A N 1
ATOM 2628 C CA . ILE A 1 350 ? -7.588 -24.020 6.503 1.000 30.419 343 ILE A CA 1
ATOM 2629 C C . ILE A 1 350 ? -8.672 -23.075 6.012 1.000 28.469 343 ILE A C 1
ATOM 2630 O O . ILE A 1 350 ? -9.179 -23.223 4.896 1.000 28.635 343 ILE A O 1
ATOM 2635 N N . GLU A 1 351 ? -9.030 -22.073 6.828 1.000 26.545 344 GLU A N 1
ATOM 2636 C CA . GLU A 1 351 ? -9.992 -21.073 6.369 1.000 31.680 344 GLU A CA 1
ATOM 2637 C C . GLU A 1 351 ? -9.478 -20.345 5.131 1.000 29.730 344 GLU A C 1
ATOM 2638 O O . GLU A 1 351 ? -10.234 -20.115 4.178 1.000 26.908 344 GLU A O 1
ATOM 2644 N N . PHE A 1 352 ? -8.193 -19.982 5.119 1.000 25.890 345 PHE A N 1
ATOM 2645 C CA . PHE A 1 352 ? -7.630 -19.361 3.923 1.000 23.190 345 PHE A CA 1
ATOM 2646 C C . PHE A 1 352 ? -7.868 -20.227 2.691 1.000 25.298 345 PHE A C 1
ATOM 2647 O O . PHE A 1 352 ? -8.326 -19.742 1.650 1.000 27.064 345 PHE A O 1
ATOM 2655 N N . SER A 1 353 ? -7.558 -21.521 2.795 1.000 24.719 346 SER A N 1
ATOM 2656 C CA . SER A 1 353 ? -7.603 -22.378 1.618 1.000 29.369 346 SER A CA 1
ATOM 2657 C C . SER A 1 353 ? -9.034 -22.668 1.197 1.000 30.730 346 SER A C 1
ATOM 2658 O O . SER A 1 353 ? -9.312 -22.804 0.001 1.000 26.145 346 SER A O 1
ATOM 2661 N N . GLU A 1 354 ? -9.957 -22.752 2.154 1.000 31.441 347 GLU A N 1
ATOM 2662 C CA . GLU A 1 354 ? -11.357 -22.927 1.786 1.000 30.296 347 GLU A CA 1
ATOM 2663 C C . GLU A 1 354 ? -11.911 -21.676 1.119 1.000 28.901 347 GLU A C 1
ATOM 2664 O O . GLU A 1 354 ? -12.659 -21.772 0.138 1.000 35.839 347 GLU A O 1
ATOM 2670 N N . LYS A 1 355 ? -11.580 -20.494 1.646 1.000 29.711 348 LYS A N 1
ATOM 2671 C CA . LYS A 1 355 ? -12.074 -19.265 1.034 1.000 30.730 348 LYS A CA 1
ATOM 2672 C C . LYS A 1 355 ? -11.485 -19.079 -0.362 1.000 37.783 348 LYS A C 1
ATOM 2673 O O . LYS A 1 355 ? -12.203 -18.720 -1.302 1.000 33.133 348 LYS A O 1
ATOM 2679 N N . LEU A 1 356 ? -10.186 -19.346 -0.518 1.000 32.662 349 LEU A N 1
ATOM 2680 C CA . LEU A 1 356 ? -9.556 -19.259 -1.834 1.000 25.864 349 LEU A CA 1
ATOM 2681 C C . LEU A 1 356 ? -10.235 -20.183 -2.841 1.000 28.051 349 LEU A C 1
ATOM 2682 O O . LEU A 1 356 ? -10.490 -19.788 -3.986 1.000 31.301 349 LEU A O 1
ATOM 2687 N N . LEU A 1 357 ? -10.531 -21.420 -2.436 1.000 28.319 350 LEU A N 1
ATOM 2688 C CA . LEU A 1 357 ? -11.156 -22.360 -3.362 1.000 32.638 350 LEU A CA 1
ATOM 2689 C C . LEU A 1 357 ? -12.564 -21.916 -3.737 1.000 35.167 350 LEU A C 1
ATOM 2690 O O . LEU A 1 357 ? -12.957 -21.996 -4.909 1.000 34.649 350 LEU A O 1
ATOM 2695 N N . ASN A 1 358 ? -13.339 -21.442 -2.766 1.000 42.397 351 ASN A N 1
ATOM 2696 C CA . ASN A 1 358 ? -14.713 -21.054 -3.060 1.000 42.568 351 ASN A CA 1
ATOM 2697 C C . ASN A 1 358 ? -14.797 -19.710 -3.774 1.000 40.336 351 ASN A C 1
ATOM 2698 O O . ASN A 1 358 ? -15.731 -19.484 -4.550 1.000 44.816 351 ASN A O 1
ATOM 2703 N N . GLU A 1 359 ? -13.839 -18.815 -3.550 1.000 35.449 352 GLU A N 1
ATOM 2704 C CA . GLU A 1 359 ? -13.928 -17.494 -4.162 1.000 33.346 352 GLU A CA 1
ATOM 2705 C C . GLU A 1 359 ? -13.397 -17.497 -5.596 1.000 37.339 352 GLU A C 1
ATOM 2706 O O . GLU A 1 359 ? -14.042 -16.947 -6.495 1.000 35.354 352 GLU A O 1
ATOM 2712 N N . VAL A 1 360 ? -12.229 -18.101 -5.837 1.000 35.675 353 VAL A N 1
ATOM 2713 C CA . VAL A 1 360 ? -11.605 -18.064 -7.158 1.000 30.004 353 VAL A CA 1
ATOM 2714 C C . VAL A 1 360 ? -11.318 -19.442 -7.739 1.000 26.740 353 VAL A C 1
ATOM 2715 O O . VAL A 1 360 ? -10.770 -19.525 -8.844 1.000 29.835 353 VAL A O 1
ATOM 2719 N N . GLY A 1 361 ? -11.652 -20.523 -7.044 1.000 31.335 354 GLY A N 1
ATOM 2720 C CA . GLY A 1 361 ? -11.527 -21.839 -7.649 1.000 27.045 354 GLY A CA 1
ATOM 2721 C C . GLY A 1 361 ? -10.139 -22.435 -7.694 1.000 31.030 354 GLY A C 1
ATOM 2722 O O . GLY A 1 361 ? -9.896 -23.340 -8.500 1.000 31.820 354 GLY A O 1
ATOM 2723 N N . VAL A 1 362 ? -9.216 -21.970 -6.857 1.000 26.108 355 VAL A N 1
ATOM 2724 C CA . VAL A 1 362 ? -7.864 -22.519 -6.805 1.000 24.042 355 VAL A CA 1
ATOM 2725 C C . VAL A 1 362 ? -7.779 -23.461 -5.610 1.000 24.487 355 VAL A C 1
ATOM 2726 O O . VAL A 1 362 ? -8.003 -23.046 -4.467 1.000 25.440 355 VAL A O 1
ATOM 2730 N N . ALA A 1 363 ? -7.469 -24.728 -5.875 1.000 23.419 356 ALA A N 1
ATOM 2731 C CA . ALA A 1 363 ? -7.331 -25.740 -4.834 1.000 26.887 356 ALA A CA 1
ATOM 2732 C C . ALA A 1 363 ? -5.856 -25.929 -4.508 1.000 24.342 356 ALA A C 1
ATOM 2733 O O . ALA A 1 363 ? -5.044 -26.142 -5.410 1.000 25.029 356 ALA A O 1
ATOM 2735 N N . LEU A 1 364 ? -5.516 -25.846 -3.223 1.000 23.479 357 LEU A N 1
ATOM 2736 C CA . LEU A 1 364 ? -4.162 -26.131 -2.759 1.000 24.113 357 LEU A CA 1
ATOM 2737 C C . LEU A 1 364 ? -4.267 -26.692 -1.340 1.000 26.327 357 LEU A C 1
ATOM 2738 O O . LEU A 1 364 ? -5.366 -26.878 -0.815 1.000 28.619 357 LEU A O 1
ATOM 2743 N N . VAL A 1 365 ? -3.129 -26.959 -0.709 1.000 24.116 358 VAL A N 1
ATOM 2744 C CA . VAL A 1 365 ? -3.117 -27.717 0.543 1.000 20.373 358 VAL A CA 1
ATOM 2745 C C . VAL A 1 365 ? -2.671 -26.791 1.671 1.000 21.155 358 VAL A C 1
ATOM 2746 O O . VAL A 1 365 ? -1.590 -26.197 1.583 1.000 22.987 358 VAL A O 1
ATOM 2750 N N . PRO A 1 366 ? -3.448 -26.664 2.751 1.000 21.321 359 PRO A N 1
ATOM 2751 C CA . PRO A 1 366 ? -3.035 -25.807 3.870 1.000 19.800 359 PRO A CA 1
ATOM 2752 C C . PRO A 1 366 ? -1.753 -26.305 4.518 1.000 24.350 359 PRO A C 1
ATOM 2753 O O . PRO A 1 366 ? -1.552 -27.510 4.705 1.000 22.411 359 PRO A O 1
ATOM 2757 N N . GLY A 1 367 ? -0.897 -25.351 4.893 1.000 19.566 360 GLY A N 1
ATOM 2758 C CA . GLY A 1 367 ? 0.380 -25.697 5.496 1.000 19.226 360 GLY A CA 1
ATOM 2759 C C . GLY A 1 367 ? 0.256 -26.473 6.793 1.000 22.905 360 GLY A C 1
ATOM 2760 O O . GLY A 1 367 ? 1.118 -27.297 7.109 1.000 20.066 360 GLY A O 1
ATOM 2761 N N . SER A 1 368 ? -0.813 -26.230 7.559 1.000 20.795 361 SER A N 1
ATOM 2762 C CA . SER A 1 368 ? -1.022 -26.979 8.792 1.000 22.045 361 SER A CA 1
ATOM 2763 C C . SER A 1 368 ? -1.137 -28.483 8.549 1.000 20.763 361 SER A C 1
ATOM 2764 O O . SER A 1 368 ? -0.872 -29.265 9.471 1.000 21.700 361 SER A O 1
ATOM 2767 N N . ALA A 1 369 ? -1.517 -28.911 7.338 1.000 20.618 362 ALA A N 1
ATOM 2768 C CA . ALA A 1 369 ? -1.536 -30.347 7.047 1.000 23.105 362 ALA A CA 1
ATOM 2769 C C . ALA A 1 369 ? -0.144 -30.956 7.130 1.000 22.179 362 ALA A C 1
ATOM 2770 O O . ALA A 1 369 ? -0.006 -32.162 7.379 1.000 22.416 362 ALA A O 1
ATOM 2772 N N . PHE A 1 370 ? 0.888 -30.142 6.913 1.000 20.281 363 PHE A N 1
ATOM 2773 C CA . PHE A 1 370 ? 2.285 -30.540 6.987 1.000 18.494 363 PHE A CA 1
ATOM 2774 C C . PHE A 1 370 ? 2.944 -30.081 8.274 1.000 19.789 363 PHE A C 1
ATOM 2775 O O . PHE A 1 370 ? 4.170 -30.155 8.389 1.000 19.197 363 PHE A O 1
ATOM 2783 N N . GLY A 1 371 ? 2.164 -29.567 9.226 1.000 20.021 364 GLY A N 1
ATOM 2784 C CA . GLY A 1 371 ? 2.703 -29.137 10.501 1.000 20.639 364 GLY A CA 1
ATOM 2785 C C . GLY A 1 371 ? 3.265 -27.732 10.548 1.000 26.345 364 GLY A C 1
ATOM 2786 O O . GLY A 1 371 ? 3.955 -27.399 11.519 1.000 22.018 364 GLY A O 1
ATOM 2787 N N . THR A 1 372 ? 2.997 -26.892 9.544 1.000 23.287 365 THR A N 1
ATOM 2788 C CA . THR A 1 372 ? 3.510 -25.521 9.511 1.000 23.461 365 THR A CA 1
ATOM 2789 C C . THR A 1 372 ? 2.348 -24.566 9.243 1.000 23.258 365 THR A C 1
ATOM 2790 O O . THR A 1 372 ? 1.977 -24.323 8.092 1.000 21.676 365 THR A O 1
ATOM 2794 N N . GLU A 1 373 ? 1.794 -24.007 10.314 1.000 23.563 366 GLU A N 1
ATOM 2795 C CA . GLU A 1 373 ? 0.621 -23.152 10.203 1.000 22.129 366 GLU A CA 1
ATOM 2796 C C . GLU A 1 373 ? 0.942 -21.872 9.433 1.000 21.895 366 GLU A C 1
ATOM 2797 O O . GLU A 1 373 ? 2.015 -21.282 9.592 1.000 23.698 366 GLU A O 1
ATOM 2803 N N . GLY A 1 374 ? -0.006 -21.440 8.596 1.000 21.847 367 GLY A N 1
ATOM 2804 C CA . GLY A 1 374 ? 0.110 -20.179 7.897 1.000 21.653 367 GLY A CA 1
ATOM 2805 C C . GLY A 1 374 ? 0.757 -20.267 6.535 1.000 24.211 367 GLY A C 1
ATOM 2806 O O . GLY A 1 374 ? 0.773 -19.269 5.809 1.000 22.558 367 GLY A O 1
ATOM 2807 N N . CYS A 1 375 ? 1.287 -21.424 6.162 1.000 21.721 368 CYS A N 1
ATOM 2808 C CA . CYS A 1 375 ? 1.791 -21.645 4.816 1.000 20.321 368 CYS A CA 1
ATOM 2809 C C . CYS A 1 375 ? 0.730 -22.345 3.976 1.000 21.034 368 CYS A C 1
ATOM 2810 O O . CYS A 1 375 ? -0.326 -22.750 4.470 1.000 22.216 368 CYS A O 1
ATOM 2813 N N . ILE A 1 376 ? 1.029 -22.480 2.682 1.000 20.092 369 ILE A N 1
ATOM 2814 C CA . ILE A 1 376 ? 0.230 -23.277 1.754 1.000 17.694 369 ILE A CA 1
ATOM 2815 C C . ILE A 1 376 ? 1.193 -24.004 0.829 1.000 20.695 369 ILE A C 1
ATOM 2816 O O . ILE A 1 376 ? 2.232 -23.454 0.457 1.000 21.871 369 ILE A O 1
ATOM 2821 N N . ARG A 1 377 ? 0.865 -25.242 0.465 1.000 22.118 370 ARG A N 1
ATOM 2822 C CA . ARG A 1 377 ? 1.659 -25.950 -0.533 1.000 19.176 370 ARG A CA 1
ATOM 2823 C C . ARG A 1 377 ? 1.033 -25.733 -1.902 1.000 21.303 370 ARG A C 1
ATOM 2824 O O . ARG A 1 377 ? -0.134 -26.071 -2.120 1.000 20.752 370 ARG A O 1
ATOM 2832 N N . ILE A 1 378 ? 1.809 -25.157 -2.812 1.000 17.942 371 ILE A N 1
ATOM 2833 C CA . ILE A 1 378 ? 1.414 -24.979 -4.202 1.000 18.668 371 ILE A CA 1
ATOM 2834 C C . ILE A 1 378 ? 2.217 -25.971 -5.026 1.000 18.634 371 ILE A C 1
ATOM 2835 O O . ILE A 1 378 ? 3.451 -26.017 -4.924 1.000 21.066 371 ILE A O 1
ATOM 2840 N N . SER A 1 379 ? 1.529 -26.770 -5.830 1.000 20.013 372 SER A N 1
ATOM 2841 C CA . SER A 1 379 ? 2.201 -27.666 -6.755 1.000 19.508 372 SER A CA 1
ATOM 2842 C C . SER A 1 379 ? 2.186 -27.054 -8.147 1.000 23.408 372 SER A C 1
ATOM 2843 O O . SER A 1 379 ? 1.146 -26.563 -8.603 1.000 24.998 372 SER A O 1
ATOM 2846 N N . PHE A 1 380 ? 3.334 -27.071 -8.818 1.000 20.155 373 PHE A N 1
ATOM 2847 C CA . PHE A 1 380 ? 3.418 -26.588 -10.193 1.000 19.905 373 PHE A CA 1
ATOM 2848 C C . PHE A 1 380 ? 3.651 -27.743 -11.166 1.000 21.184 373 PHE A C 1
ATOM 2849 O O . PHE A 1 380 ? 4.340 -27.600 -12.175 1.000 22.540 373 PHE A O 1
ATOM 2857 N N . ALA A 1 381 ? 3.047 -28.900 -10.874 1.000 22.526 374 ALA A N 1
ATOM 2858 C CA . ALA A 1 381 ? 2.933 -29.985 -11.847 1.000 23.037 374 ALA A CA 1
ATOM 2859 C C . ALA A 1 381 ? 1.681 -29.781 -12.702 1.000 24.919 374 ALA A C 1
ATOM 2860 O O . ALA A 1 381 ? 0.743 -30.576 -12.715 1.000 23.827 374 ALA A O 1
ATOM 2862 N N . THR A 1 382 ? 1.681 -28.653 -13.403 1.000 21.945 375 THR A N 1
ATOM 2863 C CA . THR A 1 382 ? 0.630 -28.304 -14.344 1.000 20.192 375 THR A CA 1
ATOM 2864 C C . THR A 1 382 ? 1.259 -27.318 -15.314 1.000 21.700 375 THR A C 1
ATOM 2865 O O . THR A 1 382 ? 2.343 -26.789 -15.058 1.000 22.876 375 THR A O 1
ATOM 2869 N N . GLY A 1 383 ? 0.604 -27.117 -16.453 1.000 21.442 376 GLY A N 1
ATOM 2870 C CA . GLY A 1 383 ? 1.199 -26.305 -17.495 1.000 21.118 376 GLY A CA 1
ATOM 2871 C C . GLY A 1 383 ? 1.320 -24.844 -17.100 1.000 22.418 376 GLY A C 1
ATOM 2872 O O . GLY A 1 383 ? 0.570 -24.335 -16.265 1.000 25.171 376 GLY A O 1
ATOM 2873 N N . ILE A 1 384 ? 2.293 -24.161 -17.716 1.000 19.776 377 ILE A N 1
ATOM 2874 C CA . ILE A 1 384 ? 2.581 -22.777 -17.333 1.000 21.231 377 ILE A CA 1
ATOM 2875 C C . ILE A 1 384 ? 1.379 -21.877 -17.598 1.000 24.006 377 ILE A C 1
ATOM 2876 O O . ILE A 1 384 ? 1.159 -20.894 -16.874 1.000 26.093 377 ILE A O 1
ATOM 2881 N N . ASP A 1 385 ? 0.560 -22.206 -18.600 1.000 26.187 378 ASP A N 1
ATOM 2882 C CA . ASP A 1 385 ? -0.619 -21.385 -18.867 1.000 24.411 378 ASP A CA 1
ATOM 2883 C C . ASP A 1 385 ? -1.624 -21.492 -17.729 1.000 28.906 378 ASP A C 1
ATOM 2884 O O . ASP A 1 385 ? -2.227 -20.487 -17.323 1.000 28.577 378 ASP A O 1
ATOM 2889 N N . THR A 1 386 ? -1.787 -22.697 -17.177 1.000 24.021 379 THR A N 1
ATOM 2890 C CA . THR A 1 386 ? -2.661 -22.880 -16.028 1.000 23.661 379 THR A CA 1
ATOM 2891 C C . THR A 1 386 ? -2.093 -22.190 -14.797 1.000 23.332 379 THR A C 1
ATOM 2892 O O . THR A 1 386 ? -2.844 -21.632 -13.988 1.000 23.045 379 THR A O 1
ATOM 2896 N N . LEU A 1 387 ? -0.766 -22.196 -14.649 1.000 21.131 380 LEU A N 1
ATOM 2897 C CA . LEU A 1 387 ? -0.150 -21.511 -13.516 1.000 19.981 380 LEU A CA 1
ATOM 2898 C C . LEU A 1 387 ? -0.329 -19.997 -13.606 1.000 22.153 380 LEU A C 1
ATOM 2899 O O . LEU A 1 387 ? -0.525 -19.332 -12.584 1.000 22.797 380 LEU A O 1
ATOM 2904 N N . LYS A 1 388 ? -0.222 -19.426 -14.807 1.000 22.674 381 LYS A N 1
ATOM 2905 C CA . LYS A 1 388 ? -0.488 -17.996 -14.955 1.000 24.287 381 LYS A CA 1
ATOM 2906 C C . LYS A 1 388 ? -1.895 -17.655 -14.481 1.000 24.111 381 LYS A C 1
ATOM 2907 O O . LYS A 1 388 ? -2.092 -16.724 -13.696 1.000 24.903 381 LYS A O 1
ATOM 2913 N N . ASP A 1 389 ? -2.883 -18.412 -14.952 1.000 23.369 382 ASP A N 1
ATOM 2914 C CA . ASP A 1 389 ? -4.265 -18.223 -14.525 1.000 23.740 382 ASP A CA 1
ATOM 2915 C C . ASP A 1 389 ? -4.390 -18.342 -13.006 1.000 24.074 382 ASP A C 1
ATOM 2916 O O . ASP A 1 389 ? -4.917 -17.442 -12.340 1.000 25.106 382 ASP A O 1
ATOM 2921 N N . ALA A 1 390 ? -3.876 -19.440 -12.436 1.000 20.995 383 ALA A N 1
ATOM 2922 C CA . ALA A 1 390 ? -4.019 -19.673 -11.002 1.000 22.261 383 ALA A CA 1
ATOM 2923 C C . ALA A 1 390 ? -3.371 -18.567 -10.183 1.000 23.163 383 ALA A C 1
ATOM 2924 O O . ALA A 1 390 ? -3.916 -18.148 -9.156 1.000 23.311 383 ALA A O 1
ATOM 2926 N N . LEU A 1 391 ? -2.193 -18.097 -10.600 1.000 21.289 384 LEU A N 1
ATOM 2927 C CA . LEU A 1 391 ? -1.531 -17.054 -9.821 1.000 22.592 384 LEU A CA 1
ATOM 2928 C C . LEU A 1 391 ? -2.240 -15.716 -9.969 1.000 21.995 384 LEU A C 1
ATOM 2929 O O . LEU A 1 391 ? -2.276 -14.922 -9.018 1.000 24.914 384 LEU A O 1
ATOM 2934 N N . ASN A 1 392 ? -2.817 -15.455 -11.145 1.000 23.008 385 ASN A N 1
ATOM 2935 C CA . ASN A 1 392 ? -3.709 -14.311 -11.308 1.000 22.855 385 ASN A CA 1
ATOM 2936 C C . ASN A 1 392 ? -4.863 -14.375 -10.318 1.000 23.884 385 ASN A C 1
ATOM 2937 O O . ASN A 1 392 ? -5.200 -13.377 -9.670 1.000 24.745 385 ASN A O 1
ATOM 2942 N N . ARG A 1 393 ? -5.485 -15.548 -10.190 1.000 23.929 386 ARG A N 1
ATOM 2943 C CA . ARG A 1 393 ? -6.592 -15.695 -9.250 1.000 25.077 386 ARG A CA 1
ATOM 2944 C C . ARG A 1 393 ? -6.126 -15.502 -7.810 1.000 24.790 386 ARG A C 1
ATOM 2945 O O . ARG A 1 393 ? -6.804 -14.844 -7.010 1.000 25.611 386 ARG A O 1
ATOM 2953 N N . LEU A 1 394 ? -4.981 -16.087 -7.454 1.000 24.334 387 LEU A N 1
ATOM 2954 C CA . LEU A 1 394 ? -4.459 -15.910 -6.104 1.000 21.832 387 LEU A CA 1
ATOM 2955 C C . LEU A 1 394 ? -4.157 -14.446 -5.828 1.000 24.674 387 LEU A C 1
ATOM 2956 O O . LEU A 1 394 ? -4.459 -13.931 -4.743 1.000 23.884 387 LEU A O 1
ATOM 2961 N N . GLN A 1 395 ? -3.572 -13.754 -6.808 1.000 21.382 388 GLN A N 1
ATOM 2962 C CA . GLN A 1 395 ? -3.285 -12.333 -6.638 1.000 23.505 388 GLN A CA 1
ATOM 2963 C C . GLN A 1 395 ? -4.568 -11.542 -6.408 1.000 27.990 388 GLN A C 1
ATOM 2964 O O . GLN A 1 395 ? -4.642 -10.715 -5.491 1.000 24.577 388 GLN A O 1
ATOM 2970 N N . ARG A 1 396 ? -5.604 -11.811 -7.208 1.000 26.969 389 ARG A N 1
ATOM 2971 C CA . ARG A 1 396 ? -6.881 -11.122 -7.008 1.000 28.372 389 ARG A CA 1
ATOM 2972 C C . ARG A 1 396 ? -7.473 -11.438 -5.639 1.000 31.106 389 ARG A C 1
ATOM 2973 O O . ARG A 1 396 ? -7.956 -10.537 -4.939 1.000 29.264 389 ARG A O 1
ATOM 2981 N N . PHE A 1 397 ? -7.434 -12.705 -5.228 1.000 24.048 390 PHE A N 1
ATOM 2982 C CA . PHE A 1 397 ? -8.016 -13.065 -3.938 1.000 26.453 390 PHE A CA 1
ATOM 2983 C C . PHE A 1 397 ? -7.298 -12.362 -2.794 1.000 23.479 390 PHE A C 1
ATOM 2984 O O . PHE A 1 397 ? -7.926 -11.948 -1.810 1.000 26.593 390 PHE A O 1
ATOM 2992 N N . CYS A 1 398 ? -5.984 -12.208 -2.909 1.000 25.624 391 CYS A N 1
ATOM 2993 C CA . CYS A 1 398 ? -5.175 -11.663 -1.829 1.000 25.948 391 CYS A CA 1
ATOM 2994 C C . CYS A 1 398 ? -5.113 -10.143 -1.845 1.000 22.603 391 CYS A C 1
ATOM 2995 O O . CYS A 1 398 ? -4.519 -9.555 -0.933 1.000 24.716 391 CYS A O 1
ATOM 2998 N N . SER A 1 399 ? -5.699 -9.503 -2.855 1.000 25.595 392 SER A N 1
ATOM 2999 C CA . SER A 1 399 ? -5.532 -8.070 -3.082 1.000 29.011 392 SER A CA 1
ATOM 3000 C C . SER A 1 399 ? -6.281 -7.226 -2.064 1.000 30.493 392 SER A C 1
ATOM 3001 O O . SER A 1 399 ? -5.887 -6.084 -1.792 1.000 31.167 392 SER A O 1
#

Foldseek 3Di:
DDDDDDPLVVVDDQVLVVLVVVLVVVVVVVDDAFEQSDDFFPDAFDPLLVVLLVVCVVVPLFDFDALQAHPLLLVLVQVLCCVQAVDHFDSLQKGKFQALLLVLLLLLQLPDAAAAEEEAEPLANLCNQSSNSSNNYHYQYQYDDVVRVSDDAQVSVLVSDDLRYQEYEAEAVHVAALAGDDLVRLLRNVVSVVVPVNYAYEYACAFQLFFDQDHGHHNCNSPVVCQQRYKYKYFCCHLRVCVVQRIIMIGGHSVSSVSSSVVSCVPPRHRGSSSSSSSSCVSPDDSVVSCVSSVQLVVLQVVLQVLQVPQPQKAFDRHRGDQKHKIFNQSLCVVVVPPWQVSVQVCLCVPQNYHWAASVSSPHIRIIIGGPSDDSVSVVSSSVSVSVVSD

InterPro domains:
  IPR004838 Aminotransferases, class-I, pyridoxal-phosphate-binding site [PS00105] (236-249)
  IPR004839 Aminotransferase, class I/classII, large domain [PF00155] (33-386)
  IPR015421 Pyridoxal phosphate-dependent transferase, major domain [G3DSA:3.40.640.10] (64-286)
  IPR015422 Pyridoxal phosphate-dependent transferase, small domain [G3DSA:3.90.1150.10] (21-387)
  IPR015424 Pyridoxal phosphate-dependent transferase [SSF53383] (5-391)
  IPR050596 Aspartate/prephenate aminotransferase-like [PTHR46383] (4-391)

Radius of gyration: 20.73 Å; Cα contacts (8 Å, |Δi|>4): 793; chains: 1; bounding box: 54×56×50 Å

Solvent-accessible surface area: 16317 Å² total; per-residue (Å²): 237,142,154,93,116,49,182,130,66,121,94,38,177,53,28,18,108,56,17,54,63,89,15,65,78,23,111,89,123,68,86,104,12,14,36,2,8,37,31,79,10,69,59,99,10,23,112,73,0,67,92,29,3,85,66,8,98,141,87,40,34,87,149,194,26,59,35,11,2,17,93,77,1,21,69,2,0,60,64,2,0,112,134,53,6,144,13,82,2,104,63,99,22,1,0,0,0,42,0,7,73,19,0,2,76,0,0,0,59,27,40,10,86,102,36,17,26,0,0,0,21,1,10,32,42,7,10,4,16,33,10,0,37,43,11,45,2,65,33,34,64,11,129,10,67,55,103,65,83,15,17,8,58,9,132,45,0,73,150,19,17,51,121,130,1,56,0,0,1,4,20,9,0,14,8,0,2,0,3,2,14,53,78,85,63,3,81,90,2,0,73,10,0,97,146,43,105,94,1,14,0,0,5,10,2,20,8,8,41,0,25,51,64,41,119,38,16,4,1,4,44,8,3,88,98,2,76,106,36,0,0,0,1,5,3,0,5,31,4,8,12,0,27,68,70,87,1,0,3,0,0,1,30,32,108,20,5,91,33,0,71,71,50,0,42,154,69,63,42,21,1,73,12,22,2,0,72,0,0,24,22,0,4,92,28,70,68,134,24,6,106,106,6,15,98,15,0,61,90,16,5,73,57,0,6,86,40,0,100,86,9,128,20,4,117,21,41,60,5,10,0,0,0,1,0,5,0,21,0,64,48,0,6,117,118,80,61,27,83,50,0,86,43,0,10,92,88,0,12,117,121,28,6,0,2,7,0,18,0,37,23,0,21,17,97,0,3,0,3,0,0,0,6,24,26,57,104,43,0,101,54,0,0,58,22,2,88,145,9,2,120

Organism: Legionella pneumophila (NCBI:txid446)

B-factor: mean 28.03, std 12.36, range [13.8, 105.44]

Secondary structure (DSSP, 8-state):
-PPPPPHHHHT---HHHHHHHHHHHHHHTT---EE----S-SSPPPHHHHHHHHHHHHTT--S---TT--HHHHHHHHHHHHHHH-----GGGEEEESHHHHHHHHHHHHH--TT-EEEEESS--THHHHHHHHTT-EEEEE---GGGTT---HHHHHHH--TTEEEEEEESS-TTT-----HHHHHHHHHHHHT-TT-EEEEE-TTTTSB-SS----HHHH-GGGGGGEEEEEESTTTTT-GGG--EEEE--HHHHHHHHHHHHTTT-S--HHHHHHHHHHHHS-SHHHHHHHHHHHHHHHHHHHHHHHSTT-B----SBSSEE--B-HHHHHHHT-SSHHHHHHHHHHHH-EE-EEGGGGT-TTBEEEE--S-HHHHHHHHHHHHHHH-

Nearest PDB structures (foldseek):
  8wkj-assembly1_A-2  TM=1.003E+00  e=3.607E-79  Legionella pneumophila
  8wou-assembly1_B  TM=1.000E+00  e=8.404E-74  Legionella pneumophila
  1j32-assembly1_B  TM=9.664E-01  e=1.276E-47  Phormidium lapideum
  5wml-assembly1_B  TM=9.787E-01  e=1.671E-46  Arabidopsis thaliana
  5wmh-assembly2_C  TM=9.647E-01  e=9.905E-45  Arabidopsis thaliana

Sequence (391 aa):
MDIALAKRVQKVKSPTLAVAAKAAQMKAQGLDIIGLGTGEPDFDTPQHIKLAAISAIEAGDTKYTAVDGIVELKEAVKNKFKRDNELDYQLNQILVSVGGKQSCYNLCQAYLNPGDEVIIPAPYWVSYPDMVLLADGVPVIIETTPAQRYKINAQQLEQAITPKTRMIFLNSPSNPSGIAYTQNELKELGDVLKKHPQILIATDDMYEHIIWSQPFTNILNACPELYDRTIVLNGVSKAYAMTGWRIGYAAGPAPLINAMKTIQSQSTSNPCSIAQRAAVAALNGSNESIEEMVNAFHQRHDYVADRLQSIDGIEVIPADGTFYIFPSVQAIIEKRGYANDIEFSEKLLNEVGVALVPGSAFGTEGCIRISFATGIDTLKDALNRLQRFCS